Protein AF-A0A3R7PZE4-F1 (afdb_monomer_lite)

InterPro domains:
  IPR000730 Proliferating cell nuclear antigen, PCNA [TIGR00590] (442-562)
  IPR019266 Small ribosomal subunit protein mS27 [PTHR21393] (10-407)
  IPR022648 Proliferating cell nuclear antigen, PCNA, N-terminal [PF00705] (442-486)
  IPR022649 Proliferating cell nuclear antigen, PCNA, C-terminal [PF02747] (488-562)
  IPR034913 mS27/PTCD2 [PF10037] (14-387)
  IPR046938 DNA clamp superfamily [SSF55979] (442-487)
  IPR046938 DNA clamp superfamily [SSF55979] (488-562)

Foldseek 3Di:
DVVVVVVVVVVVVVVVPPPVVPDQLFDPCLVVVVLLCVVCVDPLLVVDDPLLVVQVVCCVVVVAGALLSLLSVLSSDDLVRCLVCVVSNQVSLLSNLVHPNVVVHFPSNLVSNLVSCVSNVVLVSNLLLLLCCNRRVRADDLSVLLVQLSVCVVVVALLSNQSSLLSCVLVVHQDDPLSLLSSLLSLVSCLPDPPHDDNDDSPDDDPDPPDPPDDPDDPPDPVDDPLRSNDDDSLLSSLSSQLSSLVVNDAQLSLLSNLSSCLSNVVLVVNLVSLQCLLVDQGAYEPVSLVVSLVSLVVDPDPVSSVSNVVSSVSQVPRPPRYDHDDSNVVSSVSSSVVSVVCSVVSSVVVSVVSVVSVVVSVVVVVVVVVVVVVVVVVVVVVVVVVVVVVVVCVVCVVVCVVVVVVPPPPPPDDDDDDDDDDDDDDDDDDDDDPDDDPPPPEDPQWDWDWDDDVVGQKIKIWTAHPVRPDIDIDIDGDDDDPDPPPDDPPDDDQKDKDAQPVVVVVLCVVQVVAAPDWDWDDDQQFIKIWHHDDVGIDIDTDGADDDPVCPNHGIDMDGDPPPDDPDDDDD

Radius of gyration: 37.19 Å; chains: 1; bounding box: 90×62×106 Å

pLDDT: mean 80.27, std 17.39, range [28.7, 95.94]

Sequence (572 aa):
MALRAQTHLFRYLKQNLSRQRCCTYLSAAYRCDETWNKRLENPLIKSINDYFYELDRKHKREGKVSAIDVDLFVNSLNHKNGEALVDELVDIIHRLRRSPETVRTLPSTNHAVLRLLSDIDSTHVLLKLISDPLNYGVFPDHYLANLLMDSYIKKKDFTAAARISSVKMLQEDFGPKLTQVLTLASCYFYATSDSNQPWEDYTPKVEEPKEEVKIRVKYLRNPYFDDHFDLKEPNHIVGKTLAWVSPLIGGTVGSSCELLGWALYNKWDELEAALSRLSAGKEPVAASVINTVKEIMESCEDQDSREKVMSAITRIEGAEGRVAEVDIKDLVDKMIQEEVAAAEASFIEEQEVAYESWEKLRENEVQFQIEEYKKKQLMAEIEQKKKDLEEREEVIYFFDNQEKLEMLLPDRKKRYYPKKKSLIFGKKQPRKVDEGYIPPECAANDDIITMKAQDNADTVTFMFESPNQEKVSDYEMKLMNLDQEHLGIPETDYACVIKLPSGEFARICRDLSQFGESIVIACTKEGVKFSAAGDIGTANIKLAQTSSVDKEEEAVVIEMQELSRSPLLADT

Organism: Penaeus vannamei (NCBI:txid6689)

Structure (mmCIF, N/CA/C/O backbone):
data_AF-A0A3R7PZE4-F1
#
_entry.id   AF-A0A3R7PZE4-F1
#
loop_
_atom_site.group_PDB
_atom_site.id
_atom_site.type_symbol
_atom_site.label_atom_id
_atom_site.label_alt_id
_atom_site.label_comp_id
_atom_site.label_asym_id
_atom_site.label_entity_id
_atom_site.label_seq_id
_atom_site.pdbx_PDB_ins_code
_atom_site.Cartn_x
_atom_site.Cartn_y
_atom_site.Cartn_z
_atom_site.occupancy
_atom_site.B_iso_or_equiv
_atom_site.auth_seq_id
_atom_site.auth_comp_id
_atom_site.auth_asym_id
_atom_site.auth_atom_id
_atom_site.pdbx_PDB_model_num
ATOM 1 N N . MET A 1 1 ? -28.596 -27.025 -24.402 1.00 44.41 1 MET A N 1
ATOM 2 C CA . MET A 1 1 ? -27.411 -26.164 -24.164 1.00 44.41 1 MET A CA 1
ATOM 3 C C . MET A 1 1 ? -27.741 -24.669 -24.155 1.00 44.41 1 MET A C 1
ATOM 5 O O . MET A 1 1 ? -27.236 -23.992 -23.273 1.00 44.41 1 MET A O 1
ATOM 9 N N . ALA A 1 2 ? -28.640 -24.157 -25.007 1.00 38.53 2 ALA A N 1
ATOM 10 C CA . ALA A 1 2 ? -29.027 -22.733 -25.014 1.00 38.53 2 ALA A CA 1
ATOM 11 C C . ALA A 1 2 ? -29.718 -22.223 -23.722 1.00 38.53 2 ALA A C 1
ATOM 13 O O . ALA A 1 2 ? -29.520 -21.075 -23.335 1.00 38.53 2 ALA A O 1
ATOM 14 N N . LEU A 1 3 ? -30.446 -23.081 -22.991 1.00 35.47 3 LEU A N 1
ATOM 15 C CA . LEU A 1 3 ? -31.116 -22.687 -21.738 1.00 35.47 3 LEU A CA 1
ATOM 16 C C . LEU A 1 3 ? -30.152 -22.459 -20.552 1.00 35.47 3 LEU A C 1
ATOM 18 O O . LEU A 1 3 ? -30.471 -21.691 -19.653 1.00 35.47 3 LEU A O 1
ATOM 22 N N . ARG A 1 4 ? -28.964 -23.092 -20.550 1.00 35.38 4 ARG A N 1
ATOM 23 C CA . ARG A 1 4 ? -27.938 -22.892 -19.502 1.00 35.38 4 ARG A CA 1
ATOM 24 C C . ARG A 1 4 ? -27.159 -21.586 -19.694 1.00 35.38 4 ARG A C 1
ATOM 26 O O . ARG A 1 4 ? -26.778 -20.960 -18.707 1.00 35.38 4 ARG A O 1
ATOM 33 N N . ALA A 1 5 ? -26.985 -21.143 -20.941 1.00 37.50 5 ALA A N 1
ATOM 34 C CA . ALA A 1 5 ? -26.337 -19.871 -21.262 1.00 37.50 5 ALA A CA 1
ATOM 35 C C . ALA A 1 5 ? -27.196 -18.662 -20.841 1.00 37.50 5 ALA A C 1
ATOM 37 O O . ALA A 1 5 ? -26.669 -17.695 -20.297 1.00 37.50 5 ALA A O 1
ATOM 38 N N . GLN A 1 6 ? -28.527 -18.748 -20.976 1.00 34.91 6 GLN A N 1
ATOM 39 C CA . GLN A 1 6 ? -29.439 -17.694 -20.512 1.00 34.91 6 GLN A CA 1
ATOM 40 C C . GLN A 1 6 ? -29.461 -17.544 -18.985 1.00 34.91 6 GLN A C 1
ATOM 42 O O . GLN A 1 6 ? -29.520 -16.420 -18.496 1.00 34.91 6 GLN A O 1
ATOM 47 N N . THR A 1 7 ? -29.339 -18.631 -18.215 1.00 36.81 7 THR A N 1
ATOM 48 C CA . THR A 1 7 ? -29.244 -18.559 -16.743 1.00 36.81 7 THR A CA 1
ATOM 49 C C . THR A 1 7 ? -27.923 -17.975 -16.237 1.00 36.81 7 THR A C 1
ATOM 51 O O . THR A 1 7 ? -27.917 -17.334 -15.186 1.00 36.81 7 THR A O 1
ATOM 54 N N . HIS A 1 8 ? -26.819 -18.141 -16.976 1.00 38.09 8 HIS A N 1
ATOM 55 C CA . HIS A 1 8 ? -25.545 -17.488 -16.650 1.00 38.09 8 HIS A CA 1
ATOM 56 C C . HIS A 1 8 ? -25.571 -15.994 -16.992 1.00 38.09 8 HIS A C 1
ATOM 58 O O . HIS A 1 8 ? -25.173 -15.187 -16.155 1.00 38.09 8 HIS A O 1
ATOM 64 N N . LEU A 1 9 ? -26.148 -15.609 -18.138 1.00 34.69 9 LEU A N 1
ATOM 65 C CA . LEU A 1 9 ? -26.341 -14.195 -18.477 1.00 34.69 9 LEU A CA 1
ATOM 66 C C . LEU A 1 9 ? -27.289 -13.489 -17.492 1.00 34.69 9 LEU A C 1
ATOM 68 O O . LEU A 1 9 ? -27.027 -12.359 -17.099 1.00 34.69 9 LEU A O 1
ATOM 72 N N . PHE A 1 10 ? -28.356 -14.156 -17.031 1.00 31.30 10 PHE A N 1
ATOM 73 C CA . PHE A 1 10 ? -29.281 -13.584 -16.042 1.00 31.30 10 PHE A CA 1
ATOM 74 C C . PHE A 1 10 ? -28.685 -13.470 -14.632 1.00 31.30 10 PHE A C 1
ATOM 76 O O . PHE A 1 10 ? -29.068 -12.560 -13.899 1.00 31.30 10 PHE A O 1
ATOM 83 N N . ARG A 1 11 ? -27.749 -14.348 -14.235 1.00 34.34 11 ARG A N 1
ATOM 84 C CA . ARG A 1 11 ? -26.981 -14.184 -12.984 1.00 34.34 11 ARG A CA 1
ATOM 85 C C . ARG A 1 11 ? -25.980 -13.034 -13.083 1.00 34.34 11 ARG A C 1
ATOM 87 O O . ARG A 1 11 ? -25.918 -12.231 -12.158 1.00 34.34 11 ARG A O 1
ATOM 94 N N . TYR A 1 12 ? -25.297 -12.905 -14.219 1.00 36.38 12 TYR A N 1
ATOM 95 C CA . TYR A 1 12 ? -24.335 -11.829 -14.478 1.00 36.38 12 TYR A CA 1
ATOM 96 C C . TYR A 1 12 ? -25.015 -10.449 -14.601 1.00 36.38 12 TYR A C 1
ATOM 98 O O . TYR A 1 12 ? -24.513 -9.438 -14.113 1.00 36.38 12 TYR A O 1
ATOM 106 N N . LEU A 1 13 ? -26.226 -10.400 -15.169 1.00 31.39 13 LEU A N 1
ATOM 107 C CA . LEU A 1 13 ? -27.053 -9.188 -15.215 1.00 31.39 13 LEU A CA 1
ATOM 108 C C . LEU A 1 13 ? -27.724 -8.867 -13.868 1.00 31.39 13 LEU A C 1
ATOM 110 O O . LEU A 1 13 ? -27.918 -7.694 -13.566 1.00 31.39 13 LEU A O 1
ATOM 114 N N . LYS A 1 14 ? -28.029 -9.863 -13.018 1.00 28.70 14 LYS A N 1
ATOM 115 C CA . LYS A 1 14 ? -28.520 -9.610 -11.648 1.00 28.70 14 LYS A CA 1
ATOM 116 C C . LYS A 1 14 ? -27.434 -9.107 -10.696 1.00 28.70 14 LYS A C 1
ATOM 118 O O . LYS A 1 14 ? -27.766 -8.297 -9.838 1.00 28.70 14 LYS A O 1
ATOM 123 N N . GLN A 1 15 ? -26.174 -9.515 -10.864 1.00 36.41 15 GLN A N 1
ATOM 124 C CA . GLN A 1 15 ? -25.049 -8.942 -10.107 1.00 36.41 15 GLN A CA 1
ATOM 125 C C . GLN A 1 15 ? -24.816 -7.458 -10.443 1.00 36.41 15 GLN A C 1
ATOM 127 O O . GLN A 1 15 ? -24.453 -6.684 -9.567 1.00 36.41 15 GLN A O 1
ATOM 132 N N . ASN A 1 16 ? -25.147 -7.023 -11.664 1.00 34.22 16 ASN A N 1
ATOM 133 C CA . ASN A 1 16 ? -25.030 -5.620 -12.082 1.00 34.22 16 ASN A CA 1
ATOM 134 C C . ASN A 1 16 ? -26.272 -4.749 -11.796 1.00 34.22 16 ASN A C 1
ATOM 136 O O . ASN A 1 16 ? -26.243 -3.538 -12.015 1.00 34.22 16 ASN A O 1
ATOM 140 N N . LEU A 1 17 ? -27.361 -5.333 -11.283 1.00 31.19 17 LEU A N 1
ATOM 141 C CA . LEU A 1 17 ? -28.613 -4.624 -10.971 1.00 31.19 17 LEU A CA 1
ATOM 142 C C . LEU A 1 17 ? -28.926 -4.540 -9.471 1.00 31.19 17 LEU A C 1
ATOM 144 O O . LEU A 1 17 ? -29.933 -3.946 -9.093 1.00 31.19 17 LEU A O 1
ATOM 148 N N . SER A 1 18 ? -28.031 -5.018 -8.604 1.00 34.09 18 SER A N 1
ATOM 149 C CA . SER A 1 18 ? -28.008 -4.646 -7.187 1.00 34.09 18 SER A CA 1
ATOM 150 C C . SER A 1 18 ? -26.998 -3.528 -6.920 1.00 34.09 18 SER A C 1
ATOM 152 O O . SER A 1 18 ? -26.267 -3.564 -5.934 1.00 34.09 18 SER A O 1
ATOM 154 N N . ARG A 1 19 ? -27.027 -2.451 -7.719 1.00 38.38 19 ARG A N 1
ATOM 155 C CA . ARG A 1 19 ? -26.769 -1.110 -7.163 1.00 38.38 19 ARG A CA 1
ATOM 156 C C . ARG A 1 19 ? -27.961 -0.746 -6.284 1.00 38.38 19 ARG A C 1
ATOM 158 O O . ARG A 1 19 ? -28.755 0.141 -6.589 1.00 38.38 19 ARG A O 1
ATOM 165 N N . GLN A 1 20 ? -28.125 -1.504 -5.206 1.00 35.44 20 GLN A N 1
ATOM 166 C CA . GLN A 1 20 ? -28.971 -1.121 -4.101 1.00 35.44 20 GLN A CA 1
ATOM 167 C C . GLN A 1 20 ? -28.392 0.220 -3.655 1.00 35.44 20 GLN A C 1
ATOM 169 O O . GLN A 1 20 ? -27.220 0.307 -3.277 1.00 35.44 20 GLN A O 1
ATOM 174 N N . ARG A 1 21 ? -29.172 1.289 -3.836 1.00 39.22 21 ARG A N 1
ATOM 175 C CA . ARG A 1 21 ? -28.879 2.624 -3.311 1.00 39.22 21 ARG A CA 1
ATOM 176 C C . ARG A 1 21 ? -28.947 2.544 -1.783 1.00 39.22 21 ARG A C 1
ATOM 178 O O . ARG A 1 21 ? -29.883 3.024 -1.165 1.00 39.22 21 ARG A O 1
ATOM 185 N N . CYS A 1 22 ? -27.995 1.835 -1.197 1.00 40.09 22 CYS A N 1
ATOM 186 C CA . CYS A 1 22 ? -27.675 1.870 0.211 1.00 40.09 22 CYS A CA 1
ATOM 187 C C . CYS A 1 22 ? -26.814 3.117 0.371 1.00 40.09 22 CYS A C 1
ATOM 189 O O . CYS A 1 22 ? -25.730 3.166 -0.226 1.00 40.09 22 CYS A O 1
ATOM 191 N N . CYS A 1 23 ? -27.329 4.130 1.064 1.00 50.62 23 CYS A N 1
ATOM 192 C CA . CYS A 1 23 ? -26.557 5.320 1.395 1.00 50.62 23 CYS A CA 1
ATOM 193 C C . CYS A 1 23 ? -25.258 4.877 2.075 1.00 50.62 23 CYS A C 1
ATOM 195 O O . CYS A 1 23 ? -25.294 4.202 3.100 1.00 50.62 23 CYS A O 1
ATOM 197 N N . THR A 1 24 ? -24.138 5.166 1.424 1.00 66.81 24 THR A N 1
ATOM 198 C CA . THR A 1 24 ? -22.807 5.220 2.034 1.00 66.81 24 THR A CA 1
ATOM 199 C C . THR A 1 24 ? -22.793 6.349 3.065 1.00 66.81 24 THR A C 1
ATOM 201 O O . THR A 1 24 ? -23.634 7.250 2.971 1.00 66.81 24 THR A O 1
ATOM 204 N N . TYR A 1 25 ? -21.891 6.306 4.050 1.00 83.31 25 TYR A N 1
ATOM 205 C CA . TYR A 1 25 ? -21.721 7.468 4.926 1.00 83.31 25 TYR A CA 1
ATOM 206 C C . TYR A 1 25 ? -21.173 8.632 4.104 1.00 83.31 25 TYR A C 1
ATOM 208 O O . TYR A 1 25 ? -21.689 9.738 4.198 1.00 83.31 25 TYR A O 1
ATOM 216 N N . LEU A 1 26 ? -20.202 8.347 3.233 1.00 89.19 26 LEU A N 1
ATOM 217 C CA . LEU A 1 26 ? -19.647 9.296 2.270 1.00 89.19 26 LEU A CA 1
ATOM 218 C C . LEU A 1 26 ? -20.593 9.495 1.081 1.00 89.19 26 LEU A C 1
ATOM 220 O O . LEU A 1 26 ? -21.248 8.553 0.626 1.00 89.19 26 LEU A O 1
ATOM 224 N N . SER A 1 27 ? -20.664 10.700 0.522 1.00 88.69 27 SER A N 1
ATOM 225 C CA . SER A 1 27 ? -21.452 10.937 -0.685 1.00 88.69 27 SER A CA 1
ATOM 226 C C . SER A 1 27 ? -20.797 10.303 -1.915 1.00 88.69 27 SER A C 1
ATOM 228 O O . SER A 1 27 ? -19.602 10.010 -1.961 1.00 88.69 27 SER A O 1
ATOM 230 N N . ALA A 1 28 ? -21.579 10.138 -2.984 1.00 86.25 28 ALA A N 1
ATOM 231 C CA . ALA A 1 28 ? -21.034 9.707 -4.270 1.00 86.25 28 ALA A CA 1
ATOM 232 C C . ALA A 1 28 ? -20.023 10.715 -4.854 1.00 86.25 28 ALA A C 1
ATOM 234 O O . ALA A 1 28 ? -19.163 10.317 -5.638 1.00 86.25 28 ALA A O 1
ATOM 235 N N . ALA A 1 29 ? -20.117 11.996 -4.470 1.00 88.44 29 ALA A N 1
ATOM 236 C CA . ALA A 1 29 ? -19.187 13.032 -4.906 1.00 88.44 29 ALA A CA 1
ATOM 237 C C . ALA A 1 29 ? -17.808 12.861 -4.260 1.00 88.44 29 ALA A C 1
ATOM 239 O O . ALA A 1 29 ? -16.814 13.171 -4.911 1.00 88.44 29 ALA A O 1
ATOM 240 N N . TYR A 1 30 ? -17.740 12.275 -3.052 1.00 91.06 30 TYR A N 1
ATOM 241 C CA . TYR A 1 30 ? -16.477 12.036 -2.354 1.00 91.06 30 TYR A CA 1
ATOM 242 C C . TYR A 1 30 ? -15.480 11.299 -3.222 1.00 91.06 30 TYR A C 1
ATOM 244 O O . TYR A 1 30 ? -14.313 11.625 -3.171 1.00 91.06 30 TYR A O 1
ATOM 252 N N . ARG A 1 31 ? -15.926 10.348 -4.052 1.00 88.81 31 ARG A N 1
ATOM 253 C CA . ARG A 1 31 ? -15.069 9.527 -4.915 1.00 88.81 31 ARG A CA 1
ATOM 254 C C . ARG A 1 31 ? -14.352 10.332 -6.015 1.00 88.81 31 ARG A C 1
ATOM 256 O O . ARG A 1 31 ? -13.404 9.809 -6.589 1.00 88.81 31 ARG A O 1
ATOM 263 N N . CYS A 1 32 ? -14.752 11.568 -6.325 1.00 90.44 32 CYS A N 1
ATOM 264 C CA . CYS A 1 32 ? -14.093 12.430 -7.320 1.00 90.44 32 CYS A CA 1
ATOM 265 C C . CYS A 1 32 ? -13.885 11.765 -8.701 1.00 90.44 32 CYS A C 1
ATOM 267 O O . CYS A 1 32 ? -12.862 11.979 -9.349 1.00 90.44 32 CYS A O 1
ATOM 269 N N . ASP A 1 33 ? -14.824 10.925 -9.164 1.00 88.06 33 ASP A N 1
ATOM 270 C CA . ASP A 1 33 ? -14.668 10.170 -10.422 1.00 88.06 33 ASP A CA 1
ATOM 271 C C . ASP A 1 33 ? -14.494 11.071 -11.648 1.00 88.06 33 ASP A C 1
ATOM 273 O O . ASP A 1 33 ? -13.726 10.737 -12.547 1.00 88.06 33 ASP A O 1
ATOM 277 N N . GLU A 1 34 ? -15.198 12.203 -11.705 1.00 88.62 34 GLU A N 1
ATOM 278 C CA . GLU A 1 34 ? -15.104 13.133 -12.833 1.00 88.62 34 GLU A CA 1
ATOM 279 C C . GLU A 1 34 ? -13.694 13.719 -12.940 1.00 88.62 34 GLU A C 1
ATOM 281 O O . GLU A 1 34 ? -13.063 13.611 -13.990 1.00 88.62 34 GLU A O 1
ATOM 286 N N . THR A 1 35 ? -13.171 14.267 -11.840 1.00 88.44 35 THR A N 1
ATOM 287 C CA . THR A 1 35 ? -11.825 14.850 -11.786 1.00 88.44 35 THR A CA 1
ATOM 288 C C . THR A 1 35 ? -10.744 13.783 -11.953 1.00 88.44 35 THR A C 1
ATOM 290 O O . THR A 1 35 ? -9.810 13.988 -12.723 1.00 88.44 35 THR A O 1
ATOM 293 N N . TRP A 1 36 ? -10.910 12.600 -11.352 1.00 90.44 36 TRP A N 1
ATOM 294 C CA . TRP A 1 36 ? -9.998 11.471 -11.548 1.00 90.44 36 TRP A CA 1
ATOM 295 C C . TRP A 1 36 ? -9.917 11.063 -13.021 1.00 90.44 36 TRP A C 1
ATOM 297 O O . TRP A 1 36 ? -8.823 10.879 -13.549 1.00 90.44 36 TRP A O 1
ATOM 307 N N . ASN A 1 37 ? -11.049 10.934 -13.717 1.00 88.94 37 ASN A N 1
ATOM 308 C CA . ASN A 1 37 ? -11.080 10.452 -15.100 1.00 88.94 37 ASN A CA 1
ATOM 309 C C . ASN A 1 37 ? -10.540 11.457 -16.128 1.00 88.94 37 ASN A C 1
ATOM 311 O O . ASN A 1 37 ? -10.128 11.015 -17.201 1.00 88.94 37 ASN A O 1
ATOM 315 N N . LYS A 1 38 ? -10.447 12.758 -15.807 1.00 87.31 38 LYS A N 1
ATOM 316 C CA . LYS A 1 38 ? -9.792 13.759 -16.676 1.00 87.31 38 LYS A CA 1
ATOM 317 C C . LYS A 1 38 ? -8.352 13.376 -17.021 1.00 87.31 38 LYS A C 1
ATOM 319 O O . LYS A 1 38 ? -7.925 13.593 -18.151 1.00 87.31 38 LYS A O 1
ATOM 324 N N . ARG A 1 39 ? -7.638 12.695 -16.115 1.00 85.06 39 ARG A N 1
ATOM 325 C CA . ARG A 1 39 ? -6.260 12.234 -16.363 1.00 85.06 39 ARG A CA 1
ATOM 326 C C . ARG A 1 39 ? -6.136 11.335 -17.599 1.00 85.06 39 ARG A C 1
ATOM 328 O O . ARG A 1 39 ? -5.107 11.341 -18.265 1.00 85.06 39 ARG A O 1
ATOM 335 N N . LEU A 1 40 ? -7.184 10.575 -17.937 1.00 83.56 40 LEU A N 1
ATOM 336 C CA . LEU A 1 40 ? -7.200 9.681 -19.103 1.00 83.56 40 LEU A CA 1
ATOM 337 C C . LEU A 1 40 ? -7.212 10.453 -20.431 1.00 83.56 40 LEU A C 1
ATOM 339 O O . LEU A 1 40 ? -6.894 9.890 -21.479 1.00 83.56 40 LEU A O 1
ATOM 343 N N . GLU A 1 41 ? -7.581 11.735 -20.404 1.00 84.62 41 GLU A N 1
ATOM 344 C CA . GLU A 1 41 ? -7.525 12.622 -21.566 1.00 84.62 41 GLU A CA 1
ATOM 345 C C . GLU A 1 41 ? -6.098 13.111 -21.849 1.00 84.62 41 GLU A C 1
ATOM 347 O O . GLU A 1 41 ? -5.821 13.557 -22.967 1.00 84.62 41 GLU A O 1
ATOM 352 N N . ASN A 1 42 ? -5.179 12.986 -20.881 1.00 85.44 42 ASN A N 1
ATOM 353 C CA . ASN A 1 42 ? -3.792 13.403 -21.040 1.00 85.44 42 ASN A CA 1
ATOM 354 C C . ASN A 1 42 ? -3.123 12.607 -22.186 1.00 85.44 42 ASN A C 1
ATOM 356 O O . ASN A 1 42 ? -3.145 11.369 -22.167 1.00 85.44 42 ASN A O 1
ATOM 360 N N . PRO A 1 43 ? -2.490 13.278 -23.173 1.00 83.12 43 PRO A N 1
ATOM 361 C CA . PRO A 1 43 ? -1.802 12.615 -24.282 1.00 83.12 43 PRO A CA 1
ATOM 362 C C . PRO A 1 43 ? -0.766 11.572 -23.841 1.00 83.12 43 PRO A C 1
ATOM 364 O O . PRO A 1 43 ? -0.620 10.541 -24.504 1.00 83.12 43 PRO A O 1
ATOM 367 N N . LEU A 1 44 ? -0.086 11.813 -22.713 1.00 83.12 44 LEU A N 1
ATOM 368 C CA . LEU A 1 44 ? 0.901 10.891 -22.149 1.00 83.12 44 LEU A CA 1
ATOM 369 C C . LEU A 1 44 ? 0.273 9.551 -21.772 1.00 83.12 44 LEU A C 1
ATOM 371 O O . LEU A 1 44 ? 0.873 8.521 -22.024 1.00 83.12 44 LEU A O 1
ATOM 375 N N . ILE A 1 45 ? -0.942 9.554 -21.223 1.00 83.38 45 ILE A N 1
ATOM 376 C CA . ILE A 1 45 ? -1.640 8.333 -20.797 1.00 83.38 45 ILE A CA 1
ATOM 377 C C . ILE A 1 45 ? -2.380 7.695 -21.978 1.00 83.38 45 ILE A C 1
ATOM 379 O O . ILE A 1 45 ? -2.370 6.481 -22.148 1.00 83.38 45 ILE A O 1
ATOM 383 N N . LYS A 1 46 ? -2.989 8.509 -22.846 1.00 81.06 46 LYS A N 1
ATOM 384 C CA . LYS A 1 46 ? -3.789 8.034 -23.983 1.00 81.06 46 LYS A CA 1
ATOM 385 C C . LYS A 1 46 ? -2.979 7.301 -25.058 1.00 81.06 46 LYS A C 1
ATOM 387 O O . LYS A 1 46 ? -3.533 6.491 -25.797 1.00 81.06 46 LYS A O 1
ATOM 392 N N . SER A 1 47 ? -1.695 7.622 -25.193 1.00 74.69 47 SER A N 1
ATOM 393 C CA . SER A 1 47 ? -0.805 7.015 -26.196 1.00 74.69 47 SER A CA 1
ATOM 394 C C . SER A 1 47 ? -0.292 5.622 -25.809 1.00 74.69 47 SER A C 1
ATOM 396 O O . SER A 1 47 ? 0.288 4.933 -26.646 1.00 74.69 47 SER A O 1
ATOM 398 N N . ILE A 1 48 ? -0.541 5.192 -24.573 1.00 74.94 48 ILE A N 1
ATOM 399 C CA . ILE A 1 48 ? -0.010 3.968 -23.979 1.00 74.94 48 ILE A CA 1
ATOM 400 C C . ILE A 1 48 ? -0.985 2.811 -24.243 1.00 74.94 48 ILE A C 1
ATOM 402 O O . ILE A 1 48 ? -1.998 2.670 -23.563 1.00 74.94 48 ILE A O 1
ATOM 406 N N . ASN A 1 49 ? -0.674 1.973 -25.236 1.00 66.19 49 ASN A N 1
ATOM 407 C CA . ASN A 1 49 ? -1.341 0.687 -25.480 1.00 66.19 49 ASN A CA 1
ATOM 408 C C . ASN A 1 49 ? -0.324 -0.448 -25.286 1.00 66.19 49 ASN A C 1
ATOM 410 O O . ASN A 1 49 ? 0.814 -0.319 -25.722 1.00 66.19 49 ASN A O 1
ATOM 414 N N . ASP A 1 50 ? -0.720 -1.552 -24.644 1.00 66.19 50 ASP A N 1
ATOM 415 C CA . ASP A 1 50 ? 0.107 -2.765 -24.456 1.00 66.19 50 ASP A CA 1
ATOM 416 C C . ASP A 1 50 ? 1.474 -2.550 -23.764 1.00 66.19 50 ASP A C 1
ATOM 418 O O . ASP A 1 50 ? 2.400 -3.357 -23.871 1.00 66.19 50 ASP A O 1
ATOM 422 N N . TYR A 1 51 ? 1.582 -1.480 -22.977 1.00 77.38 51 TYR A N 1
ATOM 423 C CA . TYR A 1 51 ? 2.829 -1.004 -22.369 1.00 77.38 51 TYR A CA 1
ATOM 424 C C . TYR A 1 51 ? 3.448 -1.952 -21.338 1.00 77.38 51 TYR A C 1
ATOM 426 O O . TYR A 1 51 ? 4.650 -1.902 -21.085 1.00 77.38 51 TYR A O 1
ATOM 434 N N . PHE A 1 52 ? 2.659 -2.885 -20.798 1.00 79.25 52 PHE A N 1
ATOM 435 C CA . PHE A 1 52 ? 3.173 -3.967 -19.959 1.00 79.25 52 PHE A CA 1
ATOM 436 C C . PHE A 1 52 ? 4.317 -4.735 -20.644 1.00 79.25 52 PHE A C 1
ATOM 438 O O . PHE A 1 52 ? 5.369 -4.962 -20.046 1.00 79.25 52 PHE A O 1
ATOM 445 N N . TYR A 1 53 ? 4.143 -5.105 -21.917 1.00 81.62 53 TYR A N 1
ATOM 446 C CA . TYR A 1 53 ? 5.148 -5.883 -22.643 1.00 81.62 53 TYR A CA 1
ATOM 447 C C . TYR A 1 53 ? 6.414 -5.072 -22.921 1.00 81.62 53 TYR A C 1
ATOM 449 O O . TYR A 1 53 ? 7.513 -5.630 -22.951 1.00 81.62 53 TYR A O 1
ATOM 457 N N . GLU A 1 54 ? 6.278 -3.762 -23.120 1.00 82.38 54 GLU A N 1
ATOM 458 C CA . GLU A 1 54 ? 7.417 -2.860 -23.281 1.00 82.38 54 GLU A CA 1
ATOM 459 C C . GLU A 1 54 ? 8.195 -2.718 -21.974 1.00 82.38 54 GLU A C 1
ATOM 461 O O . GLU A 1 54 ? 9.423 -2.833 -21.981 1.00 82.38 54 GLU A O 1
ATOM 466 N N . LEU A 1 55 ? 7.490 -2.574 -20.849 1.00 83.88 55 LEU A N 1
ATOM 467 C CA . LEU A 1 55 ? 8.092 -2.541 -19.520 1.00 83.88 55 LEU A CA 1
ATOM 468 C C . LEU A 1 55 ? 8.845 -3.826 -19.198 1.00 83.88 55 LEU A C 1
ATOM 470 O O . LEU A 1 55 ? 9.988 -3.773 -18.743 1.00 83.88 55 LEU A O 1
ATOM 474 N N . ASP A 1 56 ? 8.245 -4.983 -19.474 1.00 84.75 56 ASP A N 1
ATOM 475 C CA . ASP A 1 56 ? 8.890 -6.271 -19.233 1.00 84.75 56 ASP A CA 1
ATOM 476 C C . ASP A 1 56 ? 10.130 -6.460 -20.126 1.00 84.75 56 ASP A C 1
ATOM 478 O O . ASP A 1 56 ? 11.179 -6.916 -19.661 1.00 84.75 56 ASP A O 1
ATOM 482 N N . ARG A 1 57 ? 10.070 -6.029 -21.395 1.00 85.38 57 ARG A N 1
ATOM 483 C CA . ARG A 1 57 ? 11.235 -6.025 -22.298 1.00 85.38 57 ARG A CA 1
ATOM 484 C C . ARG A 1 57 ? 12.344 -5.100 -21.804 1.00 85.38 57 ARG A C 1
ATOM 486 O O . ARG A 1 57 ? 13.507 -5.502 -21.822 1.00 85.38 57 ARG A O 1
ATOM 493 N N . LYS A 1 58 ? 12.006 -3.884 -21.368 1.00 82.31 58 LYS A N 1
ATOM 494 C CA . LYS A 1 58 ? 12.969 -2.911 -20.834 1.00 82.31 58 LYS A CA 1
ATOM 495 C C . LYS A 1 58 ? 13.619 -3.438 -19.561 1.00 82.31 58 LYS A C 1
ATOM 497 O O . LYS A 1 58 ? 14.842 -3.428 -19.455 1.00 82.31 58 LYS A O 1
ATOM 502 N N . HIS A 1 59 ? 12.827 -4.016 -18.662 1.00 84.19 59 HIS A N 1
ATOM 503 C CA . HIS A 1 59 ? 13.330 -4.649 -17.451 1.00 84.19 59 HIS A CA 1
ATOM 504 C C . HIS A 1 59 ? 14.307 -5.790 -17.755 1.00 84.19 59 HIS A C 1
ATOM 506 O O . HIS A 1 59 ? 15.381 -5.846 -17.164 1.00 84.19 59 HIS A O 1
ATOM 512 N N . LYS A 1 60 ? 13.989 -6.665 -18.717 1.00 85.94 60 LYS A N 1
ATOM 513 C CA . LYS A 1 60 ? 14.885 -7.758 -19.133 1.00 85.94 60 LYS A CA 1
ATOM 514 C C . LYS A 1 60 ? 16.203 -7.269 -19.744 1.00 85.94 60 LYS A C 1
ATOM 516 O O . LYS A 1 60 ? 17.204 -7.968 -19.631 1.00 85.94 60 LYS A O 1
ATOM 521 N N . ARG A 1 61 ? 16.210 -6.100 -20.394 1.00 84.56 61 ARG A N 1
ATOM 522 C CA . ARG A 1 61 ? 17.410 -5.502 -21.009 1.00 84.56 61 ARG A CA 1
ATOM 523 C C . ARG A 1 61 ? 18.276 -4.744 -20.005 1.00 84.56 61 ARG A C 1
ATOM 525 O O . ARG A 1 61 ? 19.487 -4.915 -19.995 1.00 84.56 61 ARG A O 1
ATOM 532 N N . GLU A 1 62 ? 17.659 -3.894 -19.189 1.00 80.12 62 GLU A N 1
ATOM 533 C CA . GLU A 1 62 ? 18.359 -2.936 -18.320 1.00 80.12 62 GLU A CA 1
ATOM 534 C C . GLU A 1 62 ? 18.460 -3.404 -16.859 1.00 80.12 62 GLU A C 1
ATOM 536 O O . GLU A 1 62 ? 19.191 -2.814 -16.063 1.00 80.12 62 GLU A O 1
ATOM 541 N N . GLY A 1 63 ? 17.698 -4.432 -16.473 1.00 77.25 63 GLY A N 1
ATOM 542 C CA . GLY A 1 63 ? 17.589 -4.917 -15.094 1.00 77.25 63 GLY A CA 1
ATOM 543 C C . GLY A 1 63 ? 16.862 -3.958 -14.144 1.00 77.25 63 GLY A C 1
ATOM 544 O O . GLY A 1 63 ? 16.803 -4.211 -12.942 1.00 77.25 63 GLY A O 1
ATOM 545 N N . LYS A 1 64 ? 16.315 -2.845 -14.650 1.00 80.50 64 LYS A N 1
ATOM 546 C CA . LYS A 1 64 ? 15.675 -1.782 -13.860 1.00 80.50 64 LYS A CA 1
ATOM 547 C C . LYS A 1 64 ? 14.283 -1.474 -14.401 1.00 80.50 64 LYS A C 1
ATOM 549 O O . LYS A 1 64 ? 14.033 -1.617 -15.593 1.00 80.50 64 LYS A O 1
ATOM 554 N N . VAL A 1 65 ? 13.380 -1.081 -13.509 1.00 84.50 65 VAL A N 1
ATOM 555 C CA . VAL A 1 65 ? 12.035 -0.600 -13.852 1.00 84.50 65 VAL A CA 1
ATOM 556 C C . VAL A 1 65 ? 11.966 0.860 -13.427 1.00 84.50 65 VAL A C 1
ATOM 558 O O . VAL A 1 65 ? 12.271 1.158 -12.277 1.00 84.50 65 VAL A O 1
ATOM 561 N N . SER A 1 66 ? 11.616 1.771 -14.337 1.00 88.69 66 SER A N 1
ATOM 562 C CA . SER A 1 66 ? 11.499 3.188 -13.983 1.00 88.69 66 SER A CA 1
ATOM 563 C C . SER A 1 66 ? 10.198 3.458 -13.237 1.00 88.69 66 SER A C 1
ATOM 565 O O . SER A 1 66 ? 9.139 2.998 -13.658 1.00 88.69 66 SER A O 1
ATOM 567 N N . ALA A 1 67 ? 10.261 4.255 -12.171 1.00 92.12 67 ALA A N 1
ATOM 568 C CA . ALA A 1 67 ? 9.083 4.626 -11.394 1.00 92.12 67 ALA A CA 1
ATOM 569 C C . ALA A 1 67 ? 8.028 5.392 -12.214 1.00 92.12 67 ALA A C 1
ATOM 571 O O . ALA A 1 67 ? 6.836 5.158 -12.025 1.00 92.12 67 ALA A O 1
ATOM 572 N N . ILE A 1 68 ? 8.448 6.256 -13.153 1.00 91.44 68 ILE A N 1
ATOM 573 C CA . ILE A 1 68 ? 7.507 6.984 -14.024 1.00 91.44 68 ILE A CA 1
ATOM 574 C C . ILE A 1 68 ? 6.773 6.038 -14.967 1.00 91.44 68 ILE A C 1
ATOM 576 O O . ILE A 1 68 ? 5.579 6.201 -15.190 1.00 91.44 68 ILE A O 1
ATOM 580 N N . ASP A 1 69 ? 7.481 5.041 -15.501 1.00 89.75 69 ASP A N 1
ATOM 581 C CA . ASP A 1 69 ? 6.907 4.108 -16.457 1.00 89.75 69 ASP A CA 1
ATOM 582 C C . ASP A 1 69 ? 5.848 3.253 -15.739 1.00 89.75 69 ASP A C 1
ATOM 584 O O . ASP A 1 69 ? 4.768 3.004 -16.272 1.00 89.75 69 ASP A O 1
ATOM 588 N N . VAL A 1 70 ? 6.109 2.870 -14.482 1.00 92.00 70 VAL A N 1
ATOM 589 C CA . VAL A 1 70 ? 5.106 2.206 -13.638 1.00 92.00 70 VAL A CA 1
ATOM 590 C C . VAL A 1 70 ? 3.920 3.127 -13.363 1.00 92.00 70 VAL A C 1
ATOM 592 O O . VAL A 1 70 ? 2.789 2.697 -13.559 1.00 92.00 70 VAL A O 1
ATOM 595 N N . ASP A 1 71 ? 4.131 4.387 -12.967 1.00 93.06 71 ASP A N 1
ATOM 596 C CA . ASP A 1 71 ? 3.023 5.327 -12.734 1.00 93.06 71 ASP A CA 1
ATOM 597 C C . ASP A 1 71 ? 2.150 5.505 -13.986 1.00 93.06 71 ASP A C 1
ATOM 599 O O . ASP A 1 71 ? 0.923 5.424 -13.900 1.00 93.06 71 ASP A O 1
ATOM 603 N N . LEU A 1 72 ? 2.771 5.686 -15.153 1.00 91.00 72 LEU A N 1
ATOM 604 C CA . LEU A 1 72 ? 2.091 5.799 -16.441 1.00 91.00 72 LEU A CA 1
ATOM 605 C C . LEU A 1 72 ? 1.295 4.534 -16.773 1.00 91.00 72 LEU A C 1
ATOM 607 O O . LEU A 1 72 ? 0.128 4.628 -17.161 1.00 91.00 72 LEU A O 1
ATOM 611 N N . PHE A 1 73 ? 1.891 3.358 -16.562 1.00 90.44 73 PHE A N 1
ATOM 612 C CA . PHE A 1 73 ? 1.215 2.079 -16.737 1.00 90.44 73 PHE A CA 1
ATOM 613 C C . PHE A 1 73 ? -0.024 1.983 -15.849 1.00 90.44 73 PHE A C 1
ATOM 615 O O . PHE A 1 73 ? -1.125 1.823 -16.372 1.00 90.44 73 PHE A O 1
ATOM 622 N N . VAL A 1 74 ? 0.116 2.145 -14.530 1.00 90.94 74 VAL A N 1
ATOM 623 C CA . VAL A 1 74 ? -1.011 1.995 -13.597 1.00 90.94 74 VAL A CA 1
ATOM 624 C C . VAL A 1 74 ? -2.111 3.016 -13.889 1.00 90.94 74 VAL A C 1
ATOM 626 O O . VAL A 1 74 ? -3.289 2.664 -13.891 1.00 90.94 74 VAL A O 1
ATOM 629 N N . ASN A 1 75 ? -1.755 4.267 -14.190 1.00 90.06 75 ASN A N 1
ATOM 630 C CA . ASN A 1 75 ? -2.740 5.308 -14.489 1.00 90.06 75 ASN A CA 1
ATOM 631 C C . ASN A 1 75 ? -3.436 5.125 -15.846 1.00 90.06 75 ASN A C 1
ATOM 633 O O . ASN A 1 75 ? -4.540 5.646 -16.014 1.00 90.06 75 ASN A O 1
ATOM 637 N N . SER A 1 76 ? -2.838 4.380 -16.783 1.00 87.50 76 SER A N 1
ATOM 638 C CA . SER A 1 76 ? -3.477 3.995 -18.051 1.00 87.50 76 SER A CA 1
ATOM 639 C C . SER A 1 76 ? -4.538 2.901 -17.891 1.00 87.50 76 SER A C 1
ATOM 641 O O . SER A 1 76 ? -5.419 2.754 -18.744 1.00 87.50 76 SER A O 1
ATOM 643 N N . LEU A 1 77 ? -4.491 2.140 -16.792 1.00 85.56 77 LEU A N 1
ATOM 644 C CA . LEU A 1 77 ? -5.424 1.050 -16.548 1.00 85.56 77 LEU A CA 1
ATOM 645 C C . LEU A 1 77 ? -6.791 1.575 -16.095 1.00 85.56 77 LEU A C 1
ATOM 647 O O . LEU A 1 77 ? -6.923 2.420 -15.213 1.00 85.56 77 LEU A O 1
ATOM 651 N N . ASN A 1 78 ? -7.828 0.982 -16.681 1.00 80.69 78 ASN A N 1
ATOM 652 C CA . ASN A 1 78 ? -9.226 1.146 -16.295 1.00 80.69 78 ASN A CA 1
ATOM 653 C C . ASN A 1 78 ? -9.806 -0.220 -15.925 1.00 80.69 78 ASN A C 1
ATOM 655 O O . ASN A 1 78 ? -9.269 -1.238 -16.356 1.00 80.69 78 ASN A O 1
ATOM 659 N N . HIS A 1 79 ? -10.956 -0.255 -15.242 1.00 75.25 79 HIS A N 1
ATOM 660 C CA . HIS A 1 79 ? -11.623 -1.499 -14.816 1.00 75.25 79 HIS A CA 1
ATOM 661 C C . HIS A 1 79 ? -11.637 -2.606 -15.890 1.00 75.25 79 HIS A C 1
ATOM 663 O O . HIS A 1 79 ? -11.392 -3.765 -15.581 1.00 75.25 79 HIS A O 1
ATOM 669 N N . LYS A 1 80 ? -11.915 -2.277 -17.160 1.00 74.50 80 LYS A N 1
ATOM 670 C CA . LYS A 1 80 ? -12.026 -3.275 -18.244 1.00 74.50 80 LYS A CA 1
ATOM 671 C C . LYS A 1 80 ? -10.702 -3.941 -18.626 1.00 74.50 80 LYS A C 1
ATOM 673 O O . LYS A 1 80 ? -10.710 -5.103 -19.007 1.00 74.50 80 LYS A O 1
ATOM 678 N N . ASN A 1 81 ? -9.598 -3.200 -18.561 1.00 75.06 81 ASN A N 1
ATOM 679 C CA . ASN A 1 81 ? -8.280 -3.693 -18.967 1.00 75.06 81 ASN A CA 1
ATOM 680 C C . ASN A 1 81 ? -7.483 -4.186 -17.753 1.00 75.06 81 ASN A C 1
ATOM 682 O O . ASN A 1 81 ? -6.675 -5.097 -17.874 1.00 75.06 81 ASN A O 1
ATOM 686 N N . GLY A 1 82 ? -7.728 -3.591 -16.583 1.00 75.50 82 GLY A N 1
ATOM 687 C CA . GLY A 1 82 ? -7.026 -3.907 -15.348 1.00 75.50 82 GLY A CA 1
ATOM 688 C C . GLY A 1 82 ? -7.371 -5.281 -14.785 1.00 75.50 82 GLY A C 1
ATOM 689 O O . GLY A 1 82 ? -6.489 -5.899 -14.213 1.00 75.50 82 GLY A O 1
ATOM 690 N N . GLU A 1 83 ? -8.596 -5.790 -14.981 1.00 82.62 83 GLU A N 1
ATOM 691 C CA . GLU A 1 83 ? -9.007 -7.107 -14.454 1.00 82.62 83 GLU A CA 1
ATOM 692 C C . GLU A 1 83 ? -8.131 -8.251 -14.986 1.00 82.62 83 GLU A C 1
ATOM 694 O O . GLU A 1 83 ? -7.753 -9.141 -14.230 1.00 82.62 83 GLU A O 1
ATOM 699 N N . ALA A 1 84 ? -7.750 -8.199 -16.265 1.00 84.50 84 ALA A N 1
ATOM 700 C CA . ALA A 1 84 ? -6.875 -9.199 -16.874 1.00 84.50 84 ALA A CA 1
ATOM 701 C C . ALA A 1 84 ? -5.388 -9.009 -16.531 1.00 84.50 84 ALA A C 1
ATOM 703 O O . ALA A 1 84 ? -4.613 -9.919 -16.787 1.00 84.50 84 ALA A O 1
ATOM 704 N N . LEU A 1 85 ? -5.006 -7.842 -15.997 1.00 85.69 85 LEU A N 1
ATOM 705 C CA . LEU A 1 85 ? -3.617 -7.436 -15.755 1.00 85.69 85 LEU A CA 1
ATOM 706 C C . LEU A 1 85 ? -3.285 -7.296 -14.258 1.00 85.69 85 LEU A C 1
ATOM 708 O O . LEU A 1 85 ? -2.308 -6.639 -13.894 1.00 85.69 85 LEU A O 1
ATOM 712 N N . VAL A 1 86 ? -4.123 -7.837 -13.366 1.00 89.12 86 VAL A N 1
ATOM 713 C CA . VAL A 1 86 ? -3.931 -7.696 -11.912 1.00 89.12 86 VAL A CA 1
ATOM 714 C C . VAL A 1 86 ? -2.644 -8.384 -11.454 1.00 89.12 86 VAL A C 1
ATOM 716 O O . VAL A 1 86 ? -1.900 -7.808 -10.661 1.00 89.12 86 VAL A O 1
ATOM 719 N N . ASP A 1 87 ? -2.355 -9.584 -11.955 1.00 89.00 87 ASP A N 1
ATOM 720 C CA . ASP A 1 87 ? -1.160 -10.336 -11.557 1.00 89.00 87 ASP A CA 1
ATOM 721 C C . ASP A 1 87 ? 0.115 -9.657 -12.078 1.00 89.00 87 ASP A C 1
ATOM 723 O O . ASP A 1 87 ? 1.095 -9.499 -11.346 1.00 89.00 87 ASP A O 1
ATOM 727 N N . GLU A 1 88 ? 0.068 -9.162 -13.313 1.00 89.12 88 GLU A N 1
ATOM 728 C CA . GLU A 1 88 ? 1.104 -8.353 -13.948 1.00 89.12 88 GLU A CA 1
ATOM 729 C C . GLU A 1 88 ? 1.382 -7.060 -13.173 1.00 89.12 88 GLU A C 1
ATOM 731 O O . GLU A 1 88 ? 2.539 -6.688 -12.961 1.00 89.12 88 GLU A O 1
ATOM 736 N N . LEU A 1 89 ? 0.326 -6.380 -12.718 1.00 90.81 89 LEU A N 1
ATOM 737 C CA . LEU A 1 89 ? 0.428 -5.180 -11.895 1.00 90.81 89 LEU A CA 1
ATOM 738 C C . LEU A 1 89 ? 1.140 -5.473 -10.570 1.00 90.81 89 LEU A C 1
ATOM 740 O O . LEU A 1 89 ? 2.059 -4.748 -10.188 1.00 90.81 89 LEU A O 1
ATOM 744 N N . VAL A 1 90 ? 0.733 -6.539 -9.878 1.00 92.12 90 VAL A N 1
ATOM 745 C CA . VAL A 1 90 ? 1.331 -6.958 -8.601 1.00 92.12 90 VAL A CA 1
ATOM 746 C C . VAL A 1 90 ? 2.817 -7.278 -8.777 1.00 92.12 90 VAL A C 1
ATOM 748 O O . VAL A 1 90 ? 3.635 -6.876 -7.946 1.00 92.12 90 VAL A O 1
ATOM 751 N N . ASP A 1 91 ? 3.182 -7.959 -9.863 1.00 90.56 91 ASP A N 1
ATOM 752 C CA . ASP A 1 91 ? 4.571 -8.289 -10.175 1.00 90.56 91 ASP A CA 1
ATOM 753 C C . ASP A 1 91 ? 5.407 -7.038 -10.497 1.00 90.56 91 ASP A C 1
ATOM 755 O O . ASP A 1 91 ? 6.498 -6.872 -9.951 1.00 90.56 91 ASP A O 1
ATOM 759 N N . ILE A 1 92 ? 4.888 -6.093 -11.290 1.00 90.94 92 ILE A N 1
ATOM 760 C CA . ILE A 1 92 ? 5.586 -4.824 -11.558 1.00 90.94 92 ILE A CA 1
ATOM 761 C C . ILE A 1 92 ? 5.833 -4.038 -10.269 1.00 90.94 92 ILE A C 1
ATOM 763 O O . ILE A 1 92 ? 6.943 -3.544 -10.068 1.00 90.94 92 ILE A O 1
ATOM 767 N N . ILE A 1 93 ? 4.834 -3.924 -9.392 1.00 93.12 93 ILE A N 1
ATOM 768 C CA . ILE A 1 93 ? 4.970 -3.194 -8.124 1.00 93.12 93 ILE A CA 1
ATOM 769 C C . ILE A 1 93 ? 6.012 -3.864 -7.220 1.00 93.12 93 ILE A C 1
ATOM 771 O O . ILE A 1 93 ? 6.883 -3.190 -6.669 1.00 93.12 93 ILE A O 1
ATOM 775 N N . HIS A 1 94 ? 5.997 -5.195 -7.140 1.00 92.38 94 HIS A N 1
ATOM 776 C CA . HIS A 1 94 ? 7.008 -5.960 -6.412 1.00 92.38 94 HIS A CA 1
ATOM 777 C C . HIS A 1 94 ? 8.424 -5.761 -6.985 1.00 92.38 94 HIS A C 1
ATOM 779 O O . HIS A 1 94 ? 9.387 -5.556 -6.241 1.00 92.38 94 HIS A O 1
ATOM 785 N N . ARG A 1 95 ? 8.572 -5.759 -8.316 1.00 90.94 95 ARG A N 1
ATOM 786 C CA . ARG A 1 95 ? 9.852 -5.475 -8.989 1.00 90.94 95 ARG A CA 1
ATOM 787 C C . ARG A 1 95 ? 10.316 -4.039 -8.745 1.00 90.94 95 ARG A C 1
ATOM 789 O O . ARG A 1 95 ? 11.495 -3.833 -8.457 1.00 90.94 95 ARG A O 1
ATOM 796 N N . LEU A 1 96 ? 9.411 -3.058 -8.817 1.00 92.00 96 LEU A N 1
ATOM 797 C CA . LEU A 1 96 ? 9.709 -1.650 -8.550 1.00 92.00 96 LEU A CA 1
ATOM 798 C C . LEU A 1 96 ? 10.243 -1.477 -7.128 1.00 92.00 96 LEU A C 1
ATOM 800 O O . LEU A 1 96 ? 11.282 -0.842 -6.949 1.00 92.00 96 LEU A O 1
ATOM 804 N N . ARG A 1 97 ? 9.598 -2.103 -6.136 1.00 93.06 97 ARG A N 1
ATOM 805 C CA . ARG A 1 97 ? 10.010 -2.040 -4.728 1.00 93.06 97 ARG A CA 1
ATOM 806 C C . ARG A 1 97 ? 11.413 -2.597 -4.484 1.00 93.06 97 ARG A C 1
ATOM 808 O O . ARG A 1 97 ? 12.144 -2.080 -3.644 1.00 93.06 97 ARG A O 1
ATOM 815 N N . ARG A 1 98 ? 11.811 -3.620 -5.244 1.00 89.81 98 ARG A N 1
ATOM 816 C CA . ARG A 1 98 ? 13.151 -4.235 -5.191 1.00 89.81 98 ARG A CA 1
ATOM 817 C C . ARG A 1 98 ? 14.191 -3.513 -6.053 1.00 89.81 98 ARG A C 1
ATOM 819 O O . ARG A 1 98 ? 15.336 -3.957 -6.123 1.00 89.81 98 ARG A O 1
ATOM 826 N N . SER A 1 99 ? 13.810 -2.417 -6.705 1.00 88.94 99 SER A N 1
ATOM 827 C CA . SER A 1 99 ? 14.692 -1.608 -7.540 1.00 88.94 99 SER A CA 1
ATOM 828 C C . SER A 1 99 ? 15.101 -0.303 -6.836 1.00 88.94 99 SER A C 1
ATOM 830 O O . SER A 1 99 ? 14.339 0.218 -6.020 1.00 88.94 99 SER A O 1
ATOM 832 N N . PRO A 1 100 ? 16.259 0.293 -7.183 1.00 89.38 100 PRO A N 1
ATOM 833 C CA . PRO A 1 100 ? 16.655 1.610 -6.669 1.00 89.38 100 PRO A CA 1
ATOM 834 C C . PRO A 1 100 ? 15.664 2.735 -7.009 1.00 89.38 100 PRO A C 1
ATOM 836 O O . PRO A 1 100 ? 15.618 3.751 -6.319 1.00 89.38 100 PRO A O 1
ATOM 839 N N . GLU A 1 101 ? 14.851 2.551 -8.054 1.00 89.06 101 GLU A N 1
ATOM 840 C CA . GLU A 1 101 ? 13.855 3.526 -8.505 1.00 89.06 101 GLU A CA 1
ATOM 841 C C . GLU A 1 101 ? 12.643 3.621 -7.564 1.00 89.06 101 GLU A C 1
ATOM 843 O O . GLU A 1 101 ? 11.878 4.572 -7.677 1.00 89.06 101 GLU A O 1
ATOM 848 N N . THR A 1 102 ? 12.491 2.725 -6.575 1.00 90.50 102 THR A N 1
ATOM 849 C CA . THR A 1 102 ? 11.408 2.815 -5.571 1.00 90.50 102 THR A CA 1
ATOM 850 C C . THR A 1 102 ? 11.385 4.146 -4.815 1.00 90.50 102 THR A C 1
ATOM 852 O O . THR A 1 102 ? 10.345 4.521 -4.280 1.00 90.50 102 THR A O 1
ATOM 855 N N . VAL A 1 103 ? 12.519 4.850 -4.729 1.00 90.50 103 VAL A N 1
ATOM 856 C CA . VAL A 1 103 ? 12.613 6.168 -4.079 1.00 90.50 103 VAL A CA 1
ATOM 857 C C . VAL A 1 103 ? 11.897 7.244 -4.901 1.00 90.50 103 VAL A C 1
ATOM 859 O O . VAL A 1 103 ? 11.444 8.242 -4.351 1.00 90.50 103 VAL A O 1
ATOM 862 N N . ARG A 1 104 ? 11.770 7.036 -6.216 1.00 90.81 104 ARG A N 1
ATOM 863 C CA . ARG A 1 104 ? 11.144 7.967 -7.163 1.00 90.81 104 ARG A CA 1
ATOM 864 C C . ARG A 1 104 ? 9.680 7.617 -7.451 1.00 90.81 104 ARG A C 1
ATOM 866 O O . ARG A 1 104 ? 9.094 8.188 -8.366 1.00 90.81 104 ARG A O 1
ATOM 873 N N . THR A 1 105 ? 9.087 6.685 -6.699 1.00 92.69 105 THR A N 1
ATOM 874 C CA . THR A 1 105 ? 7.668 6.329 -6.833 1.00 92.69 105 THR A CA 1
ATOM 875 C C . THR A 1 105 ? 6.786 7.548 -6.584 1.00 92.69 105 THR A C 1
ATOM 877 O O . THR A 1 105 ? 6.879 8.205 -5.547 1.00 92.69 105 THR A O 1
ATOM 880 N N . LEU A 1 106 ? 5.909 7.839 -7.542 1.00 93.12 106 LEU A N 1
ATOM 881 C CA . LEU A 1 106 ? 4.992 8.971 -7.472 1.00 93.12 106 LEU A CA 1
ATOM 882 C C . LEU A 1 106 ? 3.811 8.659 -6.537 1.00 93.12 106 LEU A C 1
ATOM 884 O O . LEU A 1 106 ? 3.296 7.538 -6.587 1.00 93.12 106 LEU A O 1
ATOM 888 N N . PRO A 1 107 ? 3.300 9.636 -5.760 1.00 92.06 107 PRO A N 1
ATOM 889 C CA . PRO A 1 107 ? 2.117 9.446 -4.911 1.00 92.06 107 PRO A CA 1
ATOM 890 C C . PRO A 1 107 ? 0.881 8.949 -5.678 1.00 92.06 107 PRO A C 1
ATOM 892 O O . PRO A 1 107 ? 0.114 8.135 -5.163 1.00 92.06 107 PRO A O 1
ATOM 895 N N . SER A 1 108 ? 0.732 9.368 -6.940 1.00 92.94 108 SER A N 1
ATOM 896 C CA . SER A 1 108 ? -0.327 8.898 -7.839 1.00 92.94 108 SER A CA 1
ATOM 897 C C . SER A 1 108 ? -0.279 7.397 -8.106 1.00 92.94 108 SER A C 1
ATOM 899 O O . SER A 1 108 ? -1.328 6.814 -8.361 1.00 92.94 108 SER A O 1
ATOM 901 N N . THR A 1 109 ? 0.893 6.759 -8.009 1.00 94.00 109 THR A N 1
ATOM 902 C CA . THR A 1 109 ? 1.049 5.316 -8.248 1.00 94.00 109 THR A CA 1
ATOM 903 C C . THR A 1 109 ? 0.266 4.531 -7.202 1.00 94.00 109 THR A C 1
ATOM 905 O O . THR A 1 109 ? -0.596 3.727 -7.548 1.00 94.00 109 THR A O 1
ATOM 908 N N . ASN A 1 110 ? 0.504 4.813 -5.916 1.00 93.50 110 ASN A N 1
ATOM 909 C CA . ASN A 1 110 ? -0.149 4.116 -4.804 1.00 93.50 110 ASN A CA 1
ATOM 910 C C . ASN A 1 110 ? -1.669 4.296 -4.855 1.00 93.50 110 ASN A C 1
ATOM 912 O O . ASN A 1 110 ? -2.418 3.323 -4.747 1.00 93.50 110 ASN A O 1
ATOM 916 N N . HIS A 1 111 ? -2.110 5.536 -5.089 1.00 93.94 111 HIS A N 1
ATOM 917 C CA . HIS A 1 111 ? -3.525 5.862 -5.207 1.00 93.94 111 HIS A CA 1
ATOM 918 C C . HIS A 1 111 ? -4.174 5.136 -6.396 1.00 93.94 111 HIS A C 1
ATOM 920 O O . HIS A 1 111 ? -5.239 4.537 -6.249 1.00 93.94 111 HIS A O 1
ATOM 926 N N . ALA A 1 112 ? -3.524 5.130 -7.566 1.00 93.12 112 ALA A N 1
ATOM 927 C CA . ALA A 1 112 ? -4.042 4.480 -8.766 1.00 93.12 112 ALA A CA 1
ATOM 928 C C . ALA A 1 112 ? -4.147 2.955 -8.608 1.00 93.12 112 ALA A C 1
ATOM 930 O O . ALA A 1 112 ? -5.175 2.389 -8.979 1.00 93.12 112 ALA A O 1
ATOM 931 N N . VAL A 1 113 ? -3.136 2.298 -8.018 1.00 94.25 113 VAL A N 1
ATOM 932 C CA . VAL A 1 113 ? -3.142 0.842 -7.770 1.00 94.25 113 VAL A CA 1
ATOM 933 C C . VAL A 1 113 ? -4.338 0.457 -6.907 1.00 94.25 113 VAL A C 1
ATOM 935 O O . VAL A 1 113 ? -5.147 -0.391 -7.279 1.00 94.25 113 VAL A O 1
ATOM 938 N N . LEU A 1 114 ? -4.470 1.097 -5.748 1.00 94.06 114 LEU A N 1
ATOM 939 C CA . LEU A 1 114 ? -5.496 0.750 -4.772 1.00 94.06 114 LEU A CA 1
ATOM 940 C C . LEU A 1 114 ? -6.904 1.097 -5.268 1.00 94.06 114 LEU A C 1
ATOM 942 O O . LEU A 1 114 ? -7.847 0.335 -5.043 1.00 94.06 114 LEU A O 1
ATOM 946 N N . ARG A 1 115 ? -7.052 2.206 -5.998 1.00 92.69 115 ARG A N 1
ATOM 947 C CA . ARG A 1 115 ? -8.323 2.584 -6.616 1.00 92.69 115 ARG A CA 1
ATOM 948 C C . ARG A 1 115 ? -8.737 1.616 -7.723 1.00 92.69 115 ARG A C 1
ATOM 950 O O . ARG A 1 115 ? -9.897 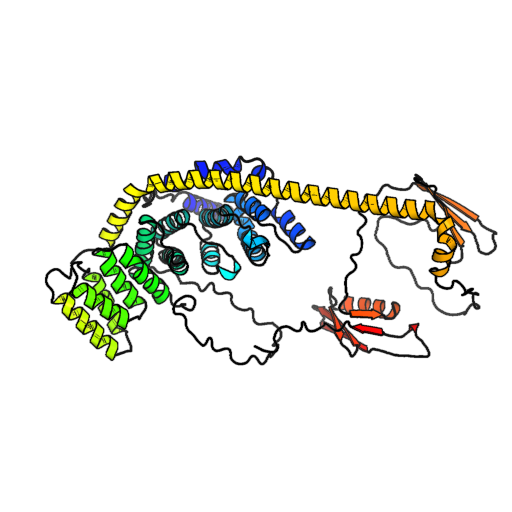1.219 -7.762 1.00 92.69 115 ARG A O 1
ATOM 957 N N . LEU A 1 116 ? -7.801 1.187 -8.570 1.00 92.00 116 LEU A N 1
ATOM 958 C CA . LEU A 1 116 ? -8.058 0.189 -9.609 1.00 92.00 116 LEU A CA 1
ATOM 959 C C . LEU A 1 116 ? -8.516 -1.145 -9.003 1.00 92.00 116 LEU A C 1
ATOM 961 O O . LEU A 1 116 ? -9.498 -1.722 -9.461 1.00 92.00 116 LEU A O 1
ATOM 965 N N . LEU A 1 117 ? -7.840 -1.616 -7.952 1.00 92.12 117 LEU A N 1
ATOM 966 C CA . LEU A 1 117 ? -8.201 -2.864 -7.274 1.00 92.12 117 LEU A CA 1
ATOM 967 C C . LEU A 1 117 ? -9.560 -2.781 -6.571 1.00 92.12 117 LEU A C 1
ATOM 969 O O . LEU A 1 117 ? -10.301 -3.762 -6.566 1.00 92.12 117 LEU A O 1
ATOM 973 N N . SER A 1 118 ? -9.898 -1.612 -6.019 1.00 91.12 118 SER A N 1
ATOM 974 C CA . SER A 1 118 ? -11.230 -1.330 -5.473 1.00 91.12 118 SER A CA 1
ATOM 975 C C . SER A 1 118 ? -12.308 -1.372 -6.558 1.00 91.12 118 SER A C 1
ATOM 977 O O . SER A 1 118 ? -13.369 -1.959 -6.358 1.00 91.12 118 SER A O 1
ATOM 979 N N . ASP A 1 119 ? -12.017 -0.808 -7.734 1.00 89.25 119 ASP A N 1
ATOM 980 C CA . ASP A 1 119 ? -12.943 -0.788 -8.865 1.00 89.25 119 ASP A CA 1
ATOM 981 C C . ASP A 1 119 ? -13.191 -2.178 -9.458 1.00 89.25 119 ASP A C 1
ATOM 983 O O . ASP A 1 119 ? -14.327 -2.468 -9.819 1.00 89.25 119 ASP A O 1
ATOM 987 N N . ILE A 1 120 ? -12.166 -3.033 -9.521 1.00 89.19 120 ILE A N 1
ATOM 988 C CA . ILE A 1 120 ? -12.264 -4.428 -9.997 1.00 89.19 120 ILE A CA 1
ATOM 989 C C . ILE A 1 120 ? -12.917 -5.350 -8.943 1.00 89.19 120 ILE A C 1
ATOM 991 O O . ILE A 1 120 ? -13.304 -6.471 -9.257 1.00 89.19 120 ILE A O 1
ATOM 995 N N . ASP A 1 121 ? -13.086 -4.880 -7.702 1.00 87.88 121 ASP A N 1
ATOM 996 C CA . ASP A 1 121 ? -13.571 -5.667 -6.555 1.00 87.88 121 ASP A CA 1
ATOM 997 C C . ASP A 1 121 ? -12.623 -6.818 -6.146 1.00 87.88 121 ASP A C 1
ATOM 999 O O . ASP A 1 121 ? -13.031 -7.838 -5.590 1.00 87.88 121 ASP A O 1
ATOM 1003 N N . SER A 1 122 ? -11.317 -6.645 -6.387 1.00 89.25 122 SER A N 1
ATOM 1004 C CA . SER A 1 122 ? -10.265 -7.617 -6.048 1.00 89.25 122 SER A CA 1
ATOM 1005 C C . SER A 1 122 ? -9.751 -7.433 -4.614 1.00 89.25 122 SER A C 1
ATOM 1007 O O . SER A 1 122 ? -8.572 -7.145 -4.387 1.00 89.25 122 SER A O 1
ATOM 1009 N N . THR A 1 123 ? -10.629 -7.614 -3.621 1.00 90.31 123 THR A N 1
ATOM 1010 C CA . THR A 1 123 ? -10.323 -7.396 -2.191 1.00 90.31 123 THR A CA 1
ATOM 1011 C C . THR A 1 123 ? -9.134 -8.214 -1.691 1.00 90.31 123 THR A C 1
ATOM 1013 O O . THR A 1 123 ? -8.273 -7.669 -1.007 1.00 90.31 123 THR A O 1
ATOM 1016 N N . HIS A 1 124 ? -9.031 -9.487 -2.078 1.00 90.56 124 HIS A N 1
ATOM 1017 C CA . HIS A 1 124 ? -7.915 -10.353 -1.679 1.00 90.56 124 HIS A CA 1
ATOM 1018 C C . HIS A 1 124 ? -6.552 -9.763 -2.084 1.00 90.56 124 HIS A C 1
ATOM 1020 O O . HIS A 1 124 ? -5.630 -9.679 -1.276 1.00 90.56 124 HIS A O 1
ATOM 1026 N N . VAL A 1 125 ? -6.419 -9.313 -3.337 1.00 91.75 125 VAL A N 1
ATOM 1027 C CA . VAL A 1 125 ? -5.164 -8.732 -3.843 1.00 91.75 125 VAL A CA 1
ATOM 1028 C C . VAL A 1 125 ? -4.884 -7.383 -3.186 1.00 91.75 125 VAL A C 1
ATOM 1030 O O . VAL A 1 125 ? -3.754 -7.126 -2.779 1.00 91.75 125 VAL A O 1
ATOM 1033 N N . LEU A 1 126 ? -5.913 -6.546 -3.023 1.00 93.75 126 LEU A N 1
ATOM 1034 C CA . LEU A 1 126 ? -5.800 -5.258 -2.341 1.00 93.75 126 LEU A CA 1
ATOM 1035 C C . LEU A 1 126 ? -5.270 -5.425 -0.914 1.00 93.75 126 LEU A C 1
ATOM 1037 O O . LEU A 1 126 ? -4.308 -4.759 -0.532 1.00 93.75 126 LEU A O 1
ATOM 1041 N N . LEU A 1 127 ? -5.862 -6.335 -0.137 1.00 92.00 127 LEU A N 1
ATOM 1042 C CA . LEU A 1 127 ? -5.432 -6.576 1.236 1.00 92.00 127 LEU A CA 1
ATOM 1043 C C . LEU A 1 127 ? -4.040 -7.211 1.285 1.00 92.00 127 LEU A C 1
ATOM 1045 O O . LEU A 1 127 ? -3.258 -6.832 2.151 1.00 92.00 127 LEU A O 1
ATOM 1049 N N . LYS A 1 128 ? -3.686 -8.094 0.343 1.00 91.31 128 LYS A N 1
ATOM 1050 C CA . LYS A 1 128 ? -2.327 -8.643 0.233 1.00 91.31 128 LYS A CA 1
ATOM 1051 C C . LYS A 1 128 ? -1.278 -7.542 0.047 1.00 91.31 128 LYS A C 1
ATOM 1053 O O . LYS A 1 128 ? -0.278 -7.540 0.757 1.00 91.31 128 LYS A O 1
ATOM 1058 N N . LEU A 1 129 ? -1.510 -6.598 -0.870 1.00 92.25 129 LEU A N 1
ATOM 1059 C CA . LEU A 1 129 ? -0.575 -5.495 -1.132 1.00 92.25 129 LEU A CA 1
ATOM 1060 C C . LEU A 1 129 ? -0.406 -4.574 0.080 1.00 92.25 129 LEU A C 1
ATOM 1062 O O . LEU A 1 129 ? 0.710 -4.176 0.398 1.00 92.25 129 LEU A O 1
ATOM 1066 N N . ILE A 1 130 ? -1.513 -4.246 0.751 1.00 91.31 130 ILE A N 1
ATOM 1067 C CA . ILE A 1 130 ? -1.523 -3.367 1.928 1.00 91.31 130 ILE A CA 1
ATOM 1068 C C . ILE A 1 130 ? -0.893 -4.055 3.152 1.00 91.31 130 ILE A C 1
ATOM 1070 O O . ILE A 1 130 ? -0.241 -3.393 3.957 1.00 91.31 130 ILE A O 1
ATOM 1074 N N . SER A 1 131 ? -1.073 -5.372 3.293 1.00 88.56 131 SER A N 1
ATOM 1075 C CA . SER A 1 131 ? -0.575 -6.140 4.446 1.00 88.56 131 SER A CA 1
ATOM 1076 C C . SER A 1 131 ? 0.914 -6.478 4.356 1.00 88.56 131 SER A C 1
ATOM 1078 O O . SER A 1 131 ? 1.505 -6.851 5.365 1.00 88.56 131 SER A O 1
ATOM 1080 N N . ASP A 1 132 ? 1.537 -6.330 3.182 1.00 88.25 132 ASP A N 1
ATOM 1081 C CA . ASP A 1 132 ? 2.971 -6.560 2.982 1.00 88.25 132 ASP A CA 1
ATOM 1082 C C . ASP A 1 132 ? 3.681 -5.333 2.367 1.00 88.25 132 ASP A C 1
ATOM 1084 O O . ASP A 1 132 ? 4.080 -5.323 1.193 1.00 88.25 132 ASP A O 1
ATOM 1088 N N . PRO A 1 133 ? 3.886 -4.268 3.166 1.00 87.94 133 PRO A N 1
ATOM 1089 C CA . PRO A 1 133 ? 4.554 -3.062 2.690 1.00 87.94 133 PRO A CA 1
ATOM 1090 C C . PRO A 1 133 ? 6.036 -3.267 2.356 1.00 87.94 133 PRO A C 1
ATOM 1092 O O . PRO A 1 133 ? 6.628 -2.452 1.644 1.00 87.94 133 PRO A O 1
ATOM 1095 N N . LEU A 1 134 ? 6.663 -4.331 2.867 1.00 88.06 134 LEU A N 1
ATOM 1096 C CA . LEU A 1 134 ? 8.076 -4.607 2.622 1.00 88.06 134 LEU A CA 1
ATOM 1097 C C . LEU A 1 134 ? 8.298 -5.013 1.166 1.00 88.06 134 LEU A C 1
ATOM 1099 O O . LEU A 1 134 ? 9.174 -4.446 0.508 1.00 88.06 134 LEU A O 1
ATOM 1103 N N . ASN A 1 135 ? 7.471 -5.928 0.657 1.00 90.38 135 ASN A N 1
ATOM 1104 C CA . ASN A 1 135 ? 7.598 -6.441 -0.703 1.00 90.38 135 ASN A CA 1
ATOM 1105 C C . ASN A 1 135 ? 6.928 -5.552 -1.756 1.00 90.38 135 ASN A C 1
ATOM 1107 O O . ASN A 1 135 ? 7.425 -5.488 -2.878 1.00 90.38 135 ASN A O 1
ATOM 1111 N N . TYR A 1 136 ? 5.847 -4.840 -1.417 1.00 92.31 136 TYR A N 1
ATOM 1112 C CA . TYR A 1 136 ? 5.091 -4.053 -2.401 1.00 92.31 136 TYR A CA 1
ATOM 1113 C C . TYR A 1 136 ? 5.236 -2.537 -2.248 1.00 92.31 136 TYR A C 1
ATOM 1115 O O . TYR A 1 136 ? 5.151 -1.816 -3.237 1.00 92.31 136 TYR A O 1
ATOM 1123 N N . GLY A 1 137 ? 5.475 -2.026 -1.037 1.00 91.50 137 GLY A N 1
ATOM 1124 C CA . GLY A 1 137 ? 5.619 -0.584 -0.798 1.00 91.50 137 GLY A CA 1
ATOM 1125 C C . GLY A 1 137 ? 4.370 0.248 -1.116 1.00 91.50 137 GLY A C 1
ATOM 1126 O O . GLY A 1 137 ? 4.500 1.437 -1.405 1.00 91.50 137 GLY A O 1
ATOM 1127 N N . VAL A 1 138 ? 3.179 -0.359 -1.087 1.00 92.69 138 VAL A N 1
ATOM 1128 C CA . VAL A 1 138 ? 1.904 0.321 -1.352 1.00 92.69 138 VAL A CA 1
ATOM 1129 C C . VAL A 1 138 ? 1.288 0.774 -0.036 1.00 92.69 138 VAL A C 1
ATOM 1131 O O . VAL A 1 138 ? 1.004 -0.038 0.841 1.00 92.69 138 VAL A O 1
ATOM 1134 N N . PHE A 1 139 ? 1.038 2.076 0.083 1.00 92.00 139 PHE A N 1
ATOM 1135 C CA . PHE A 1 139 ? 0.462 2.676 1.283 1.00 92.00 139 PHE A CA 1
ATOM 1136 C C . PHE A 1 139 ? -0.814 3.445 0.920 1.00 92.00 139 PHE A C 1
ATOM 1138 O O . PHE A 1 139 ? -0.751 4.302 0.035 1.00 92.00 139 PHE A O 1
ATOM 1145 N N . PRO A 1 140 ? -1.959 3.171 1.573 1.00 92.19 140 PRO A N 1
ATOM 1146 C CA . PRO A 1 140 ? -3.182 3.929 1.333 1.00 92.19 140 PRO A CA 1
ATOM 1147 C C . PRO A 1 140 ? -3.045 5.352 1.879 1.00 92.19 140 PRO A C 1
ATOM 1149 O O . PRO A 1 140 ? -2.654 5.539 3.030 1.00 92.19 140 PRO A O 1
ATOM 1152 N N . ASP A 1 141 ? -3.400 6.355 1.086 1.00 92.50 141 ASP A N 1
ATOM 1153 C CA . ASP A 1 141 ? -3.621 7.734 1.527 1.00 92.50 141 ASP A CA 1
ATOM 1154 C C . ASP A 1 141 ? -4.859 7.832 2.434 1.00 92.50 141 ASP A C 1
ATOM 1156 O O . ASP A 1 141 ? -5.707 6.941 2.440 1.00 92.50 141 ASP A O 1
ATOM 1160 N N . HIS A 1 142 ? -4.980 8.902 3.228 1.00 93.81 142 HIS A N 1
ATOM 1161 C CA . HIS A 1 142 ? -6.126 9.063 4.138 1.00 93.81 142 HIS A CA 1
ATOM 1162 C C . HIS A 1 142 ? -7.461 9.090 3.391 1.00 93.81 142 HIS A C 1
ATOM 1164 O O . HIS A 1 142 ? -8.416 8.447 3.817 1.00 93.81 142 HIS A O 1
ATOM 1170 N N . TYR A 1 143 ? -7.509 9.793 2.260 1.00 94.06 143 TYR A N 1
ATOM 1171 C CA . TYR A 1 143 ? -8.699 9.890 1.426 1.00 94.06 143 TYR A CA 1
ATOM 1172 C C . TYR A 1 143 ? -9.131 8.511 0.901 1.00 94.06 143 TYR A C 1
ATOM 1174 O O . TYR A 1 143 ? -10.283 8.103 1.075 1.00 94.06 143 TYR A O 1
ATOM 1182 N N . LEU A 1 144 ? -8.203 7.738 0.328 1.00 93.25 144 LEU A N 1
ATOM 1183 C CA . LEU A 1 144 ? -8.530 6.406 -0.175 1.00 93.25 144 LEU A CA 1
ATOM 1184 C C . LEU A 1 144 ? -8.821 5.410 0.948 1.00 93.25 144 LEU A C 1
ATOM 1186 O O . LEU A 1 144 ? -9.706 4.574 0.792 1.00 93.25 144 LEU A O 1
ATOM 1190 N N . ALA A 1 145 ? -8.133 5.509 2.088 1.00 94.94 145 ALA A N 1
ATOM 1191 C CA . ALA A 1 145 ? -8.450 4.712 3.267 1.00 94.94 145 ALA A CA 1
ATOM 1192 C C . ALA A 1 145 ? -9.903 4.944 3.709 1.00 94.94 145 ALA A C 1
ATOM 1194 O O . ALA A 1 145 ? -10.617 3.973 3.946 1.00 94.94 145 ALA A O 1
ATOM 1195 N N . ASN A 1 146 ? -10.367 6.199 3.737 1.00 95.00 146 ASN A N 1
ATOM 1196 C CA . ASN A 1 146 ? -11.754 6.542 4.067 1.00 95.00 146 ASN A CA 1
ATOM 1197 C C . ASN A 1 146 ? -12.744 5.931 3.073 1.00 95.00 146 ASN A C 1
ATOM 1199 O O . ASN A 1 146 ? -13.714 5.293 3.485 1.00 95.00 146 ASN A O 1
ATOM 1203 N N . LEU A 1 147 ? -12.462 6.060 1.773 1.00 93.56 147 LEU A N 1
ATOM 1204 C CA . LEU A 1 147 ? -13.290 5.477 0.716 1.00 93.56 147 LEU A CA 1
ATOM 1205 C C . LEU A 1 147 ? -13.367 3.945 0.827 1.00 93.56 147 LEU A C 1
ATOM 1207 O O . LEU A 1 147 ? -14.445 3.363 0.695 1.00 93.56 147 LEU A O 1
ATOM 1211 N N . LEU A 1 148 ? -12.233 3.284 1.072 1.00 94.06 148 LEU A N 1
ATOM 1212 C CA . LEU A 1 148 ? -12.174 1.832 1.211 1.00 94.06 148 LEU A CA 1
ATOM 1213 C C . LEU A 1 148 ? -12.910 1.369 2.475 1.00 94.06 148 LEU A C 1
ATOM 1215 O O . LEU A 1 148 ? -13.748 0.473 2.373 1.00 94.06 148 LEU A O 1
ATOM 1219 N N . MET A 1 149 ? -12.660 1.992 3.632 1.00 94.44 149 MET A N 1
ATOM 1220 C CA . MET A 1 149 ? -13.336 1.667 4.896 1.00 94.44 149 MET A CA 1
ATOM 1221 C C . MET A 1 149 ? -14.861 1.794 4.767 1.00 94.44 149 MET A C 1
ATOM 1223 O O . MET A 1 149 ? -15.568 0.833 5.066 1.00 94.44 149 MET A O 1
ATOM 1227 N N . ASP A 1 150 ? -15.374 2.908 4.232 1.00 94.00 150 ASP A N 1
ATOM 1228 C CA . ASP A 1 150 ? -16.815 3.100 3.991 1.00 94.00 150 ASP A CA 1
ATOM 1229 C C . ASP A 1 150 ? -17.393 2.015 3.062 1.00 94.00 150 ASP A C 1
ATOM 1231 O O . ASP A 1 150 ? -18.435 1.414 3.349 1.00 94.00 150 ASP A O 1
ATOM 1235 N N . SER A 1 151 ? -16.673 1.680 1.984 1.00 91.75 151 SER A N 1
ATOM 1236 C CA . SER A 1 151 ? -17.105 0.645 1.040 1.00 91.75 151 SER A CA 1
ATOM 1237 C C . SER A 1 151 ? -17.209 -0.747 1.682 1.00 91.75 151 SER A C 1
ATOM 1239 O O . SER A 1 151 ? -18.169 -1.477 1.413 1.00 91.75 151 SER A O 1
ATOM 1241 N N . TYR A 1 152 ? -16.264 -1.109 2.555 1.00 91.88 152 TYR A N 1
ATOM 1242 C CA . TYR A 1 152 ? -16.214 -2.415 3.211 1.00 91.88 152 TYR A CA 1
ATOM 1243 C C . TYR A 1 152 ? -17.195 -2.522 4.379 1.00 91.88 152 TYR A C 1
ATOM 1245 O O . TYR A 1 152 ? -17.894 -3.534 4.484 1.00 91.88 152 TYR A O 1
ATOM 1253 N N . ILE A 1 153 ? -17.359 -1.455 5.172 1.00 90.62 153 ILE A N 1
ATOM 1254 C CA . ILE A 1 153 ? -18.418 -1.361 6.191 1.00 90.62 153 ILE A CA 1
ATOM 1255 C C . ILE A 1 153 ? -19.785 -1.597 5.535 1.00 90.62 153 ILE A C 1
ATOM 1257 O O . ILE A 1 153 ? -20.586 -2.405 6.011 1.00 90.62 153 ILE A O 1
ATOM 1261 N N . LYS A 1 154 ? -20.034 -0.978 4.374 1.00 87.50 154 LYS A N 1
ATOM 1262 C CA . LYS A 1 154 ? -21.273 -1.164 3.609 1.00 87.50 154 LYS A CA 1
ATOM 1263 C C . LYS A 1 154 ? -21.455 -2.587 3.077 1.00 87.50 154 LYS A C 1
ATOM 1265 O O . LYS A 1 154 ? -22.576 -3.103 3.088 1.00 87.50 154 LYS A O 1
ATOM 1270 N N . LYS A 1 155 ? -20.381 -3.230 2.611 1.00 88.69 155 LYS A N 1
ATOM 1271 C CA . LYS A 1 155 ? -20.396 -4.644 2.191 1.00 88.69 155 LYS A CA 1
ATOM 1272 C C . LYS A 1 155 ? -20.562 -5.613 3.372 1.00 88.69 155 LYS A C 1
ATOM 1274 O O . LYS A 1 155 ? -20.743 -6.804 3.132 1.00 88.69 155 LYS A O 1
ATOM 1279 N N . LYS A 1 156 ? -20.563 -5.112 4.619 1.00 89.38 156 LYS A N 1
ATOM 1280 C CA . LYS A 1 156 ? -20.496 -5.894 5.866 1.00 89.38 156 LYS A CA 1
ATOM 1281 C C . LYS A 1 156 ? -19.250 -6.775 5.940 1.00 89.38 156 LYS A C 1
ATOM 1283 O O . LYS A 1 156 ? -19.252 -7.813 6.595 1.00 89.38 156 LYS A O 1
ATOM 1288 N N . ASP A 1 157 ? -18.192 -6.357 5.256 1.00 90.62 157 ASP A N 1
ATOM 1289 C CA . ASP A 1 157 ? -16.879 -6.966 5.367 1.00 90.62 157 ASP A CA 1
ATOM 1290 C C . ASP A 1 157 ? -16.046 -6.159 6.361 1.00 90.62 157 ASP A C 1
ATOM 1292 O O . ASP A 1 157 ? -15.196 -5.340 6.009 1.00 90.62 157 ASP A O 1
ATOM 1296 N N . PHE A 1 158 ? -16.338 -6.367 7.642 1.00 91.62 158 PHE A N 1
ATOM 1297 C CA . PHE A 1 158 ? -15.638 -5.671 8.718 1.00 91.62 158 PHE A CA 1
ATOM 1298 C C . PHE A 1 158 ? -14.171 -6.093 8.819 1.00 91.62 158 PHE A C 1
ATOM 1300 O O . PHE A 1 158 ? -13.353 -5.348 9.346 1.00 91.62 158 PHE A O 1
ATOM 1307 N N . THR A 1 159 ? -13.817 -7.258 8.273 1.00 91.75 159 THR A N 1
ATOM 1308 C CA . THR A 1 159 ? -12.450 -7.786 8.312 1.00 91.75 159 THR A CA 1
ATOM 1309 C C . THR A 1 159 ? -11.529 -7.009 7.382 1.00 91.75 159 THR A C 1
ATOM 1311 O O . THR A 1 159 ? -10.459 -6.566 7.800 1.00 91.75 159 THR A O 1
ATOM 1314 N N . ALA A 1 160 ? -11.981 -6.742 6.154 1.00 91.75 160 ALA A N 1
ATOM 1315 C CA . ALA A 1 160 ? -11.265 -5.899 5.210 1.00 91.75 160 ALA A CA 1
ATOM 1316 C C . ALA A 1 160 ? -11.154 -4.455 5.723 1.00 91.75 160 ALA A C 1
ATOM 1318 O O . ALA A 1 160 ? -10.074 -3.863 5.665 1.00 91.75 160 ALA A O 1
ATOM 1319 N N . ALA A 1 161 ? -12.239 -3.911 6.290 1.00 93.62 161 ALA A N 1
ATOM 1320 C CA . ALA A 1 161 ? -12.243 -2.571 6.877 1.00 93.62 161 ALA A CA 1
ATOM 1321 C C . ALA A 1 161 ? -11.229 -2.455 8.032 1.00 93.62 161 ALA A C 1
ATOM 1323 O O . ALA A 1 161 ? -10.361 -1.584 8.004 1.00 93.62 161 ALA A O 1
ATOM 1324 N N . ALA A 1 162 ? -11.270 -3.383 8.994 1.00 93.44 162 ALA A N 1
ATOM 1325 C CA . ALA A 1 162 ? -10.364 -3.400 10.140 1.00 93.44 162 ALA A CA 1
ATOM 1326 C C . ALA A 1 162 ? -8.892 -3.584 9.739 1.00 93.44 162 ALA A C 1
ATOM 1328 O O . ALA A 1 162 ? -8.005 -3.023 10.380 1.00 93.44 162 ALA A O 1
ATOM 1329 N N . ARG A 1 163 ? -8.607 -4.313 8.653 1.00 91.94 163 ARG A N 1
ATOM 1330 C CA . ARG A 1 163 ? -7.246 -4.433 8.107 1.00 91.94 163 ARG A CA 1
ATOM 1331 C C . ARG A 1 163 ? -6.711 -3.113 7.581 1.00 91.94 163 ARG A C 1
ATOM 1333 O O . ARG A 1 163 ? -5.591 -2.736 7.916 1.00 91.94 163 ARG A O 1
ATOM 1340 N N . ILE A 1 164 ? -7.509 -2.380 6.811 1.00 93.75 164 ILE A N 1
ATOM 1341 C CA . ILE A 1 164 ? -7.117 -1.052 6.317 1.00 93.75 164 ILE A CA 1
ATOM 1342 C C . ILE A 1 164 ? -6.862 -0.108 7.497 1.00 93.75 164 ILE A C 1
ATOM 1344 O O . ILE A 1 164 ? -5.852 0.595 7.516 1.00 93.75 164 ILE A O 1
ATOM 1348 N N . SER A 1 165 ? -7.724 -0.157 8.514 1.00 94.19 165 SER A N 1
ATOM 1349 C CA . SER A 1 165 ? -7.546 0.578 9.769 1.00 94.19 165 SER A CA 1
ATOM 1350 C C . SER A 1 165 ? -6.257 0.191 10.499 1.00 94.19 165 SER A C 1
ATOM 1352 O O . SER A 1 165 ? -5.523 1.067 10.952 1.00 94.19 165 SER A O 1
ATOM 1354 N N . SER A 1 166 ? -5.917 -1.100 10.561 1.00 92.69 166 SER A N 1
ATOM 1355 C CA . SER A 1 166 ? -4.678 -1.544 11.210 1.00 92.69 166 SER A CA 1
ATOM 1356 C C . SER A 1 166 ? -3.418 -1.048 10.509 1.00 92.69 166 SER A C 1
ATOM 1358 O O . SER A 1 166 ? -2.429 -0.763 11.173 1.00 92.69 166 SER A O 1
ATOM 1360 N N . VAL A 1 167 ? -3.453 -0.845 9.190 1.00 91.94 167 VAL A N 1
ATOM 1361 C CA . VAL A 1 167 ? -2.315 -0.259 8.471 1.00 91.94 167 VAL A CA 1
ATOM 1362 C C . VAL A 1 167 ? -2.115 1.209 8.829 1.00 91.94 167 VAL A C 1
ATOM 1364 O O . VAL A 1 167 ? -0.977 1.664 8.881 1.00 91.94 167 VAL A O 1
ATOM 1367 N N . LYS A 1 168 ? -3.186 1.945 9.152 1.00 92.56 168 LYS A N 1
ATOM 1368 C CA . LYS A 1 168 ? -3.063 3.307 9.694 1.00 92.56 168 LYS A CA 1
ATOM 1369 C C . LYS A 1 168 ? -2.418 3.311 11.078 1.00 92.56 168 LYS A C 1
ATOM 1371 O O . LYS A 1 168 ? -1.578 4.164 11.342 1.00 92.56 168 LYS A O 1
ATOM 1376 N N . MET A 1 169 ? -2.734 2.315 11.909 1.00 93.00 169 MET A N 1
ATOM 1377 C CA . MET A 1 169 ? -2.045 2.107 13.186 1.00 93.00 169 MET A CA 1
ATOM 1378 C C . MET A 1 169 ? -0.568 1.743 12.996 1.00 93.00 169 MET A C 1
ATOM 1380 O O . MET A 1 169 ? 0.269 2.343 13.658 1.00 93.00 169 MET A O 1
ATOM 1384 N N . LEU A 1 170 ? -0.231 0.842 12.066 1.00 90.88 170 LEU A N 1
ATOM 1385 C CA . LEU A 1 170 ? 1.164 0.466 11.779 1.00 90.88 170 LEU A CA 1
ATOM 1386 C C . LEU A 1 170 ? 1.998 1.627 11.213 1.00 90.88 170 LEU A C 1
ATOM 1388 O O . LEU A 1 170 ? 3.216 1.645 11.347 1.00 90.88 170 LEU A O 1
ATOM 1392 N N . GLN A 1 171 ? 1.351 2.589 10.553 1.00 90.62 171 GLN A N 1
ATOM 1393 C CA . GLN A 1 171 ? 1.985 3.832 10.100 1.00 90.62 171 GLN A CA 1
ATOM 1394 C C . GLN A 1 171 ? 2.068 4.895 11.207 1.00 90.62 171 GLN A C 1
ATOM 1396 O O . GLN A 1 171 ? 2.698 5.925 10.990 1.00 90.62 171 GLN A O 1
ATOM 1401 N N . GLU A 1 172 ? 1.411 4.670 12.350 1.00 91.06 172 GLU A N 1
ATOM 1402 C CA . GLU A 1 172 ? 1.211 5.640 13.437 1.00 91.06 172 GLU A CA 1
ATOM 1403 C C . GLU A 1 172 ? 0.624 6.982 12.958 1.00 91.06 172 GLU A C 1
ATOM 1405 O O . GLU A 1 172 ? 0.805 8.028 13.582 1.00 91.06 172 GLU A O 1
ATOM 1410 N N . ASP A 1 173 ? -0.125 6.945 11.852 1.00 92.50 173 ASP A N 1
ATOM 1411 C CA . ASP A 1 173 ? -0.695 8.117 11.199 1.00 92.50 173 ASP A CA 1
ATOM 1412 C C . ASP A 1 173 ? -2.192 7.921 10.939 1.00 92.50 173 ASP A C 1
ATOM 1414 O O . ASP A 1 173 ? -2.642 7.397 9.912 1.00 92.50 173 ASP A O 1
ATOM 1418 N N . PHE A 1 174 ? -2.984 8.368 11.913 1.00 89.56 174 PHE A N 1
ATOM 1419 C CA . PHE A 1 174 ? -4.441 8.329 11.845 1.00 89.56 174 PHE A CA 1
ATOM 1420 C C . PHE A 1 174 ? -5.044 9.500 11.055 1.00 89.56 174 PHE A C 1
ATOM 1422 O O . PHE A 1 174 ? -6.239 9.470 10.759 1.00 89.56 174 PHE A O 1
ATOM 1429 N N . GLY A 1 175 ? -4.248 10.507 10.679 1.00 90.06 175 GLY A N 1
ATOM 1430 C CA . GLY A 1 175 ? -4.702 11.647 9.886 1.00 90.06 175 GLY A CA 1
ATOM 1431 C C . GLY A 1 175 ? -5.808 12.497 10.542 1.00 90.06 175 GLY A C 1
ATOM 1432 O O . GLY A 1 175 ? -5.890 12.584 11.773 1.00 90.06 175 GLY A O 1
ATOM 1433 N N . PRO A 1 176 ? -6.664 13.154 9.731 1.00 92.62 176 PRO A N 1
ATOM 1434 C CA . PRO A 1 176 ? -7.745 14.018 10.213 1.00 92.62 176 PRO A CA 1
ATOM 1435 C C . PRO A 1 176 ? -8.847 13.269 10.976 1.00 92.62 176 PRO A C 1
ATOM 1437 O O . PRO A 1 176 ? -8.961 12.044 10.908 1.00 92.62 176 PRO A O 1
ATOM 1440 N N . LYS A 1 177 ? -9.723 14.020 11.659 1.00 92.88 177 LYS A N 1
ATOM 1441 C CA . LYS A 1 177 ? -10.765 13.465 12.541 1.00 92.88 177 LYS A CA 1
ATOM 1442 C C . LYS A 1 177 ? -11.679 12.445 11.852 1.00 92.88 177 LYS A C 1
ATOM 1444 O O . LYS A 1 177 ? -11.935 11.393 12.428 1.00 92.88 177 LYS A O 1
ATOM 1449 N N . LEU A 1 178 ? -12.098 12.702 10.611 1.00 93.75 178 LEU A N 1
ATOM 1450 C CA . LEU A 1 178 ? -12.918 11.767 9.829 1.00 93.75 178 LEU A CA 1
ATOM 1451 C C . LEU A 1 178 ? -12.247 10.391 9.677 1.00 93.75 178 LEU A C 1
ATOM 1453 O O . LEU A 1 178 ? -12.882 9.359 9.889 1.00 93.75 178 LEU A O 1
ATOM 1457 N N . THR A 1 179 ? -10.949 10.376 9.370 1.00 95.00 179 THR A N 1
ATOM 1458 C CA . THR A 1 179 ? -10.163 9.146 9.224 1.00 95.00 179 THR A CA 1
ATOM 1459 C C . THR A 1 179 ? -10.039 8.405 10.552 1.00 95.00 179 THR A C 1
ATOM 1461 O O . THR A 1 179 ? -10.207 7.186 10.591 1.00 95.00 179 THR A O 1
ATOM 1464 N N . GLN A 1 180 ? -9.825 9.129 11.655 1.00 95.06 180 GLN A N 1
ATOM 1465 C CA . GLN A 1 180 ? -9.801 8.555 13.006 1.00 95.06 180 GLN A CA 1
ATOM 1466 C C . GLN A 1 180 ? -11.140 7.886 13.345 1.00 95.06 180 GLN A C 1
ATOM 1468 O O . GLN A 1 180 ? -11.167 6.749 13.814 1.00 95.06 180 GLN A O 1
ATOM 1473 N N . VAL A 1 181 ? -12.255 8.568 13.065 1.00 94.94 181 VAL A N 1
ATOM 1474 C CA . VAL A 1 181 ? -13.614 8.082 13.338 1.00 94.94 181 VAL A CA 1
ATOM 1475 C C . VAL A 1 181 ? -13.950 6.841 12.509 1.00 94.94 181 VAL A C 1
ATOM 1477 O O . VAL A 1 181 ? -14.435 5.859 13.068 1.00 94.94 181 VAL A O 1
ATOM 1480 N N . LEU A 1 182 ? -13.634 6.832 11.211 1.00 94.94 182 LEU A N 1
ATOM 1481 C CA . LEU A 1 182 ? -13.836 5.659 10.350 1.00 94.94 182 LEU A CA 1
ATOM 1482 C C . LEU A 1 182 ? -12.939 4.478 10.747 1.00 94.94 182 LEU A C 1
ATOM 1484 O O . LEU A 1 182 ? -13.380 3.328 10.692 1.00 94.94 182 LEU A O 1
ATOM 1488 N N . THR A 1 183 ? -11.711 4.752 11.194 1.00 95.94 183 THR A N 1
ATOM 1489 C CA . THR A 1 183 ? -10.786 3.736 11.725 1.00 95.94 183 THR A CA 1
ATOM 1490 C C . THR A 1 183 ? -11.364 3.098 12.989 1.00 95.94 183 THR A C 1
ATOM 1492 O O . THR A 1 183 ? -11.459 1.874 13.075 1.00 95.94 183 THR A O 1
ATOM 1495 N N . LEU A 1 184 ? -11.822 3.917 13.944 1.00 95.50 184 LEU A N 1
ATOM 1496 C CA . LEU A 1 184 ? -12.468 3.436 15.167 1.00 95.50 184 LEU A CA 1
ATOM 1497 C C . LEU A 1 184 ? -13.718 2.611 14.845 1.00 95.50 184 LEU A C 1
ATOM 1499 O O . LEU A 1 184 ? -13.876 1.514 15.377 1.00 95.50 184 LEU A O 1
ATOM 1503 N N . ALA A 1 185 ? -14.580 3.105 13.954 1.00 94.06 185 ALA A N 1
ATOM 1504 C CA . ALA A 1 185 ? -15.815 2.428 13.573 1.00 94.06 185 ALA A CA 1
ATOM 1505 C C . ALA A 1 185 ? -15.553 1.059 12.930 1.00 94.06 185 ALA A C 1
ATOM 1507 O O . ALA A 1 185 ? -16.169 0.068 13.315 1.00 94.06 185 ALA A O 1
ATOM 1508 N N . SER A 1 186 ? -14.599 0.988 11.997 1.00 94.12 186 SER A N 1
ATOM 1509 C CA . SER A 1 186 ? -14.214 -0.255 11.317 1.00 94.12 186 SER A CA 1
ATOM 1510 C C . SER A 1 186 ? -13.773 -1.329 12.311 1.00 94.12 186 SER A C 1
ATOM 1512 O O . SER A 1 186 ? -14.236 -2.470 12.252 1.00 94.12 186 SER A O 1
ATOM 1514 N N . CYS A 1 187 ? -12.920 -0.957 13.268 1.00 94.44 187 CYS A N 1
ATOM 1515 C CA . CYS A 1 187 ? -12.440 -1.873 14.295 1.00 94.44 187 CYS A CA 1
ATOM 1516 C C . CYS A 1 187 ? -13.522 -2.235 15.326 1.00 94.44 187 CYS A C 1
ATOM 1518 O O . CYS A 1 187 ? -13.608 -3.393 15.733 1.00 94.44 187 CYS A O 1
ATOM 1520 N N . TYR A 1 188 ? -14.376 -1.285 15.720 1.00 93.38 188 TYR A N 1
ATOM 1521 C CA . TYR A 1 188 ? -15.491 -1.536 16.636 1.00 93.38 188 TYR A CA 1
ATOM 1522 C C . TYR A 1 188 ? -16.508 -2.511 16.029 1.00 93.38 188 TYR A C 1
ATOM 1524 O O . TYR A 1 188 ? -16.929 -3.464 16.689 1.00 93.38 188 TYR A O 1
ATOM 1532 N N . PHE A 1 189 ? -16.870 -2.327 14.755 1.00 91.50 189 PHE A N 1
ATOM 1533 C CA . PHE A 1 189 ? -17.783 -3.235 14.065 1.00 91.50 189 PHE A CA 1
ATOM 1534 C C . PHE A 1 189 ? -17.190 -4.630 13.884 1.00 91.50 189 PHE A C 1
ATOM 1536 O O . PHE A 1 189 ? -17.925 -5.600 14.031 1.00 91.50 189 PHE A O 1
ATOM 1543 N N . TYR A 1 190 ? -15.884 -4.755 13.640 1.00 92.12 190 TYR A N 1
ATOM 1544 C CA . TYR A 1 190 ? -15.213 -6.059 13.620 1.00 92.12 190 TYR A CA 1
ATOM 1545 C C . TYR A 1 190 ? -15.270 -6.763 14.984 1.00 92.12 190 TYR A C 1
ATOM 1547 O O . TYR A 1 190 ? -15.584 -7.948 15.059 1.00 92.12 190 TYR A O 1
ATOM 1555 N N . ALA A 1 191 ? -14.994 -6.029 16.066 1.00 89.31 191 ALA A N 1
ATOM 1556 C CA . ALA A 1 191 ? -14.958 -6.575 17.421 1.00 89.31 191 ALA A CA 1
ATOM 1557 C C . ALA A 1 191 ? -16.332 -7.030 17.940 1.00 89.31 191 ALA A C 1
ATOM 1559 O O . ALA A 1 191 ? -16.407 -7.937 18.762 1.00 89.31 191 ALA A O 1
ATOM 1560 N N . THR A 1 192 ? -17.409 -6.385 17.487 1.00 87.00 192 THR A N 1
ATOM 1561 C CA . THR A 1 192 ? -18.777 -6.625 17.979 1.00 87.00 192 THR A CA 1
ATOM 1562 C C . THR A 1 192 ? -19.643 -7.462 17.040 1.00 87.00 192 THR A C 1
ATOM 1564 O O . THR A 1 192 ? -20.737 -7.869 17.426 1.00 87.00 192 THR A O 1
ATOM 1567 N N . SER A 1 193 ? -19.193 -7.716 15.808 1.00 83.75 193 SER A N 1
ATOM 1568 C CA . SER A 1 193 ? -19.953 -8.498 14.831 1.00 83.75 193 SER A CA 1
ATOM 1569 C C . SER A 1 193 ? -19.516 -9.958 14.809 1.00 83.75 193 SER A C 1
ATOM 1571 O O . SER A 1 193 ? -18.341 -10.263 14.646 1.00 83.75 193 SER A O 1
ATOM 1573 N N . ASP A 1 194 ? -20.490 -10.868 14.822 1.00 72.00 194 ASP A N 1
ATOM 1574 C CA . ASP A 1 194 ? -20.247 -12.311 14.668 1.00 72.00 194 ASP A CA 1
ATOM 1575 C C . ASP A 1 194 ? -19.940 -12.722 13.211 1.00 72.00 194 ASP A C 1
ATOM 1577 O O . ASP A 1 194 ? -19.516 -13.847 12.945 1.00 72.00 194 ASP A O 1
ATOM 1581 N N . SER A 1 195 ? -20.174 -11.836 12.231 1.00 61.41 195 SER A N 1
ATOM 1582 C CA . SER A 1 195 ? -20.009 -12.123 10.796 1.00 61.41 195 SER A CA 1
ATOM 1583 C C . SER A 1 195 ? -18.598 -11.822 10.282 1.00 61.41 195 SER A C 1
ATOM 1585 O O . SER A 1 195 ? -18.427 -11.151 9.260 1.00 61.41 195 SER A O 1
ATOM 1587 N N . ASN A 1 196 ? -17.580 -12.296 10.990 1.00 66.38 196 ASN A N 1
ATOM 1588 C CA . ASN A 1 196 ? -16.200 -12.083 10.578 1.00 66.38 196 ASN A CA 1
ATOM 1589 C C . ASN A 1 196 ? -15.822 -13.090 9.485 1.00 66.38 196 ASN A C 1
ATOM 1591 O O . ASN A 1 196 ? -15.892 -14.305 9.671 1.00 66.38 196 ASN A O 1
ATOM 1595 N N . GLN A 1 197 ? -15.448 -12.572 8.313 1.00 76.00 197 GLN A N 1
ATOM 1596 C CA . GLN A 1 197 ? -14.784 -13.368 7.285 1.00 76.00 197 GLN A CA 1
ATOM 1597 C C . GLN A 1 197 ? -13.439 -13.909 7.816 1.00 76.00 197 GLN A C 1
ATOM 1599 O O . GLN A 1 197 ? -12.908 -13.405 8.809 1.00 76.00 197 GLN A O 1
ATOM 1604 N N . PRO A 1 198 ? -12.861 -14.948 7.192 1.00 82.12 198 PRO A N 1
ATOM 1605 C CA . PRO A 1 198 ? -11.571 -15.473 7.619 1.00 82.12 198 PRO A CA 1
ATOM 1606 C C . PRO A 1 198 ? -10.476 -14.401 7.554 1.00 82.12 198 PRO A C 1
ATOM 1608 O O . PRO A 1 198 ? -10.268 -13.770 6.519 1.00 82.12 198 PRO A O 1
ATOM 1611 N N . TRP A 1 199 ? -9.730 -14.230 8.647 1.00 84.19 199 TRP A N 1
ATOM 1612 C CA . TRP A 1 199 ? -8.540 -13.382 8.652 1.00 84.19 199 TRP A CA 1
ATOM 1613 C C . TRP A 1 199 ? -7.382 -14.116 7.960 1.00 84.19 199 TRP A C 1
ATOM 1615 O O . TRP A 1 199 ? -6.599 -14.819 8.592 1.00 84.19 199 TRP A O 1
ATOM 1625 N N . GLU A 1 200 ? -7.286 -13.978 6.638 1.00 81.75 200 GLU A N 1
ATOM 1626 C CA . GLU A 1 200 ? -6.235 -14.598 5.821 1.00 81.75 200 GLU A CA 1
ATOM 1627 C C . GLU A 1 200 ? -4.826 -14.084 6.143 1.00 81.75 200 GLU A C 1
ATOM 1629 O O . GLU A 1 200 ? -4.560 -12.886 6.080 1.00 81.75 200 GLU A O 1
ATOM 1634 N N . ASP A 1 201 ? -3.895 -14.981 6.435 1.00 78.19 201 ASP A N 1
ATOM 1635 C CA . ASP A 1 201 ? -2.491 -14.613 6.599 1.00 78.19 201 ASP A CA 1
ATOM 1636 C C . ASP A 1 201 ? -1.836 -14.374 5.226 1.00 78.19 201 ASP A C 1
ATOM 1638 O O . ASP A 1 201 ? -1.662 -15.309 4.439 1.00 78.19 201 ASP A O 1
ATOM 1642 N N . TYR A 1 202 ? -1.489 -13.115 4.942 1.00 74.69 202 TYR A N 1
ATOM 1643 C CA . TYR A 1 202 ? -0.780 -12.714 3.723 1.00 74.69 202 TYR A CA 1
ATOM 1644 C C . TYR A 1 202 ? 0.737 -12.693 3.879 1.00 74.69 202 TYR A C 1
ATOM 1646 O O . TYR A 1 202 ? 1.425 -12.308 2.931 1.00 74.69 202 TYR A O 1
ATOM 1654 N N . THR A 1 203 ? 1.275 -13.089 5.038 1.00 71.62 203 THR A N 1
ATOM 1655 C CA . THR A 1 203 ? 2.725 -13.163 5.190 1.00 71.62 203 THR A CA 1
ATOM 1656 C C . THR A 1 203 ? 3.306 -14.103 4.127 1.00 71.62 203 THR A C 1
ATOM 1658 O O . THR A 1 203 ? 2.760 -15.189 3.886 1.00 71.62 203 THR A O 1
ATOM 1661 N N . PRO A 1 204 ? 4.388 -13.695 3.434 1.00 65.69 204 PRO A N 1
ATOM 1662 C CA . PRO A 1 204 ? 4.981 -14.521 2.399 1.00 65.69 204 PRO A CA 1
ATOM 1663 C C . PRO A 1 204 ? 5.403 -15.855 3.006 1.00 65.69 204 PRO A C 1
ATOM 1665 O O . PRO A 1 204 ? 6.268 -15.916 3.883 1.00 65.69 204 PRO A O 1
ATOM 1668 N N . LYS A 1 205 ? 4.801 -16.943 2.529 1.00 66.81 205 LYS A N 1
ATOM 1669 C CA . LYS A 1 205 ? 5.268 -18.284 2.869 1.00 66.81 205 LYS A CA 1
ATOM 1670 C C . LYS A 1 205 ? 6.600 -18.474 2.161 1.00 66.81 205 LYS A C 1
ATOM 1672 O O . LYS A 1 205 ? 6.658 -18.417 0.936 1.00 66.81 205 LYS A O 1
ATOM 1677 N N . VAL A 1 206 ? 7.670 -18.658 2.928 1.00 68.06 206 VAL A N 1
ATOM 1678 C CA . VAL A 1 206 ? 8.981 -18.991 2.367 1.00 68.06 206 VAL A CA 1
ATOM 1679 C C . VAL A 1 206 ? 8.830 -20.332 1.653 1.00 68.06 206 VAL A C 1
ATOM 1681 O O . VAL A 1 206 ? 8.571 -21.343 2.302 1.00 68.06 206 VAL A O 1
ATOM 1684 N N . GLU A 1 207 ? 8.924 -20.332 0.322 1.00 60.91 207 GLU A N 1
ATOM 1685 C CA . GLU A 1 207 ? 8.899 -21.567 -0.459 1.00 60.91 207 GLU A CA 1
ATOM 1686 C C . GLU A 1 207 ? 10.091 -22.426 -0.038 1.00 60.91 207 GLU A C 1
ATOM 1688 O O . GLU A 1 207 ? 11.251 -22.035 -0.199 1.00 60.91 207 GLU A O 1
ATOM 1693 N N . GLU A 1 208 ? 9.805 -23.584 0.556 1.00 58.53 208 GLU A N 1
ATOM 1694 C CA . GLU A 1 208 ? 10.848 -24.520 0.949 1.00 58.53 208 GLU A CA 1
ATOM 1695 C C . GLU A 1 208 ? 11.614 -24.960 -0.311 1.00 58.53 208 GLU A C 1
ATOM 1697 O O . GLU A 1 208 ? 10.994 -25.375 -1.299 1.00 58.53 208 GLU A O 1
ATOM 1702 N N . PRO A 1 209 ? 12.957 -24.852 -0.334 1.00 64.25 209 PRO A N 1
ATOM 1703 C CA . PRO A 1 209 ? 13.725 -25.252 -1.501 1.00 64.25 209 PRO A CA 1
ATOM 1704 C C . PRO A 1 209 ? 13.491 -26.741 -1.785 1.00 64.25 209 PRO A C 1
ATOM 1706 O O . PRO A 1 209 ? 13.583 -27.577 -0.889 1.00 64.25 209 PRO A O 1
ATOM 1709 N N . LYS A 1 210 ? 13.223 -27.078 -3.057 1.00 69.31 210 LYS A N 1
ATOM 1710 C CA . LYS A 1 210 ? 12.982 -28.463 -3.518 1.00 69.31 210 LYS A CA 1
ATOM 1711 C C . LYS A 1 210 ? 14.134 -29.421 -3.185 1.00 69.31 210 LYS A C 1
ATOM 1713 O O . LYS A 1 210 ? 13.924 -30.628 -3.113 1.00 69.31 210 LYS A O 1
ATOM 1718 N N . GLU A 1 211 ? 15.337 -28.885 -2.989 1.00 68.12 211 GLU A N 1
ATOM 1719 C CA . GLU A 1 211 ? 16.490 -29.606 -2.461 1.00 68.12 211 GLU A CA 1
ATOM 1720 C C . GLU A 1 211 ? 16.807 -29.091 -1.049 1.00 68.12 211 GLU A C 1
ATOM 1722 O O . GLU A 1 211 ? 17.050 -27.898 -0.856 1.00 68.12 211 GLU A O 1
ATOM 1727 N N . GLU A 1 212 ? 16.819 -29.990 -0.057 1.00 58.91 212 GLU A N 1
ATOM 1728 C CA . GLU A 1 212 ? 17.174 -29.677 1.334 1.00 58.91 212 GLU A CA 1
ATOM 1729 C C . GLU A 1 212 ? 18.643 -29.217 1.441 1.00 58.91 212 GLU A C 1
ATOM 1731 O O . GLU A 1 212 ? 19.546 -29.998 1.761 1.00 58.91 212 GLU A O 1
ATOM 1736 N N . VAL A 1 213 ? 18.918 -27.931 1.225 1.00 64.19 213 VAL A N 1
ATOM 1737 C CA . VAL A 1 213 ? 20.222 -27.349 1.560 1.00 64.19 213 VAL A CA 1
ATOM 1738 C C . VAL A 1 213 ? 20.259 -27.114 3.070 1.00 64.19 213 VAL A C 1
ATOM 1740 O O . VAL A 1 213 ? 19.775 -26.107 3.584 1.00 64.19 213 VAL A O 1
ATOM 1743 N N . LYS A 1 214 ? 20.835 -28.064 3.816 1.00 70.12 214 LYS A N 1
ATOM 1744 C CA . LYS A 1 214 ? 21.010 -27.956 5.275 1.00 70.12 214 LYS A CA 1
ATOM 1745 C C . LYS A 1 214 ? 22.112 -26.955 5.611 1.00 70.12 214 LYS A C 1
ATOM 1747 O O . LYS A 1 214 ? 23.261 -27.324 5.849 1.00 70.12 214 LYS A O 1
ATOM 1752 N N . ILE A 1 215 ? 21.752 -25.679 5.661 1.00 66.38 215 ILE A N 1
ATOM 1753 C CA . ILE A 1 215 ? 22.605 -24.622 6.204 1.00 66.38 215 ILE A CA 1
ATOM 1754 C C . ILE A 1 215 ? 22.458 -24.648 7.728 1.00 66.38 215 ILE A C 1
ATOM 1756 O O . ILE A 1 215 ? 21.361 -24.483 8.260 1.00 66.38 215 ILE A O 1
ATOM 1760 N N . ARG A 1 216 ? 23.558 -24.858 8.464 1.00 57.62 216 ARG A N 1
ATOM 1761 C CA . ARG A 1 216 ? 23.564 -24.673 9.925 1.00 57.62 216 ARG A CA 1
ATOM 1762 C C . ARG A 1 216 ? 23.513 -23.183 10.235 1.00 57.62 216 ARG A C 1
ATOM 1764 O O . ARG A 1 216 ? 24.547 -22.544 10.408 1.00 57.62 216 ARG A O 1
ATOM 1771 N N . VAL A 1 217 ? 22.309 -22.640 10.313 1.00 58.25 217 VAL A N 1
ATOM 1772 C CA . VAL A 1 217 ? 22.083 -21.303 10.855 1.00 58.25 217 VAL A CA 1
ATOM 1773 C C . VAL A 1 217 ? 22.018 -21.441 12.375 1.00 58.25 217 VAL A C 1
ATOM 1775 O O . VAL A 1 217 ? 21.320 -22.314 12.896 1.00 58.25 217 VAL A O 1
ATOM 1778 N N . LYS A 1 218 ? 22.778 -20.624 13.115 1.00 59.62 218 LYS A N 1
ATOM 1779 C CA . LYS A 1 218 ? 22.545 -20.490 14.561 1.00 59.62 218 LYS A CA 1
ATOM 1780 C C . LYS A 1 218 ? 21.090 -20.061 14.734 1.00 59.62 218 LYS A C 1
ATOM 1782 O O . LYS A 1 218 ? 20.657 -19.171 14.014 1.00 59.62 218 LYS A O 1
ATOM 1787 N N . TYR A 1 219 ? 20.354 -20.696 15.644 1.00 54.50 219 TYR A N 1
ATOM 1788 C CA . TYR A 1 219 ? 18.954 -20.360 15.904 1.00 54.50 219 TYR A CA 1
ATOM 1789 C C . TYR A 1 219 ? 18.845 -18.856 16.196 1.00 54.50 219 TYR A C 1
ATOM 1791 O O . TYR A 1 219 ? 19.244 -18.402 17.271 1.00 54.50 219 TYR A O 1
ATOM 1799 N N . LEU A 1 220 ? 18.382 -18.085 15.209 1.00 57.12 220 LEU A N 1
ATOM 1800 C CA . LEU A 1 220 ? 18.145 -16.659 15.351 1.00 57.12 220 LEU A CA 1
ATOM 1801 C C . LEU A 1 220 ? 16.842 -16.552 16.142 1.00 57.12 220 LEU A C 1
ATOM 1803 O O . LEU A 1 220 ? 15.755 -16.553 15.573 1.00 57.12 220 LEU A O 1
ATOM 1807 N N . ARG A 1 221 ? 16.933 -16.550 17.477 1.00 55.19 221 ARG A N 1
ATOM 1808 C CA . ARG A 1 221 ? 15.827 -16.007 18.270 1.00 55.19 221 ARG A CA 1
ATOM 1809 C C . ARG A 1 221 ? 15.688 -14.575 17.803 1.00 55.19 221 ARG A C 1
ATOM 1811 O O . ARG A 1 221 ? 16.681 -13.858 17.900 1.00 55.19 221 ARG A O 1
ATOM 1818 N N . ASN A 1 222 ? 14.512 -14.176 17.321 1.00 58.88 222 ASN A N 1
ATOM 1819 C CA . ASN A 1 222 ? 14.169 -12.769 17.424 1.00 58.88 222 ASN A CA 1
ATOM 1820 C C . ASN A 1 222 ? 14.214 -12.474 18.934 1.00 58.88 222 ASN A C 1
ATOM 1822 O O . ASN A 1 222 ? 13.401 -13.040 19.669 1.00 58.88 222 ASN A O 1
ATOM 1826 N N . PRO A 1 223 ? 15.240 -11.772 19.450 1.00 61.62 223 PRO A N 1
ATOM 1827 C CA . PRO A 1 223 ? 15.434 -11.656 20.891 1.00 61.62 223 PRO A CA 1
ATOM 1828 C C . PRO A 1 223 ? 14.358 -10.771 21.521 1.00 61.62 223 PRO A C 1
ATOM 1830 O O . PRO A 1 223 ? 14.233 -10.749 22.743 1.00 61.62 223 PRO A O 1
ATOM 1833 N N . TYR A 1 224 ? 13.629 -10.029 20.687 1.00 68.75 224 TYR A N 1
ATOM 1834 C CA . TYR A 1 224 ? 12.742 -8.961 21.080 1.00 68.75 224 TYR A CA 1
ATOM 1835 C C . TYR A 1 224 ? 11.452 -9.055 20.265 1.00 68.75 224 TYR A C 1
ATOM 1837 O O . TYR A 1 224 ? 11.481 -8.904 19.049 1.00 68.75 224 TYR A O 1
ATOM 1845 N N . PHE A 1 225 ? 10.345 -9.354 20.940 1.00 79.81 225 PHE A N 1
ATOM 1846 C CA . PHE A 1 225 ? 9.004 -9.202 20.386 1.00 79.81 225 PHE A CA 1
ATOM 1847 C C . PHE A 1 225 ? 8.623 -7.735 20.555 1.00 79.81 225 PHE A C 1
ATOM 1849 O O . PHE A 1 225 ? 8.580 -7.251 21.686 1.00 79.81 225 PHE A O 1
ATOM 1856 N N . ASP A 1 226 ? 8.435 -7.018 19.452 1.00 81.00 226 ASP A N 1
ATOM 1857 C CA . ASP A 1 226 ? 8.282 -5.560 19.490 1.00 81.00 226 ASP A CA 1
ATOM 1858 C C . ASP A 1 226 ? 6.847 -5.075 19.745 1.00 81.00 226 ASP A C 1
ATOM 1860 O O . ASP A 1 226 ? 6.615 -3.866 19.788 1.00 81.00 226 ASP A O 1
ATOM 1864 N N . ASP A 1 227 ? 5.885 -5.994 19.918 1.00 84.12 227 ASP A N 1
ATOM 1865 C CA . ASP A 1 227 ? 4.463 -5.679 20.127 1.00 84.12 227 ASP A CA 1
ATOM 1866 C C . ASP A 1 227 ? 3.891 -4.743 19.028 1.00 84.12 227 ASP A C 1
ATOM 1868 O O . ASP A 1 227 ? 2.885 -4.047 19.227 1.00 84.12 227 ASP A O 1
ATOM 1872 N N . HIS A 1 228 ? 4.531 -4.680 17.852 1.00 84.00 228 HIS A N 1
ATOM 1873 C CA . HIS A 1 228 ? 4.158 -3.779 16.766 1.00 84.00 228 HIS A CA 1
ATOM 1874 C C . HIS A 1 228 ? 4.081 -4.471 15.410 1.00 84.00 228 HIS A C 1
ATOM 1876 O O . HIS A 1 228 ? 2.975 -4.591 14.883 1.00 84.00 228 HIS A O 1
ATOM 1882 N N . PHE A 1 229 ? 5.197 -4.946 14.863 1.00 82.75 229 PHE A N 1
ATOM 1883 C CA . PHE A 1 229 ? 5.213 -5.649 13.576 1.00 82.75 229 PHE A CA 1
ATOM 1884 C C . PHE A 1 229 ? 5.076 -7.165 13.742 1.00 82.75 229 PHE A C 1
ATOM 1886 O O . PHE A 1 229 ? 4.658 -7.853 12.811 1.00 82.75 229 PHE A O 1
ATOM 1893 N N . ASP A 1 230 ? 5.375 -7.685 14.936 1.00 81.81 230 ASP A N 1
ATOM 1894 C CA . ASP A 1 230 ? 5.299 -9.116 15.238 1.00 81.81 230 ASP A CA 1
ATOM 1895 C C . ASP A 1 230 ? 3.873 -9.612 15.577 1.00 81.81 230 ASP A C 1
ATOM 1897 O O . ASP A 1 230 ? 3.654 -10.819 15.733 1.00 81.81 230 ASP A O 1
ATOM 1901 N N . LEU A 1 231 ? 2.888 -8.710 15.684 1.00 85.25 231 LEU A N 1
ATOM 1902 C CA . LEU A 1 231 ? 1.499 -9.062 15.995 1.00 85.25 231 LEU A CA 1
ATOM 1903 C C . LEU A 1 231 ? 0.832 -9.785 14.822 1.00 85.25 231 LEU A C 1
ATOM 1905 O O . LEU A 1 231 ? 0.661 -9.226 13.741 1.00 85.25 231 LEU A O 1
ATOM 1909 N N . LYS A 1 232 ? 0.398 -11.027 15.060 1.00 83.31 232 LYS A N 1
ATOM 1910 C CA . LYS A 1 232 ? -0.293 -11.859 14.056 1.00 83.31 232 LYS A CA 1
ATOM 1911 C C . LYS A 1 232 ? -1.752 -12.130 14.385 1.00 83.31 232 LYS A C 1
ATOM 1913 O O . LYS A 1 232 ? -2.546 -12.389 13.483 1.00 83.31 232 LYS A O 1
ATOM 1918 N N . GLU A 1 233 ? -2.107 -12.103 15.667 1.00 88.06 233 GLU A N 1
ATOM 1919 C CA . GLU A 1 233 ? -3.467 -12.404 16.097 1.00 88.06 233 GLU A CA 1
ATOM 1920 C C . GLU A 1 233 ? -4.417 -11.259 15.712 1.00 88.06 233 GLU A C 1
ATOM 1922 O O . GLU A 1 233 ? -4.158 -10.104 16.064 1.00 88.06 233 GLU A O 1
ATOM 1927 N N . PRO A 1 234 ? -5.544 -11.548 15.034 1.00 89.88 234 PRO A N 1
ATOM 1928 C CA . PRO A 1 234 ? -6.473 -10.516 14.571 1.00 89.88 234 PRO A CA 1
ATOM 1929 C C . PRO A 1 234 ? -6.980 -9.621 15.701 1.00 89.88 234 PRO A C 1
ATOM 1931 O O . PRO A 1 234 ? -7.021 -8.400 15.568 1.00 89.88 234 PRO A O 1
ATOM 1934 N N . ASN A 1 235 ? -7.320 -10.228 16.840 1.00 90.69 235 ASN A N 1
ATOM 1935 C CA . ASN A 1 235 ? -7.841 -9.509 17.999 1.00 90.69 235 ASN A CA 1
ATOM 1936 C C . ASN A 1 235 ? -6.786 -8.592 18.620 1.00 90.69 235 ASN A C 1
ATOM 1938 O O . ASN A 1 235 ? -7.129 -7.498 19.054 1.00 90.69 235 ASN A O 1
ATOM 1942 N N . HIS A 1 236 ? -5.505 -8.974 18.590 1.00 92.25 236 HIS A N 1
ATOM 1943 C CA . HIS A 1 236 ? -4.420 -8.116 19.073 1.00 92.25 236 HIS A CA 1
ATOM 1944 C C . HIS A 1 236 ? -4.197 -6.927 18.147 1.00 92.25 236 HIS A C 1
ATOM 1946 O O . HIS A 1 236 ? -4.087 -5.799 18.617 1.00 92.25 236 HIS A O 1
ATOM 1952 N N . ILE A 1 237 ? -4.197 -7.157 16.832 1.00 92.19 237 ILE A N 1
ATOM 1953 C CA . ILE A 1 237 ? -4.033 -6.099 15.827 1.00 92.19 237 ILE A CA 1
ATOM 1954 C C . ILE A 1 237 ? -5.180 -5.082 15.929 1.00 92.19 237 ILE A C 1
ATOM 1956 O O . ILE A 1 237 ? -4.951 -3.869 16.003 1.00 92.19 237 ILE A O 1
ATOM 1960 N N . VAL A 1 238 ? -6.424 -5.567 15.958 1.00 93.81 238 VAL A N 1
ATOM 1961 C CA . VAL A 1 238 ? -7.617 -4.719 16.066 1.00 93.81 238 VAL A CA 1
ATOM 1962 C C . VAL A 1 238 ? -7.696 -4.054 17.438 1.00 93.81 238 VAL A C 1
ATOM 1964 O O . VAL A 1 238 ? -7.968 -2.857 17.515 1.00 93.81 238 VAL A O 1
ATOM 1967 N N . GLY A 1 239 ? -7.400 -4.792 18.509 1.00 93.94 239 GLY A N 1
ATOM 1968 C CA . GLY A 1 239 ? -7.383 -4.285 19.877 1.00 93.94 239 GLY A CA 1
ATOM 1969 C C . GLY A 1 239 ? -6.381 -3.149 20.059 1.00 93.94 239 GLY A C 1
ATOM 1970 O O . GLY A 1 239 ? -6.745 -2.071 20.528 1.00 93.94 239 GLY A O 1
ATOM 1971 N N . LYS A 1 240 ? -5.147 -3.329 19.573 1.00 94.38 240 LYS A N 1
ATOM 1972 C CA . LYS A 1 240 ? -4.123 -2.280 19.555 1.00 94.38 240 LYS A CA 1
ATOM 1973 C C . LYS A 1 240 ? -4.574 -1.056 18.758 1.00 94.38 240 LYS A C 1
ATOM 1975 O O . LYS A 1 240 ? -4.422 0.070 19.227 1.00 94.38 240 LYS A O 1
ATOM 1980 N N . THR A 1 241 ? -5.163 -1.270 17.580 1.00 95.06 241 THR A N 1
ATOM 1981 C CA . THR A 1 241 ? -5.685 -0.183 16.732 1.00 95.06 241 THR A CA 1
ATOM 1982 C C . THR A 1 241 ? -6.765 0.622 17.458 1.00 95.06 241 THR A C 1
ATOM 1984 O O . THR A 1 241 ? -6.696 1.851 17.480 1.00 95.06 241 THR A O 1
ATOM 1987 N N . LEU A 1 242 ? -7.717 -0.050 18.116 1.00 94.69 242 LEU A N 1
ATOM 1988 C CA . LEU A 1 242 ? -8.753 0.592 18.932 1.00 94.69 242 LEU A CA 1
ATOM 1989 C C . LEU A 1 242 ? -8.159 1.372 20.101 1.00 94.69 242 LEU A C 1
ATOM 1991 O O . LEU A 1 242 ? -8.519 2.531 20.302 1.00 94.69 242 LEU A O 1
ATOM 1995 N N . ALA A 1 243 ? -7.242 0.766 20.849 1.00 94.06 243 ALA A N 1
ATOM 1996 C CA . ALA A 1 243 ? -6.614 1.383 22.009 1.00 94.06 243 ALA A CA 1
ATOM 1997 C C . ALA A 1 243 ? -5.863 2.677 21.654 1.00 94.06 243 ALA A C 1
ATOM 1999 O O . ALA A 1 243 ? -5.908 3.643 22.411 1.00 94.06 243 ALA A O 1
ATOM 2000 N N . TRP A 1 244 ? -5.217 2.723 20.486 1.00 93.50 244 TRP A N 1
ATOM 2001 C CA . TRP A 1 244 ? -4.438 3.881 20.039 1.00 93.50 244 TRP A CA 1
ATOM 2002 C C . TRP A 1 244 ? -5.284 4.998 19.421 1.00 93.50 244 TRP A C 1
ATOM 2004 O O . TRP A 1 244 ? -4.996 6.173 19.643 1.00 93.50 244 TRP A O 1
ATOM 2014 N N . VAL A 1 245 ? -6.338 4.665 18.667 1.00 95.06 245 VAL A N 1
ATOM 2015 C CA . VAL A 1 245 ? -7.193 5.684 18.028 1.00 95.06 245 VAL A CA 1
ATOM 2016 C C . VAL A 1 245 ? -8.188 6.311 19.012 1.00 95.06 245 VAL A C 1
ATOM 2018 O O . VAL A 1 245 ? -8.551 7.481 18.886 1.00 95.06 245 VAL A O 1
ATOM 2021 N N . SER A 1 246 ? -8.625 5.555 20.020 1.00 93.12 246 SER A N 1
ATOM 2022 C CA . SER A 1 246 ? -9.697 5.964 20.936 1.00 93.12 246 SER A CA 1
ATOM 2023 C C . SER A 1 246 ? -9.407 7.240 21.748 1.00 93.12 246 SER A C 1
ATOM 2025 O O . SER A 1 246 ? -10.298 8.097 21.821 1.00 93.12 246 SER A O 1
ATOM 2027 N N . PRO A 1 247 ? -8.187 7.455 22.287 1.00 91.00 247 PRO A N 1
ATOM 2028 C CA . PRO A 1 247 ? -7.830 8.696 22.977 1.00 91.00 247 PRO A CA 1
ATOM 2029 C C . PRO A 1 247 ? -7.901 9.953 22.096 1.00 91.00 247 PRO A C 1
ATOM 2031 O O . PRO A 1 247 ? -8.118 11.044 22.618 1.00 91.00 247 PRO A O 1
ATOM 2034 N N . LEU A 1 248 ? -7.748 9.822 20.771 1.00 92.19 248 LEU A N 1
ATOM 2035 C CA . LEU A 1 248 ? -7.850 10.943 19.821 1.00 92.19 248 LEU A CA 1
ATOM 2036 C C . LEU A 1 248 ? -9.305 11.377 19.590 1.00 92.19 248 LEU A C 1
ATOM 2038 O O . LEU A 1 248 ? -9.586 12.513 19.190 1.00 92.19 248 LEU A O 1
ATOM 2042 N N . ILE A 1 249 ? -10.253 10.469 19.828 1.00 89.00 249 ILE A N 1
ATOM 2043 C CA . ILE A 1 249 ? -11.679 10.732 19.654 1.00 89.00 249 ILE A CA 1
ATOM 2044 C C . ILE A 1 249 ? -12.271 11.366 20.908 1.00 89.00 249 ILE A C 1
ATOM 2046 O O . ILE A 1 249 ? -12.890 12.428 20.797 1.00 89.00 249 ILE A O 1
ATOM 2050 N N . GLY A 1 250 ? -11.997 10.765 22.069 1.00 85.31 250 GLY A N 1
ATOM 2051 C CA . GLY A 1 250 ? -12.511 11.194 23.370 1.00 85.31 250 GLY A CA 1
ATOM 2052 C C . GLY A 1 250 ? -13.998 10.882 23.577 1.00 85.31 250 GLY A C 1
ATOM 2053 O O . GLY A 1 250 ? -14.650 10.235 22.750 1.00 85.31 250 GLY A O 1
ATOM 2054 N N . GLY A 1 251 ? -14.545 11.328 24.708 1.00 87.94 251 GLY A N 1
ATOM 2055 C CA . GLY A 1 251 ? -15.950 11.127 25.056 1.00 87.94 251 GLY A CA 1
ATOM 2056 C C . GLY A 1 251 ? -16.315 9.665 25.331 1.00 87.94 251 GLY A C 1
ATOM 2057 O O . GLY A 1 251 ? -15.463 8.796 25.506 1.00 87.94 251 GLY A O 1
ATOM 2058 N N . THR A 1 252 ? -17.617 9.375 25.363 1.00 89.94 252 THR A N 1
ATOM 2059 C CA . THR A 1 252 ? -18.135 8.038 25.708 1.00 89.94 252 THR A CA 1
ATOM 2060 C C . THR A 1 252 ? -17.715 6.963 24.713 1.00 89.94 252 THR A C 1
ATOM 2062 O O . THR A 1 252 ? -17.391 5.847 25.118 1.00 89.94 252 THR A O 1
ATOM 2065 N N . VAL A 1 253 ? -17.690 7.293 23.417 1.00 91.19 253 VAL A N 1
ATOM 2066 C CA . VAL A 1 253 ? -17.283 6.359 22.359 1.00 91.19 253 VAL A CA 1
ATOM 2067 C C . VAL A 1 253 ? -15.796 6.042 22.474 1.00 91.19 253 VAL A C 1
ATOM 2069 O O . VAL A 1 253 ? -15.446 4.865 22.527 1.00 91.19 253 VAL A O 1
ATOM 2072 N N . GLY A 1 254 ? -14.939 7.065 22.589 1.00 91.31 254 GLY A N 1
ATOM 2073 C CA . GLY A 1 254 ? -13.499 6.882 22.770 1.00 91.31 254 GLY A CA 1
ATOM 2074 C C . GLY A 1 254 ? -13.184 6.098 24.042 1.00 91.31 254 GLY A C 1
ATOM 2075 O O . GLY A 1 254 ? -12.570 5.041 23.972 1.00 91.31 254 GLY A O 1
ATOM 2076 N N . SER A 1 255 ? -13.696 6.534 25.195 1.00 91.62 255 SER A N 1
ATOM 2077 C CA . SER A 1 255 ? -13.472 5.847 26.476 1.00 91.62 255 SER A CA 1
ATOM 2078 C C . SER A 1 255 ? -13.908 4.376 26.454 1.00 91.62 255 SER A C 1
ATOM 2080 O O . SER A 1 255 ? -13.213 3.514 26.987 1.00 91.62 255 SER A O 1
ATOM 2082 N N . SER A 1 256 ? -15.037 4.057 25.813 1.00 92.88 256 SER A N 1
ATOM 2083 C CA . SER A 1 256 ? -15.503 2.668 25.713 1.00 92.88 256 SER A CA 1
ATOM 2084 C C . SER A 1 256 ? -14.647 1.842 24.749 1.00 92.88 256 SER A C 1
ATOM 2086 O O . SER A 1 256 ? -14.253 0.726 25.075 1.00 92.88 256 SER A O 1
ATOM 2088 N N . CYS A 1 257 ? -14.313 2.383 23.577 1.00 93.81 257 CYS A N 1
ATOM 2089 C CA . CYS A 1 257 ? -13.498 1.674 22.589 1.00 93.81 257 CYS A CA 1
ATOM 2090 C C . CYS A 1 257 ? -12.050 1.472 23.053 1.00 93.81 257 CYS A C 1
ATOM 2092 O O . CYS A 1 257 ? -11.442 0.465 22.699 1.00 93.81 257 CYS A O 1
ATOM 2094 N N . GLU A 1 258 ? -11.520 2.369 23.888 1.00 94.94 258 GLU A N 1
ATOM 2095 C CA . GLU A 1 258 ? -10.203 2.216 24.505 1.00 94.94 258 GLU A CA 1
ATOM 2096 C C . GLU A 1 258 ? -10.157 0.977 25.408 1.00 94.94 258 GLU A C 1
ATOM 2098 O O . GLU A 1 258 ? -9.257 0.149 25.280 1.00 94.94 258 GLU A O 1
ATOM 2103 N N . LEU A 1 259 ? -11.160 0.810 26.276 1.00 93.38 259 LEU A N 1
ATOM 2104 C CA . LEU A 1 259 ? -11.260 -0.351 27.163 1.00 93.38 259 LEU A CA 1
ATOM 2105 C C . LEU A 1 259 ? -11.431 -1.655 26.382 1.00 93.38 259 LEU A C 1
ATOM 2107 O O . LEU A 1 259 ? -10.767 -2.646 26.682 1.00 93.38 259 LEU A O 1
ATOM 2111 N N . LEU A 1 260 ? -12.286 -1.647 25.355 1.00 93.44 260 LEU A N 1
ATOM 2112 C CA . LEU A 1 260 ? -12.447 -2.795 24.466 1.00 93.44 260 LEU A CA 1
ATOM 2113 C C . LEU A 1 260 ? -11.131 -3.133 23.748 1.00 93.44 260 LEU A C 1
ATOM 2115 O O . LEU A 1 260 ? -10.776 -4.303 23.634 1.00 93.44 260 LEU A O 1
ATOM 2119 N N . GLY A 1 261 ? -10.393 -2.115 23.300 1.00 93.81 261 GLY A N 1
ATOM 2120 C CA . GLY A 1 261 ? -9.113 -2.269 22.619 1.00 93.81 261 GLY A CA 1
ATOM 2121 C C . GLY A 1 261 ? -8.058 -2.951 23.487 1.00 93.81 261 GLY A C 1
ATOM 2122 O O . GLY A 1 261 ? -7.482 -3.956 23.071 1.00 93.81 261 GLY A O 1
ATOM 2123 N N . TRP A 1 262 ? -7.851 -2.463 24.714 1.00 95.12 262 TRP A N 1
ATOM 2124 C CA . TRP A 1 262 ? -6.895 -3.068 25.649 1.00 95.12 262 TRP A CA 1
ATOM 2125 C C . TRP A 1 262 ? -7.285 -4.493 26.058 1.00 95.12 262 TRP A C 1
ATOM 2127 O O . TRP A 1 262 ? -6.412 -5.356 26.158 1.00 95.12 262 TRP A O 1
ATOM 2137 N N . ALA A 1 263 ? -8.586 -4.759 26.225 1.00 93.00 263 ALA A N 1
ATOM 2138 C CA . ALA A 1 263 ? -9.086 -6.096 26.534 1.00 93.00 263 ALA A CA 1
ATOM 2139 C C . ALA A 1 263 ? -8.858 -7.088 25.381 1.00 93.00 263 ALA A C 1
ATOM 2141 O O . ALA A 1 263 ? -8.376 -8.190 25.616 1.00 93.00 263 ALA A O 1
ATOM 2142 N N . LEU A 1 264 ? -9.141 -6.697 24.132 1.00 91.88 264 LEU A N 1
ATOM 2143 C CA . LEU A 1 264 ? -8.876 -7.533 22.951 1.00 91.88 264 LEU A CA 1
ATOM 2144 C C . LEU A 1 264 ? -7.382 -7.750 22.701 1.00 91.88 264 LEU A C 1
ATOM 2146 O O . LEU A 1 264 ? -6.993 -8.771 22.137 1.00 91.88 264 LEU A O 1
ATOM 2150 N N . TYR A 1 265 ? -6.554 -6.790 23.111 1.00 92.38 265 TYR A N 1
ATOM 2151 C CA . TYR A 1 265 ? -5.104 -6.859 22.986 1.00 92.38 265 TYR A CA 1
ATOM 2152 C C . TYR A 1 265 ? -4.428 -7.651 24.122 1.00 92.38 265 TYR A C 1
ATOM 2154 O O . TYR A 1 265 ? -3.210 -7.805 24.121 1.00 92.38 265 TYR A O 1
ATOM 2162 N N . ASN A 1 266 ? -5.188 -8.176 25.091 1.00 91.50 266 ASN A N 1
ATOM 2163 C CA . ASN A 1 266 ? -4.668 -8.896 26.260 1.00 91.50 266 ASN A CA 1
ATOM 2164 C C . ASN A 1 266 ? -3.612 -8.102 27.063 1.00 91.50 266 ASN A C 1
ATOM 2166 O O . ASN A 1 266 ? -2.730 -8.678 27.703 1.00 91.50 266 ASN A O 1
ATOM 2170 N N . LYS A 1 267 ? -3.693 -6.769 27.031 1.00 91.69 267 LYS A N 1
ATOM 2171 C CA . LYS A 1 267 ? -2.807 -5.850 27.758 1.00 91.69 267 LYS A CA 1
ATOM 2172 C C . LYS A 1 267 ? -3.506 -5.398 29.038 1.00 91.69 267 LYS A C 1
ATOM 2174 O O . LYS A 1 267 ? -4.163 -4.358 29.095 1.00 91.69 267 LYS A O 1
ATOM 2179 N N . TRP A 1 268 ? -3.457 -6.276 30.041 1.00 92.19 268 TRP A N 1
ATOM 2180 C CA . TRP A 1 268 ? -4.271 -6.165 31.255 1.00 92.19 268 TRP A CA 1
ATOM 2181 C C . TRP A 1 268 ? -3.824 -5.041 32.193 1.00 92.19 268 TRP A C 1
ATOM 2183 O O . TRP A 1 268 ? -4.677 -4.398 32.802 1.00 92.19 268 TRP A O 1
ATOM 2193 N N . ASP A 1 269 ? -2.519 -4.774 32.284 1.00 91.94 269 ASP A N 1
ATOM 2194 C CA . ASP A 1 269 ? -1.983 -3.684 33.108 1.00 91.94 269 ASP A CA 1
ATOM 2195 C C . ASP A 1 269 ? -2.423 -2.316 32.552 1.00 91.94 269 ASP A C 1
ATOM 2197 O O . ASP A 1 269 ? -2.867 -1.433 33.292 1.00 91.94 269 ASP A O 1
ATOM 2201 N N . GLU A 1 270 ? -2.378 -2.148 31.228 1.00 92.81 270 GLU A N 1
ATOM 2202 C CA . GLU A 1 270 ? -2.857 -0.955 30.531 1.00 92.81 270 GLU A CA 1
ATOM 2203 C C . GLU A 1 270 ? -4.378 -0.802 30.647 1.00 92.81 270 GLU A C 1
ATOM 2205 O O . GLU A 1 270 ? -4.872 0.308 30.865 1.00 92.81 270 GLU A O 1
ATOM 2210 N N . LEU A 1 271 ? -5.125 -1.910 30.578 1.00 93.25 271 LEU A N 1
ATOM 2211 C CA . LEU A 1 271 ? -6.567 -1.921 30.819 1.00 93.25 271 LEU A CA 1
ATOM 2212 C C . LEU A 1 271 ? -6.903 -1.468 32.248 1.00 93.25 271 LEU A C 1
ATOM 2214 O O . LEU A 1 271 ? -7.782 -0.625 32.433 1.00 93.25 271 LEU A O 1
ATOM 2218 N N . GLU A 1 272 ? -6.205 -1.982 33.264 1.00 92.31 272 GLU A N 1
ATOM 2219 C CA . GLU A 1 272 ? -6.387 -1.567 34.661 1.00 92.31 272 GLU A CA 1
ATOM 2220 C C . GLU A 1 272 ? -6.080 -0.073 34.841 1.00 92.31 272 GLU A C 1
ATOM 2222 O O . GLU A 1 272 ? -6.831 0.651 35.510 1.00 92.31 272 GLU A O 1
ATOM 2227 N N . ALA A 1 273 ? -5.003 0.410 34.217 1.00 92.50 273 ALA A N 1
ATOM 2228 C CA . ALA A 1 273 ? -4.627 1.817 34.241 1.00 92.50 273 ALA A CA 1
ATOM 2229 C C . ALA A 1 273 ? -5.694 2.702 33.574 1.00 92.50 273 ALA A C 1
ATOM 2231 O O . ALA A 1 273 ? -6.070 3.740 34.131 1.00 92.50 273 ALA A O 1
ATOM 2232 N N . ALA A 1 274 ? -6.234 2.280 32.426 1.00 91.62 274 ALA A N 1
ATOM 2233 C CA . ALA A 1 274 ? -7.315 2.973 31.732 1.00 91.62 274 ALA A CA 1
ATOM 2234 C C . ALA A 1 274 ? -8.599 3.004 32.577 1.00 91.62 274 ALA A C 1
ATOM 2236 O O . ALA A 1 274 ? -9.177 4.074 32.770 1.00 91.62 274 ALA A O 1
ATOM 2237 N N . LEU A 1 275 ? -9.004 1.876 33.172 1.00 90.38 275 LEU A N 1
ATOM 2238 C CA . LEU A 1 275 ? -10.159 1.806 34.076 1.00 90.38 275 LEU A CA 1
ATOM 2239 C C . LEU A 1 275 ? -9.977 2.726 35.293 1.00 90.38 275 LEU A C 1
ATOM 2241 O O . LEU A 1 275 ? -10.865 3.505 35.647 1.00 90.38 275 LEU A O 1
ATOM 2245 N N . SER A 1 276 ? -8.796 2.701 35.907 1.00 89.88 276 SER A N 1
ATOM 2246 C CA . SER A 1 276 ? -8.470 3.563 37.044 1.00 89.88 276 SER A CA 1
ATOM 2247 C C . SER A 1 276 ? -8.539 5.044 36.661 1.00 89.88 276 SER A C 1
ATOM 2249 O O . SER A 1 276 ? -9.151 5.841 37.378 1.00 89.88 276 SER A O 1
ATOM 2251 N N . ARG A 1 277 ? -8.002 5.420 35.495 1.00 90.38 277 ARG A N 1
ATOM 2252 C CA . ARG A 1 277 ? -8.083 6.787 34.960 1.00 90.38 277 ARG A CA 1
ATOM 2253 C C . ARG A 1 277 ? -9.528 7.219 34.703 1.00 90.38 277 ARG A C 1
ATOM 2255 O O . ARG A 1 277 ? -9.909 8.325 35.088 1.00 90.38 277 ARG A O 1
ATOM 2262 N N . LEU A 1 278 ? -10.342 6.360 34.095 1.00 87.62 278 LEU A N 1
ATOM 2263 C CA . LEU A 1 278 ? -11.745 6.654 33.786 1.00 87.62 278 LEU A CA 1
ATOM 2264 C C . LEU A 1 278 ? -12.609 6.755 35.049 1.00 87.62 278 LEU A C 1
ATOM 2266 O O . LEU A 1 278 ? -13.467 7.637 35.126 1.00 87.62 278 LEU A O 1
ATOM 2270 N N . SER A 1 279 ? -12.313 5.959 36.084 1.00 85.44 279 SER A N 1
ATOM 2271 C CA . SER A 1 279 ? -12.967 6.070 37.396 1.00 85.44 279 SER A CA 1
ATOM 2272 C C . SER A 1 279 ? -12.766 7.454 38.033 1.00 85.44 279 SER A C 1
ATOM 2274 O O . SER A 1 279 ? -13.694 8.018 38.613 1.00 85.44 279 SER A O 1
ATOM 2276 N N . ALA A 1 280 ? -11.584 8.053 37.841 1.00 85.12 280 ALA A N 1
ATOM 2277 C CA . ALA A 1 280 ? -11.235 9.381 38.342 1.00 85.12 280 ALA A CA 1
ATOM 2278 C C . ALA A 1 280 ? -11.653 10.536 37.409 1.00 85.12 280 ALA A C 1
ATOM 2280 O O . ALA A 1 280 ? -11.716 11.680 37.855 1.00 85.12 280 ALA A O 1
ATOM 2281 N N . GLY A 1 281 ? -11.924 10.255 36.126 1.00 81.50 281 GLY A N 1
ATOM 2282 C CA . GLY A 1 281 ? -12.154 11.245 35.060 1.00 81.50 281 GLY A CA 1
ATOM 2283 C C . GLY A 1 281 ? -13.501 11.972 35.138 1.00 81.50 281 GLY A C 1
ATOM 2284 O O . GLY A 1 281 ? -14.001 12.229 36.224 1.00 81.50 281 GLY A O 1
ATOM 2285 N N . LYS A 1 282 ? -14.140 12.273 34.004 1.00 79.44 282 LYS A N 1
ATOM 2286 C CA . LYS A 1 282 ? -15.572 12.659 33.941 1.00 79.44 282 LYS A CA 1
ATOM 2287 C C . LYS A 1 282 ? -16.347 11.949 32.830 1.00 79.44 282 LYS A C 1
ATOM 2289 O O . LYS A 1 282 ? -17.566 12.071 32.773 1.00 79.44 282 LYS A O 1
ATOM 2294 N N . GLU A 1 283 ? -15.649 11.256 31.939 1.00 81.88 283 GLU A N 1
ATOM 2295 C CA . GLU A 1 283 ? -16.257 10.625 30.775 1.00 81.88 283 GLU A CA 1
ATOM 2296 C C . GLU A 1 283 ? -16.916 9.301 31.182 1.00 81.88 283 GLU A C 1
ATOM 2298 O O . GLU A 1 283 ? -16.283 8.509 31.887 1.00 81.88 283 GLU A O 1
ATOM 2303 N N . PRO A 1 284 ? -18.181 9.063 30.791 1.00 87.00 284 PRO A N 1
ATOM 2304 C CA . PRO A 1 284 ? -18.835 7.795 31.059 1.00 87.00 284 PRO A CA 1
ATOM 2305 C C . PRO A 1 284 ? -18.428 6.734 30.031 1.00 87.00 284 PRO A C 1
ATOM 2307 O O . PRO A 1 284 ? -18.086 7.053 28.894 1.00 87.00 284 PRO A O 1
ATOM 2310 N N . VAL A 1 285 ? -18.528 5.471 30.430 1.00 88.31 285 VAL A N 1
ATOM 2311 C CA . VAL A 1 285 ? -18.265 4.267 29.633 1.00 88.31 285 VAL A CA 1
ATOM 2312 C C . VAL A 1 285 ? -19.583 3.535 29.389 1.00 88.31 285 VAL A C 1
ATOM 2314 O O . VAL A 1 285 ? -20.451 3.510 30.261 1.00 88.31 285 VAL A O 1
ATOM 2317 N N . ALA A 1 286 ? -19.758 2.926 28.219 1.00 89.62 286 ALA A N 1
ATOM 2318 C CA . ALA A 1 286 ? -20.966 2.168 27.920 1.00 89.62 286 ALA A CA 1
ATOM 2319 C C . ALA A 1 286 ? -21.029 0.839 28.691 1.00 89.62 286 ALA A C 1
ATOM 2321 O O . ALA A 1 286 ? -20.065 0.070 28.717 1.00 89.62 286 ALA A O 1
ATOM 2322 N N . ALA A 1 287 ? -22.202 0.526 29.244 1.00 88.00 287 ALA A N 1
ATOM 2323 C CA . ALA A 1 287 ? -22.441 -0.724 29.969 1.00 88.00 287 ALA A CA 1
ATOM 2324 C C . ALA A 1 287 ? -22.213 -1.981 29.107 1.00 88.00 287 ALA A C 1
ATOM 2326 O O . ALA A 1 287 ? -21.705 -2.985 29.602 1.00 88.00 287 ALA A O 1
ATOM 2327 N N . SER A 1 288 ? -22.550 -1.922 27.813 1.00 88.06 288 SER A N 1
ATOM 2328 C CA . SER A 1 288 ? -22.379 -3.044 26.880 1.00 88.06 288 SER A CA 1
ATOM 2329 C C . SER A 1 288 ? -20.920 -3.482 26.768 1.00 88.06 288 SER A C 1
ATOM 2331 O O . SER A 1 288 ? -20.634 -4.669 26.876 1.00 88.06 288 SER A O 1
ATOM 2333 N N . VAL A 1 289 ? -19.993 -2.529 26.649 1.00 88.25 289 VAL A N 1
ATOM 2334 C CA . VAL A 1 289 ? -18.557 -2.825 26.574 1.00 88.25 289 VAL A CA 1
ATOM 2335 C C . VAL A 1 289 ? -18.024 -3.364 27.892 1.00 88.25 289 VAL A C 1
ATOM 2337 O O . VAL A 1 289 ? -17.214 -4.281 27.870 1.00 88.25 289 VAL A O 1
ATOM 2340 N N . ILE A 1 290 ? -18.492 -2.861 29.038 1.00 88.62 290 ILE A N 1
ATOM 2341 C CA . ILE A 1 290 ? -18.087 -3.412 30.341 1.00 88.62 290 ILE A CA 1
ATOM 2342 C C . ILE A 1 290 ? -18.467 -4.895 30.436 1.00 88.62 290 ILE A C 1
ATOM 2344 O O . ILE A 1 290 ? -17.662 -5.698 30.905 1.00 88.62 290 ILE A O 1
ATOM 2348 N N . ASN A 1 291 ? -19.651 -5.274 29.949 1.00 88.69 291 ASN A N 1
ATOM 2349 C CA . ASN A 1 291 ? -20.067 -6.676 29.905 1.00 88.69 291 ASN A CA 1
ATOM 2350 C C . ASN A 1 291 ? -19.190 -7.501 28.954 1.00 88.69 291 ASN A C 1
ATOM 2352 O O . ASN A 1 291 ? -18.706 -8.551 29.358 1.00 88.69 291 ASN A O 1
ATOM 2356 N N . THR A 1 292 ? -18.892 -6.998 27.752 1.00 88.62 292 THR A N 1
ATOM 2357 C CA . THR A 1 292 ? -17.976 -7.679 26.819 1.00 88.62 292 THR A CA 1
ATOM 2358 C C . THR A 1 292 ? -16.574 -7.848 27.413 1.00 88.62 292 THR A C 1
ATOM 2360 O O . THR A 1 292 ? -15.963 -8.902 27.276 1.00 88.62 292 THR A O 1
ATOM 2363 N N . VAL A 1 293 ? -16.057 -6.846 28.132 1.00 88.88 293 VAL A N 1
ATOM 2364 C CA . VAL A 1 293 ? -14.767 -6.951 28.831 1.00 88.88 293 VAL A CA 1
ATOM 2365 C C . VAL A 1 293 ? -14.837 -8.008 29.935 1.00 88.88 293 VAL A C 1
ATOM 2367 O O . VAL A 1 293 ? -13.911 -8.804 30.056 1.00 88.88 293 VAL A O 1
ATOM 2370 N N . LYS A 1 294 ? -15.930 -8.080 30.710 1.00 89.69 294 LYS A N 1
ATOM 2371 C CA . LYS A 1 294 ? -16.135 -9.145 31.710 1.00 89.69 294 LYS A CA 1
ATOM 2372 C C . LYS A 1 294 ? -16.125 -10.535 31.065 1.00 89.69 294 LYS A C 1
ATOM 2374 O O . LYS A 1 294 ? -15.431 -11.411 31.567 1.00 89.69 294 LYS A O 1
ATOM 2379 N N . GLU A 1 295 ? -16.817 -10.712 29.941 1.00 89.38 295 GLU A N 1
ATOM 2380 C CA . GLU A 1 295 ? -16.834 -11.970 29.178 1.00 89.38 295 GLU A CA 1
ATOM 2381 C C . GLU A 1 295 ? -15.430 -12.360 28.688 1.00 89.38 295 GLU A C 1
ATOM 2383 O O . GLU A 1 295 ? -15.000 -13.500 28.866 1.00 89.38 295 GLU A O 1
ATOM 2388 N N . ILE A 1 296 ? -14.659 -11.408 28.147 1.00 87.06 296 ILE A N 1
ATOM 2389 C CA . ILE A 1 296 ? -13.260 -11.648 27.754 1.00 87.06 296 ILE A CA 1
ATOM 2390 C C . ILE A 1 296 ? -12.425 -12.059 28.981 1.00 87.06 296 ILE A C 1
ATOM 2392 O O . ILE A 1 296 ? -11.647 -13.014 28.915 1.00 87.06 296 ILE A O 1
ATOM 2396 N N . MET A 1 297 ? -12.627 -11.411 30.130 1.00 86.62 297 MET A N 1
ATOM 2397 C CA . MET A 1 297 ? -11.911 -11.724 31.371 1.00 86.62 297 MET A CA 1
ATOM 2398 C C . MET A 1 297 ? -12.236 -13.110 31.947 1.00 86.62 297 MET A C 1
ATOM 2400 O O . MET A 1 297 ? -11.381 -13.713 32.609 1.00 86.62 297 MET A O 1
ATOM 2404 N N . GLU A 1 298 ? -13.424 -13.662 31.688 1.00 86.19 298 GLU A N 1
ATOM 2405 C CA . GLU A 1 298 ? -13.756 -15.047 32.052 1.00 86.19 298 GLU A CA 1
ATOM 2406 C C . GLU A 1 298 ? -12.867 -16.055 31.317 1.00 86.19 298 GLU A C 1
ATOM 2408 O O . GLU A 1 298 ? -12.508 -17.083 31.887 1.00 86.19 298 GLU A O 1
ATOM 2413 N N . SER A 1 299 ? -12.417 -15.726 30.105 1.00 82.88 299 SER A N 1
ATOM 2414 C CA . SER A 1 299 ? -11.511 -16.572 29.318 1.00 82.88 299 SER A CA 1
ATOM 2415 C C . SER A 1 299 ? -10.018 -16.393 29.641 1.00 82.88 299 SER A C 1
ATOM 2417 O O . SER A 1 299 ? -9.198 -17.182 29.178 1.00 82.88 299 SER A O 1
ATOM 2419 N N . CYS A 1 300 ? -9.646 -15.398 30.456 1.00 85.25 300 CYS A N 1
ATOM 2420 C CA . CYS A 1 300 ? -8.245 -15.091 30.771 1.00 85.25 300 CYS A CA 1
ATOM 2421 C C . CYS A 1 300 ? -7.577 -16.163 31.662 1.00 85.25 300 CYS A C 1
ATOM 2423 O O . CYS A 1 300 ? -8.123 -16.571 32.684 1.00 85.25 300 CYS A O 1
ATOM 2425 N N . GLU A 1 301 ? -6.373 -16.620 31.320 1.00 83.56 301 GLU A N 1
ATOM 2426 C CA . GLU A 1 301 ? -5.658 -17.625 32.127 1.00 83.56 301 GLU A CA 1
ATOM 2427 C C . GLU A 1 301 ? -4.991 -17.030 33.379 1.00 83.56 301 GLU A C 1
ATOM 2429 O O . GLU A 1 301 ? -4.820 -17.733 34.376 1.00 83.56 301 GLU A O 1
ATOM 2434 N N . ASP A 1 302 ? -4.644 -15.738 33.358 1.00 87.00 302 ASP A N 1
ATOM 2435 C CA . ASP A 1 302 ? -3.941 -15.076 34.458 1.00 87.00 302 ASP A CA 1
ATOM 2436 C C . ASP A 1 302 ? -4.901 -14.608 35.563 1.00 87.00 302 ASP A C 1
ATOM 2438 O O . ASP A 1 302 ? -5.680 -13.661 35.406 1.00 87.00 302 ASP A O 1
ATOM 2442 N N . GLN A 1 303 ? -4.823 -15.279 36.712 1.00 84.81 303 GLN A N 1
ATOM 2443 C CA . GLN A 1 303 ? -5.682 -15.014 37.858 1.00 84.81 303 GLN A CA 1
ATOM 2444 C C . GLN A 1 303 ? -5.374 -13.674 38.545 1.00 84.81 303 GLN A C 1
ATOM 2446 O O . GLN A 1 303 ? -6.314 -12.995 38.962 1.00 84.81 303 GLN A O 1
ATOM 2451 N N . ASP A 1 304 ? -4.107 -13.256 38.609 1.00 87.88 304 ASP A N 1
ATOM 2452 C CA . ASP A 1 304 ? -3.721 -12.013 39.289 1.00 87.88 304 ASP A CA 1
ATOM 2453 C C . ASP A 1 304 ? -4.247 -10.799 38.513 1.00 87.88 304 ASP A C 1
ATOM 2455 O O . ASP A 1 304 ? -4.882 -9.901 39.078 1.00 87.88 304 ASP A O 1
ATOM 2459 N N . SER A 1 305 ? -4.043 -10.796 37.193 1.00 87.06 305 SER A N 1
ATOM 2460 C CA . SER A 1 305 ? -4.574 -9.760 36.300 1.00 87.06 305 SER A CA 1
ATOM 2461 C C . SER A 1 305 ? -6.102 -9.735 36.310 1.00 87.06 305 SER A C 1
ATOM 2463 O O . SER A 1 305 ? -6.709 -8.661 36.328 1.00 87.06 305 SER A O 1
ATOM 2465 N N . ARG A 1 306 ? -6.748 -10.907 36.378 1.00 87.75 306 ARG A N 1
ATOM 2466 C CA . ARG A 1 306 ? -8.206 -10.998 36.478 1.00 87.75 306 ARG A CA 1
ATOM 2467 C C . ARG A 1 306 ? -8.745 -10.332 37.737 1.00 87.75 306 ARG A C 1
ATOM 2469 O O . ARG A 1 306 ? -9.700 -9.562 37.648 1.00 87.75 306 ARG A O 1
ATOM 2476 N N . GLU A 1 307 ? -8.151 -10.595 38.896 1.00 88.38 307 GLU A N 1
ATOM 2477 C CA . GLU A 1 307 ? -8.591 -9.982 40.152 1.00 88.38 307 GLU A CA 1
ATOM 2478 C C . GLU A 1 307 ? -8.426 -8.456 40.126 1.00 88.38 307 GLU A C 1
ATOM 2480 O O . GLU A 1 307 ? -9.355 -7.728 40.496 1.00 88.38 307 GLU A O 1
ATOM 2485 N N . LYS A 1 308 ? -7.292 -7.957 39.614 1.00 89.31 308 LYS A N 1
ATOM 2486 C CA . LYS A 1 308 ? -7.031 -6.515 39.478 1.00 89.31 308 LYS A CA 1
ATOM 2487 C C . LYS A 1 308 ? -8.050 -5.826 38.573 1.00 89.31 308 LYS A C 1
ATOM 2489 O O . LYS A 1 308 ? -8.720 -4.891 39.020 1.00 89.31 308 LYS A O 1
ATOM 2494 N N . VAL A 1 309 ? -8.235 -6.320 37.347 1.00 89.44 309 VAL A N 1
ATOM 2495 C CA . VAL A 1 309 ? -9.166 -5.738 36.366 1.00 89.44 309 VAL A CA 1
ATOM 2496 C C . VAL A 1 309 ? -10.607 -5.794 36.878 1.00 89.44 309 VAL A C 1
ATOM 2498 O O . VAL A 1 309 ? -11.309 -4.785 36.837 1.00 89.44 309 VAL A O 1
ATOM 2501 N N . MET A 1 310 ? -11.049 -6.916 37.456 1.00 88.69 310 MET A N 1
ATOM 2502 C CA . MET A 1 310 ? -12.399 -7.026 38.028 1.00 88.69 310 MET A CA 1
ATOM 2503 C C . MET A 1 310 ? -12.611 -6.070 39.210 1.00 88.69 310 MET A C 1
ATOM 2505 O O . MET A 1 310 ? -13.685 -5.478 39.356 1.00 88.69 310 MET A O 1
ATOM 2509 N N . SER A 1 311 ? -11.583 -5.844 40.033 1.00 89.50 311 SER A N 1
ATOM 2510 C CA . SER A 1 311 ? -11.643 -4.836 41.096 1.00 89.50 311 SER A CA 1
ATOM 2511 C C . SER A 1 311 ? -11.737 -3.407 40.540 1.00 89.50 311 SER A C 1
ATOM 2513 O O . SER A 1 311 ? -12.449 -2.572 41.095 1.00 89.50 311 SER A O 1
ATOM 2515 N N . ALA A 1 312 ? -11.078 -3.118 39.415 1.00 88.31 312 ALA A N 1
ATOM 2516 C CA . ALA A 1 312 ? -11.164 -1.823 38.751 1.00 88.31 312 ALA A CA 1
ATOM 2517 C C . ALA A 1 312 ? -12.541 -1.608 38.098 1.00 88.31 312 ALA A C 1
ATOM 2519 O O . ALA A 1 312 ? -13.109 -0.519 38.204 1.00 88.31 312 ALA A O 1
ATOM 2520 N N . ILE A 1 313 ? -13.129 -2.656 37.512 1.00 89.69 313 ILE A N 1
ATOM 2521 C CA . ILE A 1 313 ? -14.487 -2.619 36.955 1.00 89.69 313 ILE A CA 1
ATOM 2522 C C . ILE A 1 313 ? -15.520 -2.327 38.051 1.00 89.69 313 ILE A C 1
ATOM 2524 O O . ILE A 1 313 ? -16.337 -1.422 37.888 1.00 89.69 313 ILE A O 1
ATOM 2528 N N . THR A 1 314 ? -15.450 -3.008 39.202 1.00 89.06 314 THR A N 1
ATOM 2529 C CA . THR A 1 314 ? -16.399 -2.761 40.308 1.00 89.06 314 THR A CA 1
ATOM 2530 C C . THR A 1 314 ? -16.308 -1.333 40.857 1.00 89.06 314 THR A C 1
ATOM 2532 O O . THR A 1 314 ? -17.323 -0.762 41.255 1.00 89.06 314 THR A O 1
ATOM 2535 N N . ARG A 1 315 ? -15.121 -0.707 40.825 1.00 88.00 315 ARG A N 1
ATOM 2536 C CA . ARG A 1 315 ? -14.949 0.714 41.181 1.00 88.00 315 ARG A CA 1
ATOM 2537 C C . ARG A 1 315 ? -15.653 1.656 40.204 1.00 88.00 315 ARG A C 1
ATOM 2539 O O . ARG A 1 315 ? -16.245 2.632 40.655 1.00 88.00 315 ARG A O 1
ATOM 2546 N N . ILE A 1 316 ? -15.598 1.384 38.898 1.00 86.94 316 ILE A N 1
ATOM 2547 C CA . ILE A 1 316 ? -16.309 2.188 37.890 1.00 86.94 316 ILE A CA 1
ATOM 2548 C C . ILE A 1 316 ? -17.821 2.012 38.023 1.00 86.94 316 ILE A C 1
ATOM 2550 O O . ILE A 1 316 ? -18.542 3.004 37.997 1.00 86.94 316 ILE A O 1
ATOM 2554 N N . GLU A 1 317 ? -18.302 0.780 38.206 1.00 86.44 317 GLU A N 1
ATOM 2555 C CA . GLU A 1 317 ? -19.736 0.502 38.376 1.00 86.44 317 GLU A CA 1
ATOM 2556 C C . GLU A 1 317 ? -20.307 1.144 39.650 1.00 86.44 317 GLU A C 1
ATOM 2558 O O . GLU A 1 317 ? -21.454 1.584 39.660 1.00 86.44 317 GLU A O 1
ATOM 2563 N N . GLY A 1 318 ? -19.503 1.240 40.714 1.00 80.50 318 GLY A N 1
ATOM 2564 C CA . GLY A 1 318 ? -19.879 1.912 41.959 1.00 80.50 318 GLY A CA 1
ATOM 2565 C C . GLY A 1 318 ? -19.817 3.444 41.913 1.00 80.50 318 GLY A C 1
ATOM 2566 O O . GLY A 1 318 ? -20.299 4.094 42.840 1.00 80.50 318 GLY A O 1
ATOM 2567 N N . ALA A 1 319 ? -19.225 4.038 40.874 1.00 82.50 319 ALA A N 1
ATOM 2568 C CA . ALA A 1 319 ? -19.102 5.484 40.739 1.00 82.50 319 ALA A CA 1
ATOM 2569 C C . ALA A 1 319 ? -20.307 6.076 39.983 1.00 82.50 319 ALA A C 1
ATOM 2571 O O . ALA A 1 319 ? -20.586 5.722 38.836 1.00 82.50 319 ALA A O 1
ATOM 2572 N N . GLU A 1 320 ? -21.014 7.021 40.610 1.00 75.38 320 GLU A N 1
ATOM 2573 C CA . GLU A 1 320 ? -22.207 7.638 40.017 1.00 75.38 320 GLU A CA 1
ATOM 2574 C C . GLU A 1 320 ? -21.899 8.336 38.681 1.00 75.38 320 GLU A C 1
ATOM 2576 O O . GLU A 1 320 ? -20.943 9.105 38.552 1.00 75.38 320 GLU A O 1
ATOM 2581 N N . GLY A 1 321 ? -22.738 8.066 37.676 1.00 76.75 321 GLY A N 1
ATOM 2582 C CA . GLY A 1 321 ? -22.663 8.693 36.355 1.00 76.75 321 GLY A CA 1
ATOM 2583 C C . GLY A 1 321 ? -21.505 8.222 35.471 1.00 76.75 321 GLY A C 1
ATOM 2584 O O . GLY A 1 321 ? -21.235 8.870 34.463 1.00 76.75 321 GLY A O 1
ATOM 2585 N N . ARG A 1 322 ? -20.803 7.134 35.830 1.00 83.56 322 ARG A N 1
ATOM 2586 C CA . ARG A 1 322 ? -19.657 6.608 35.057 1.00 83.56 322 ARG A CA 1
ATOM 2587 C C . ARG A 1 322 ? -19.995 5.505 34.086 1.00 83.56 322 ARG A C 1
ATOM 2589 O O . ARG A 1 322 ? -19.262 5.318 33.123 1.00 83.56 322 ARG A O 1
ATOM 2596 N N . VAL A 1 323 ? -21.098 4.813 34.315 1.00 84.19 323 VAL A N 1
ATOM 2597 C CA . VAL A 1 323 ? -21.620 3.820 33.387 1.00 84.19 323 VAL A CA 1
ATOM 2598 C C . VAL A 1 323 ? -22.866 4.399 32.740 1.00 84.19 323 VAL A C 1
ATOM 2600 O O . VAL A 1 323 ? -23.801 4.801 33.433 1.00 84.19 323 VAL A O 1
ATOM 2603 N N . ALA A 1 324 ? -22.858 4.479 31.415 1.00 85.81 324 ALA A N 1
ATOM 2604 C CA . ALA A 1 324 ? -23.981 4.951 30.625 1.00 85.81 324 ALA A CA 1
ATOM 2605 C C . ALA A 1 324 ? -24.629 3.775 29.886 1.00 85.81 324 ALA A C 1
ATOM 2607 O O . ALA A 1 324 ? -23.958 2.963 29.247 1.00 85.81 324 ALA A O 1
ATOM 2608 N N . GLU A 1 325 ? -25.953 3.693 29.958 1.00 84.75 325 GLU A N 1
ATOM 2609 C CA . GLU A 1 325 ? -26.743 2.715 29.215 1.00 84.75 325 GLU A CA 1
ATOM 2610 C C . GLU A 1 325 ? -27.066 3.295 27.833 1.00 84.75 325 GLU A C 1
ATOM 2612 O O . GLU A 1 325 ? -28.126 3.874 27.601 1.00 84.75 325 GLU A O 1
ATOM 2617 N N . VAL A 1 326 ? -26.078 3.241 26.938 1.00 85.12 326 VAL A N 1
ATOM 2618 C CA . VAL A 1 326 ? -26.172 3.802 25.587 1.00 85.12 326 VAL A CA 1
ATOM 2619 C C . VAL A 1 326 ? -25.687 2.779 24.573 1.00 85.12 326 VAL A C 1
ATOM 2621 O O . VAL A 1 326 ? -24.702 2.078 24.811 1.00 85.12 326 VAL A O 1
ATOM 2624 N N . ASP A 1 327 ? -26.367 2.716 23.430 1.00 86.19 327 ASP A N 1
ATOM 2625 C CA . ASP A 1 327 ? -25.898 1.942 22.290 1.00 86.19 327 ASP A CA 1
ATOM 2626 C C . ASP A 1 327 ? -24.738 2.681 21.603 1.00 86.19 327 ASP A C 1
ATOM 2628 O O . ASP A 1 327 ? -24.911 3.750 21.011 1.00 86.19 327 ASP A O 1
ATOM 2632 N N . ILE A 1 328 ? -23.531 2.120 21.711 1.00 88.38 328 ILE A N 1
ATOM 2633 C CA . ILE A 1 328 ? -22.332 2.684 21.080 1.00 88.38 328 ILE A CA 1
ATOM 2634 C C . ILE A 1 328 ? -22.475 2.688 19.565 1.00 88.38 328 ILE A C 1
ATOM 2636 O O . ILE A 1 328 ? -21.975 3.611 18.929 1.00 88.38 328 ILE A O 1
ATOM 2640 N N . LYS A 1 329 ? -23.169 1.706 18.981 1.00 88.00 329 LYS A N 1
ATOM 2641 C CA . LYS A 1 329 ? -23.348 1.628 17.534 1.00 88.00 329 LYS A CA 1
ATOM 2642 C C . LYS A 1 329 ? -24.030 2.884 16.997 1.00 88.00 329 LYS A C 1
ATOM 2644 O O . LYS A 1 329 ? -23.504 3.525 16.093 1.00 88.00 329 LYS A O 1
ATOM 2649 N N . ASP A 1 330 ? -25.129 3.286 17.631 1.00 88.62 330 ASP A N 1
ATOM 2650 C CA . ASP A 1 330 ? -25.873 4.493 17.270 1.00 88.62 330 ASP A CA 1
ATOM 2651 C C . ASP A 1 330 ? -25.052 5.774 17.484 1.00 88.62 330 ASP A C 1
ATOM 2653 O O . ASP A 1 330 ? -25.190 6.740 16.731 1.00 88.62 330 ASP A O 1
ATOM 2657 N N . LEU A 1 331 ? -24.206 5.816 18.520 1.00 89.56 331 LEU A N 1
ATOM 2658 C CA . LEU A 1 331 ? -23.315 6.954 18.761 1.00 89.56 331 LEU A CA 1
ATOM 2659 C C . LEU A 1 331 ? -22.207 7.051 17.710 1.00 89.56 331 LEU A C 1
ATOM 2661 O O . LEU A 1 331 ? -21.922 8.148 17.236 1.00 89.56 331 LEU A O 1
ATOM 2665 N N . VAL A 1 332 ? -21.600 5.921 17.341 1.00 90.81 332 VAL A N 1
ATOM 2666 C CA . VAL A 1 332 ? -20.591 5.844 16.278 1.00 90.81 332 VAL A CA 1
ATOM 2667 C C . VAL A 1 332 ? -21.211 6.267 14.949 1.00 90.81 332 VAL A C 1
ATOM 2669 O O . VAL A 1 332 ? -20.637 7.106 14.260 1.00 90.81 332 VAL A O 1
ATOM 2672 N N . ASP A 1 333 ? -22.412 5.781 14.629 1.00 90.38 333 ASP A N 1
ATOM 2673 C CA . ASP A 1 333 ? -23.130 6.153 13.406 1.00 90.38 333 ASP A CA 1
ATOM 2674 C C . ASP A 1 333 ? -23.424 7.658 13.335 1.00 90.38 333 ASP A C 1
ATOM 2676 O O . ASP A 1 333 ? -23.204 8.281 12.294 1.00 90.38 333 ASP A O 1
ATOM 2680 N N . LYS A 1 334 ? -23.869 8.268 14.442 1.00 90.56 334 LYS A N 1
ATOM 2681 C CA . LYS A 1 334 ? -24.075 9.726 14.525 1.00 90.56 334 LYS A CA 1
ATOM 2682 C C . LYS A 1 334 ? -22.771 10.498 14.367 1.00 90.56 334 LYS A C 1
ATOM 2684 O O . LYS A 1 334 ? -22.730 11.456 13.605 1.00 90.56 334 LYS A O 1
ATOM 2689 N N . MET A 1 335 ? -21.709 10.056 15.037 1.00 91.88 335 MET A N 1
ATOM 2690 C CA . MET A 1 335 ? -20.396 10.695 14.966 1.00 91.88 335 MET A CA 1
ATOM 2691 C C . MET A 1 335 ? -19.830 10.662 13.542 1.00 91.88 335 MET A C 1
ATOM 2693 O O . MET A 1 335 ? -19.312 11.670 13.072 1.00 91.88 335 MET A O 1
ATOM 2697 N N . ILE A 1 336 ? -19.979 9.542 12.822 1.00 92.38 336 ILE A N 1
ATOM 2698 C CA . ILE A 1 336 ? -19.594 9.468 11.407 1.00 92.38 336 ILE A CA 1
ATOM 2699 C C . ILE A 1 336 ? -20.409 10.478 10.590 1.00 92.38 336 ILE A C 1
ATOM 2701 O O . ILE A 1 336 ? -19.833 11.224 9.808 1.00 92.38 336 ILE A O 1
ATOM 2705 N N . GLN A 1 337 ? -21.732 10.535 10.764 1.00 91.44 337 GLN A N 1
ATOM 2706 C CA . GLN A 1 337 ? -22.587 11.451 9.997 1.00 91.44 337 GLN A CA 1
ATOM 2707 C C . GLN A 1 337 ? -22.253 12.931 10.242 1.00 91.44 337 GLN A C 1
ATOM 2709 O O . GLN A 1 337 ? -22.222 13.711 9.290 1.00 91.44 337 GLN A O 1
ATOM 2714 N N . GLU A 1 338 ? -21.993 13.315 11.492 1.00 92.56 338 GLU A N 1
ATOM 2715 C CA . GLU A 1 338 ? -21.609 14.680 11.868 1.00 92.56 338 GLU A CA 1
ATOM 2716 C C . GLU A 1 338 ? -20.253 15.073 11.262 1.00 92.56 338 GLU A C 1
ATOM 2718 O O . GLU A 1 338 ? -20.134 16.133 10.645 1.00 92.56 338 GLU A O 1
ATOM 2723 N N . GLU A 1 339 ? -19.251 14.199 11.370 1.00 92.81 339 GLU A N 1
ATOM 2724 C CA . GLU A 1 339 ? -17.907 14.461 10.845 1.00 92.81 339 GLU A CA 1
ATOM 2725 C C . GLU A 1 339 ? -17.856 14.423 9.316 1.00 92.81 339 GLU A C 1
ATOM 2727 O O . GLU A 1 339 ? -17.161 15.236 8.707 1.00 92.81 339 GLU A O 1
ATOM 2732 N N . VAL A 1 340 ? -18.619 13.536 8.667 1.00 92.44 340 VAL A N 1
ATOM 2733 C CA . VAL A 1 340 ? -18.758 13.550 7.205 1.00 92.44 340 VAL A CA 1
ATOM 2734 C C . VAL A 1 340 ? -19.372 14.877 6.764 1.00 92.44 340 VAL A C 1
ATOM 2736 O O . VAL A 1 340 ? -18.799 15.553 5.915 1.00 92.44 340 VAL A O 1
ATOM 2739 N N . ALA A 1 341 ? -20.471 15.317 7.384 1.00 91.19 341 ALA A N 1
ATOM 2740 C CA . ALA A 1 341 ? -21.106 16.585 7.027 1.00 91.19 341 ALA A CA 1
ATOM 2741 C C . ALA A 1 341 ? -20.168 17.800 7.182 1.00 91.19 341 ALA A C 1
ATOM 2743 O O . ALA A 1 341 ? -20.303 18.772 6.437 1.00 91.19 341 ALA A O 1
ATOM 2744 N N . ALA A 1 342 ? -19.226 17.753 8.129 1.00 92.81 342 ALA A N 1
ATOM 2745 C CA . ALA A 1 342 ? -18.267 18.826 8.372 1.00 92.81 342 ALA A CA 1
ATOM 2746 C C . ALA A 1 342 ? -17.038 18.777 7.445 1.00 92.81 342 ALA A C 1
ATOM 2748 O O . ALA A 1 342 ? -16.612 19.815 6.939 1.00 92.81 342 ALA A O 1
ATOM 2749 N N . ALA A 1 343 ? -16.449 17.596 7.241 1.00 93.12 343 ALA A N 1
ATOM 2750 C CA . ALA A 1 343 ? -15.131 17.456 6.621 1.00 93.12 343 ALA A CA 1
ATOM 2751 C C . ALA A 1 343 ? -15.175 17.084 5.131 1.00 93.12 343 ALA A C 1
ATOM 2753 O O . ALA A 1 343 ? -14.203 17.328 4.418 1.00 93.12 343 ALA A O 1
ATOM 2754 N N . GLU A 1 344 ? -16.277 16.506 4.641 1.00 92.38 344 GLU A N 1
ATOM 2755 C CA . GLU A 1 344 ? -16.350 15.918 3.297 1.00 92.38 344 GLU A CA 1
ATOM 2756 C C . GLU A 1 344 ? -15.965 16.902 2.183 1.00 92.38 344 GLU A C 1
ATOM 2758 O O . GLU A 1 344 ? -15.179 16.555 1.303 1.00 92.38 344 GLU A O 1
ATOM 2763 N N . ALA A 1 345 ? -16.460 18.141 2.249 1.00 93.12 345 ALA A N 1
ATOM 2764 C CA . ALA A 1 345 ? -16.161 19.166 1.251 1.00 93.12 345 ALA A CA 1
ATOM 2765 C C . ALA A 1 345 ? -14.666 19.537 1.208 1.00 93.12 345 ALA A C 1
ATOM 2767 O O . ALA A 1 345 ? -14.114 19.673 0.120 1.00 93.12 345 ALA A O 1
ATOM 2768 N N . SER A 1 346 ? -14.010 19.635 2.373 1.00 93.81 346 SER A N 1
ATOM 2769 C CA . SER A 1 346 ? -12.569 19.932 2.469 1.00 93.81 346 SER A CA 1
ATOM 2770 C C . SER A 1 346 ? -11.739 18.822 1.833 1.00 93.81 346 SER A C 1
ATOM 2772 O O . SER A 1 346 ? -10.845 19.089 1.041 1.00 93.81 346 SER A O 1
ATOM 2774 N N . PHE A 1 347 ? -12.078 17.560 2.121 1.00 93.06 347 PHE A N 1
ATOM 2775 C CA . PHE A 1 347 ? -11.387 16.409 1.539 1.00 93.06 347 PHE A CA 1
ATOM 2776 C C . PHE A 1 347 ? -11.529 16.340 0.017 1.00 93.06 347 PHE A C 1
ATOM 2778 O O . PHE A 1 347 ? -10.574 15.969 -0.659 1.00 93.06 347 PHE A O 1
ATOM 2785 N N . ILE A 1 348 ? -12.705 16.675 -0.524 1.00 93.94 348 ILE A N 1
ATOM 2786 C CA . ILE A 1 348 ? -12.920 16.720 -1.976 1.00 93.94 348 ILE A CA 1
ATOM 2787 C C . ILE A 1 348 ? -12.014 17.787 -2.597 1.00 93.94 348 ILE A C 1
ATOM 2789 O O . ILE A 1 348 ? -11.275 17.473 -3.525 1.00 93.94 348 ILE A O 1
ATOM 2793 N N . GLU A 1 349 ? -12.015 19.009 -2.057 1.00 94.06 349 GLU A N 1
ATOM 2794 C CA . GLU A 1 349 ? -11.186 20.110 -2.563 1.00 94.06 349 GLU A CA 1
ATOM 2795 C C . GLU A 1 349 ? -9.685 19.778 -2.494 1.00 94.06 349 GLU A C 1
ATOM 2797 O O . GLU A 1 349 ? -8.972 19.901 -3.491 1.00 94.06 349 GLU A O 1
ATOM 2802 N N . GLU A 1 350 ? -9.208 19.279 -1.350 1.00 93.75 350 GLU A N 1
ATOM 2803 C CA . GLU A 1 350 ? -7.816 18.850 -1.172 1.00 93.75 350 GLU A CA 1
ATOM 2804 C C . GLU A 1 350 ? -7.424 17.751 -2.168 1.00 93.75 350 GLU A C 1
ATOM 2806 O O . GLU A 1 350 ? -6.328 17.787 -2.734 1.00 93.75 350 GLU A O 1
ATOM 2811 N N . GLN A 1 351 ? -8.322 16.796 -2.425 1.00 94.19 351 GLN A N 1
ATOM 2812 C CA . GLN A 1 351 ? -8.061 15.702 -3.354 1.00 94.19 351 GLN A CA 1
ATOM 2813 C C . GLN A 1 351 ? -8.042 16.164 -4.816 1.00 94.19 351 GLN A C 1
ATOM 2815 O O . GLN A 1 351 ? -7.220 15.681 -5.599 1.00 94.19 351 GLN A O 1
ATOM 2820 N N . GLU A 1 352 ? -8.908 17.102 -5.205 1.00 93.31 352 GLU A N 1
ATOM 2821 C CA . GLU A 1 352 ? -8.887 17.687 -6.549 1.00 93.31 352 GLU A CA 1
ATOM 2822 C C . GLU A 1 352 ? -7.585 18.456 -6.800 1.00 93.31 352 GLU A C 1
ATOM 2824 O O . GLU A 1 352 ? -6.935 18.252 -7.830 1.00 93.31 352 GLU A O 1
ATOM 2829 N N . VAL A 1 353 ? -7.137 19.248 -5.821 1.00 94.88 353 VAL A N 1
ATOM 2830 C CA . VAL A 1 353 ? -5.833 19.927 -5.867 1.00 94.88 353 VAL A CA 1
ATOM 2831 C C . VAL A 1 353 ? -4.686 18.913 -5.929 1.00 94.88 353 VAL A C 1
ATOM 2833 O O . VAL A 1 353 ? -3.731 19.100 -6.691 1.00 94.88 353 VAL A O 1
ATOM 2836 N N . ALA A 1 354 ? -4.773 17.815 -5.170 1.00 94.50 354 ALA A N 1
ATOM 2837 C CA . ALA A 1 354 ? -3.777 16.751 -5.203 1.00 94.50 354 ALA A CA 1
ATOM 2838 C C . ALA A 1 354 ? -3.675 16.119 -6.600 1.00 94.50 354 ALA A C 1
ATOM 2840 O O . ALA A 1 354 ? -2.562 15.976 -7.109 1.00 94.50 354 ALA A O 1
ATOM 2841 N N . TYR A 1 355 ? -4.799 15.825 -7.261 1.00 94.06 355 TYR A N 1
ATOM 2842 C CA . TYR A 1 355 ? -4.802 15.282 -8.622 1.00 94.06 355 TYR A CA 1
ATOM 2843 C C . TYR A 1 355 ? -4.117 16.211 -9.629 1.00 94.06 355 TYR A C 1
ATOM 2845 O O . TYR A 1 355 ? -3.242 15.755 -10.368 1.00 94.06 355 TYR A O 1
ATOM 2853 N N . GLU A 1 356 ? -4.419 17.512 -9.606 1.00 92.00 356 GLU A N 1
ATOM 2854 C CA . GLU A 1 356 ? -3.731 18.482 -10.468 1.00 92.00 356 GLU A CA 1
ATOM 2855 C C . GLU A 1 356 ? -2.224 18.554 -10.177 1.00 92.00 356 GLU A C 1
ATOM 2857 O O . GLU A 1 356 ? -1.400 18.688 -11.087 1.00 92.00 356 GLU A O 1
ATOM 2862 N N . SER A 1 357 ? -1.840 18.472 -8.900 1.00 94.88 357 SER A N 1
ATOM 2863 C CA . SER A 1 357 ? -0.431 18.492 -8.498 1.00 94.88 357 SER A CA 1
ATOM 2864 C C . SER A 1 357 ? 0.327 17.258 -8.996 1.00 94.88 357 SER A C 1
ATOM 2866 O O . SER A 1 357 ? 1.471 17.374 -9.440 1.00 94.88 357 SER A O 1
ATOM 2868 N N . TRP A 1 358 ? -0.313 16.085 -8.977 1.00 94.19 358 TRP A N 1
ATOM 2869 C CA . TRP A 1 358 ? 0.283 14.832 -9.429 1.00 94.19 358 TRP A CA 1
ATOM 2870 C C . TRP A 1 358 ? 0.461 14.804 -10.943 1.00 94.19 358 TRP A C 1
ATOM 2872 O O . TRP A 1 358 ? 1.473 14.300 -11.422 1.00 94.19 358 TRP A O 1
ATOM 2882 N N . GLU A 1 359 ? -0.470 15.386 -11.702 1.00 91.31 359 GLU A N 1
ATOM 2883 C CA . GLU A 1 359 ? -0.311 15.544 -13.151 1.00 91.31 359 GLU A CA 1
ATOM 2884 C C . GLU A 1 359 ? 0.901 16.414 -13.494 1.00 91.31 359 GLU A C 1
ATOM 2886 O O . GLU A 1 359 ? 1.750 15.992 -14.279 1.00 91.31 359 GLU A O 1
ATOM 2891 N N . LYS A 1 360 ? 1.054 17.568 -12.833 1.00 92.38 360 LYS A N 1
ATOM 2892 C CA . LYS A 1 360 ? 2.227 18.441 -13.016 1.00 92.38 360 LYS A CA 1
ATOM 2893 C C . LYS A 1 360 ? 3.528 17.739 -12.631 1.00 92.38 360 LYS A C 1
ATOM 2895 O O . LYS A 1 360 ? 4.534 17.866 -13.326 1.00 92.38 360 LYS A O 1
ATOM 2900 N N . LEU A 1 361 ? 3.524 16.995 -11.524 1.00 93.75 361 LEU A N 1
ATOM 2901 C CA . LEU A 1 361 ? 4.693 16.239 -11.073 1.00 93.75 361 LEU A CA 1
ATOM 2902 C C . LEU A 1 361 ? 5.092 15.166 -12.095 1.00 93.75 361 LEU A C 1
ATOM 2904 O O . LEU A 1 361 ? 6.272 15.042 -12.421 1.00 93.75 361 LEU A O 1
ATOM 2908 N N . ARG A 1 362 ? 4.109 14.442 -12.639 1.00 93.06 362 ARG A N 1
ATOM 2909 C CA . ARG A 1 362 ? 4.316 13.449 -13.696 1.00 93.06 362 ARG A CA 1
ATOM 2910 C C . ARG A 1 362 ? 4.913 14.084 -14.947 1.00 93.06 362 ARG A C 1
ATOM 2912 O O . ARG A 1 362 ? 5.893 13.569 -15.472 1.00 93.06 362 ARG A O 1
ATOM 2919 N N . GLU A 1 363 ? 4.358 15.202 -15.411 1.00 91.69 363 GLU A N 1
ATOM 2920 C CA . GLU A 1 363 ? 4.872 15.920 -16.584 1.00 91.69 363 GLU A CA 1
ATOM 2921 C C . GLU A 1 363 ? 6.328 16.354 -16.392 1.00 91.69 363 GLU A C 1
ATOM 2923 O O . GLU A 1 363 ? 7.154 16.135 -17.278 1.00 91.69 363 GLU A O 1
ATOM 2928 N N . ASN A 1 364 ? 6.666 16.891 -15.218 1.00 93.19 364 ASN A N 1
ATOM 2929 C CA . ASN A 1 364 ? 8.032 17.293 -14.891 1.00 93.19 364 ASN A CA 1
ATOM 2930 C C . ASN A 1 364 ? 9.006 16.106 -14.891 1.00 93.19 364 ASN A C 1
ATOM 2932 O O . ASN A 1 364 ? 10.093 16.212 -15.459 1.00 93.19 364 ASN A O 1
ATOM 2936 N N . GLU A 1 365 ? 8.626 14.972 -14.296 1.00 91.94 365 GLU A N 1
ATOM 2937 C CA . GLU A 1 365 ? 9.486 13.783 -14.261 1.00 91.94 365 GLU A CA 1
ATOM 2938 C C . GLU A 1 365 ? 9.656 13.169 -15.659 1.00 91.94 365 GLU A C 1
ATOM 2940 O O . GLU A 1 365 ? 10.763 12.784 -16.034 1.00 91.94 365 GLU A O 1
ATOM 2945 N N . VAL A 1 366 ? 8.602 13.151 -16.484 1.00 91.19 366 VAL A N 1
ATOM 2946 C CA . VAL A 1 366 ? 8.704 12.729 -17.891 1.00 91.19 366 VAL A CA 1
ATOM 2947 C C . VAL A 1 366 ? 9.671 13.631 -18.660 1.00 91.19 366 VAL A C 1
ATOM 2949 O O . VAL A 1 366 ? 10.541 13.124 -19.371 1.00 91.19 366 VAL A O 1
ATOM 2952 N N . GLN A 1 367 ? 9.571 14.956 -18.510 1.00 91.69 367 GLN A N 1
ATOM 2953 C CA . GLN A 1 367 ? 10.506 15.882 -19.161 1.00 91.69 367 GLN A CA 1
ATOM 2954 C C . GLN A 1 367 ? 11.945 15.651 -18.698 1.00 91.69 367 GLN A C 1
ATOM 2956 O O . GLN A 1 367 ? 12.848 15.567 -19.531 1.00 91.69 367 GLN A O 1
ATOM 2961 N N . PHE A 1 368 ? 12.151 15.457 -17.395 1.00 91.44 368 PHE A N 1
ATOM 2962 C CA . PHE A 1 368 ? 13.462 15.133 -16.843 1.00 91.44 368 PHE A CA 1
ATOM 2963 C C . PHE A 1 368 ? 14.050 13.864 -17.481 1.00 91.44 368 PHE A C 1
ATOM 2965 O O . PHE A 1 368 ? 15.213 13.851 -17.889 1.00 91.44 368 PHE A O 1
ATOM 2972 N N . GLN A 1 369 ? 13.250 12.808 -17.652 1.00 89.00 369 GLN A N 1
ATOM 2973 C CA . GLN A 1 369 ? 13.714 11.583 -18.306 1.00 89.00 369 GLN A CA 1
ATOM 2974 C C . GLN A 1 369 ? 14.018 11.761 -19.794 1.00 89.00 369 GLN A C 1
ATOM 2976 O O . GLN A 1 369 ? 15.004 11.206 -20.285 1.00 89.00 369 GLN A O 1
ATOM 2981 N N . ILE A 1 370 ? 13.221 12.557 -20.511 1.00 89.94 370 ILE A N 1
ATOM 2982 C CA . ILE A 1 370 ? 13.487 12.899 -21.914 1.00 89.94 370 ILE A CA 1
ATOM 2983 C C . ILE A 1 370 ? 14.819 13.647 -22.038 1.00 89.94 370 ILE A C 1
ATOM 2985 O O . ILE A 1 370 ? 15.603 13.368 -22.947 1.00 89.94 370 ILE A O 1
ATOM 2989 N N . GLU A 1 371 ? 15.097 14.592 -21.142 1.00 93.38 371 GLU A N 1
ATOM 2990 C CA . GLU A 1 371 ? 16.360 15.330 -21.126 1.00 93.38 371 GLU A CA 1
ATOM 2991 C C . GLU A 1 371 ? 17.554 14.423 -20.829 1.00 93.38 371 GLU A C 1
ATOM 2993 O O . GLU A 1 371 ? 18.557 14.481 -21.540 1.00 93.38 371 GLU A O 1
ATOM 2998 N N . GLU A 1 372 ? 17.446 13.548 -19.830 1.00 89.31 372 GLU A N 1
ATOM 2999 C CA . GLU A 1 372 ? 18.488 12.568 -19.512 1.00 89.31 372 GLU A CA 1
ATOM 3000 C C . GLU A 1 372 ? 18.748 11.611 -20.681 1.00 89.31 372 GLU A C 1
ATOM 3002 O O . GLU A 1 372 ? 19.901 11.312 -21.002 1.00 89.31 372 GLU A O 1
ATOM 3007 N N . TYR A 1 373 ? 17.695 11.176 -21.373 1.00 88.19 373 TYR A N 1
ATOM 3008 C CA . TYR A 1 373 ? 17.827 10.355 -22.571 1.00 88.19 373 TYR A CA 1
ATOM 3009 C C . TYR A 1 373 ? 18.555 11.098 -23.701 1.00 88.19 373 TYR A C 1
ATOM 3011 O O . TYR A 1 373 ? 19.519 10.574 -24.260 1.00 88.19 373 TYR A O 1
ATOM 3019 N N . LYS A 1 374 ? 18.174 12.351 -23.985 1.00 93.88 374 LYS A N 1
ATOM 3020 C CA . LYS A 1 374 ? 18.848 13.194 -24.989 1.00 93.88 374 LYS A CA 1
ATOM 3021 C C . LYS A 1 374 ? 20.319 13.433 -24.650 1.00 93.88 374 LYS A C 1
ATOM 3023 O O . LYS A 1 374 ? 21.165 13.373 -25.539 1.00 93.88 374 LYS A O 1
ATOM 3028 N N . LYS A 1 375 ? 20.648 13.667 -23.374 1.00 94.00 375 LYS A N 1
ATOM 3029 C CA . LYS A 1 375 ? 22.043 13.799 -22.923 1.00 94.00 375 LYS A CA 1
ATOM 3030 C C . LYS A 1 375 ? 22.829 12.518 -23.180 1.00 94.00 375 LYS A C 1
ATOM 3032 O O . LYS A 1 375 ? 23.941 12.599 -23.687 1.00 94.00 375 LYS A O 1
ATOM 3037 N N . LYS A 1 376 ? 22.262 11.345 -22.878 1.00 92.12 376 LYS A N 1
ATOM 3038 C CA . LYS A 1 376 ? 22.912 10.053 -23.155 1.00 92.12 376 LYS A CA 1
ATOM 3039 C C . LYS A 1 376 ? 23.170 9.847 -24.646 1.00 92.12 376 LYS A C 1
ATOM 3041 O O . LYS A 1 376 ? 24.272 9.443 -25.002 1.00 92.12 376 LYS A O 1
ATOM 3046 N N . GLN A 1 377 ? 22.199 10.166 -25.504 1.00 92.12 377 GLN A N 1
ATOM 3047 C CA . GLN A 1 377 ? 22.376 10.101 -26.959 1.00 92.12 377 GLN A CA 1
ATOM 3048 C C . GLN A 1 377 ? 23.499 11.030 -27.429 1.00 92.12 377 GLN A C 1
ATOM 3050 O O . GLN A 1 377 ? 24.413 10.591 -28.118 1.00 92.12 377 GLN A O 1
ATOM 3055 N N . LEU A 1 378 ? 23.486 12.286 -26.979 1.00 94.88 378 LEU A N 1
ATOM 3056 C CA . LEU A 1 378 ? 24.523 13.254 -27.327 1.00 94.88 378 LEU A CA 1
ATOM 3057 C C . LEU A 1 378 ? 25.913 12.811 -26.847 1.00 94.88 378 LEU A C 1
ATOM 3059 O O . LEU A 1 378 ? 26.891 12.957 -27.574 1.00 94.88 378 LEU A O 1
ATOM 3063 N N . MET A 1 379 ? 26.014 12.256 -25.638 1.00 93.88 379 MET A N 1
ATOM 3064 C CA . MET A 1 379 ? 27.273 11.724 -25.113 1.00 93.88 379 MET A CA 1
ATOM 3065 C C . MET A 1 379 ? 27.786 10.550 -25.951 1.00 93.88 379 MET A C 1
ATOM 3067 O O . MET A 1 379 ? 28.979 10.502 -26.237 1.00 93.88 379 MET A O 1
ATOM 3071 N N . ALA A 1 380 ? 26.902 9.652 -26.393 1.00 93.44 380 ALA A N 1
ATOM 3072 C CA . ALA A 1 380 ? 27.268 8.556 -27.287 1.00 93.44 380 ALA A CA 1
ATOM 3073 C C . ALA A 1 380 ? 27.755 9.069 -28.655 1.00 93.44 380 ALA A C 1
ATOM 3075 O O . ALA A 1 380 ? 28.778 8.604 -29.152 1.00 93.44 380 ALA A O 1
ATOM 3076 N N . GLU A 1 381 ? 27.091 10.079 -29.229 1.00 95.69 381 GLU A N 1
ATOM 3077 C CA . GLU A 1 381 ? 27.535 10.719 -30.476 1.00 95.69 381 GLU A CA 1
ATOM 3078 C C . GLU A 1 381 ? 28.903 11.401 -30.334 1.00 95.69 381 GLU A C 1
ATOM 3080 O O . GLU A 1 381 ? 29.728 11.345 -31.247 1.00 95.69 381 GLU A O 1
ATOM 3085 N N . ILE A 1 382 ? 29.150 12.079 -29.208 1.00 95.38 382 ILE A N 1
ATOM 3086 C CA . ILE A 1 382 ? 30.443 12.715 -28.923 1.00 95.38 382 ILE A CA 1
ATOM 3087 C C . ILE A 1 382 ? 31.534 11.654 -28.793 1.00 95.38 382 ILE A C 1
ATOM 3089 O O . ILE A 1 382 ? 32.619 11.846 -29.335 1.00 95.38 382 ILE A O 1
ATOM 3093 N N . GLU A 1 383 ? 31.259 10.550 -28.102 1.00 94.88 383 GLU A N 1
ATOM 3094 C CA . GLU A 1 383 ? 32.223 9.467 -27.913 1.00 94.88 383 GLU A CA 1
ATOM 3095 C C . GLU A 1 383 ? 32.573 8.782 -29.237 1.00 94.88 383 GLU A C 1
ATOM 3097 O O . GLU A 1 383 ? 33.747 8.576 -29.537 1.00 94.88 383 GLU A O 1
ATOM 3102 N N . GLN A 1 384 ? 31.573 8.535 -30.087 1.00 95.00 384 GLN A N 1
ATOM 3103 C CA . GLN A 1 384 ? 31.803 8.021 -31.434 1.00 95.00 384 GLN A CA 1
ATOM 3104 C C . GLN A 1 384 ? 32.676 8.981 -32.255 1.00 95.00 384 GLN A C 1
ATOM 3106 O O . GLN A 1 384 ? 33.667 8.565 -32.844 1.00 95.00 384 GLN A O 1
ATOM 3111 N N . LYS A 1 385 ? 32.377 10.286 -32.226 1.00 94.62 385 LYS A N 1
ATOM 3112 C CA . LYS A 1 385 ? 33.191 11.295 -32.922 1.00 94.62 385 LYS A CA 1
ATOM 3113 C C . LYS A 1 385 ? 34.614 11.394 -32.379 1.00 94.62 385 LYS A C 1
ATOM 3115 O O . LYS A 1 385 ? 35.522 11.663 -33.157 1.00 94.62 385 LYS A O 1
ATOM 3120 N N . LYS A 1 386 ? 34.821 11.227 -31.068 1.00 94.94 386 LYS A N 1
ATOM 3121 C CA . LYS A 1 386 ? 36.168 11.189 -30.481 1.00 94.94 386 LYS A CA 1
ATOM 3122 C C . LYS A 1 386 ? 36.953 10.007 -31.020 1.00 94.94 386 LYS A C 1
ATOM 3124 O O . LYS A 1 386 ? 38.062 10.216 -31.490 1.00 94.94 386 LYS A O 1
ATOM 3129 N N . LYS 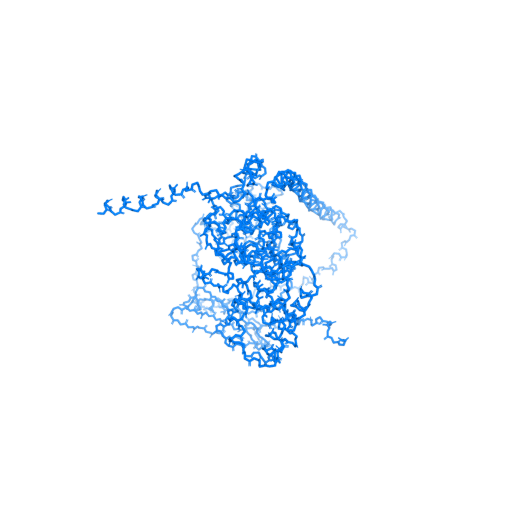A 1 387 ? 36.349 8.818 -31.031 1.00 94.06 387 LYS A N 1
ATOM 3130 C CA . LYS A 1 387 ? 36.975 7.617 -31.582 1.00 94.06 387 LYS A CA 1
ATOM 3131 C C . LYS A 1 387 ? 37.333 7.792 -33.062 1.00 94.06 387 LYS A C 1
ATOM 3133 O O . LYS A 1 387 ? 38.464 7.534 -33.450 1.00 94.06 387 LYS A O 1
ATOM 3138 N N . ASP A 1 388 ? 36.417 8.337 -33.863 1.00 93.56 388 ASP A N 1
ATOM 3139 C CA . ASP A 1 388 ? 36.676 8.628 -35.280 1.00 93.56 388 ASP A CA 1
ATOM 3140 C C . ASP A 1 388 ? 37.824 9.639 -35.472 1.00 93.56 388 ASP A C 1
ATOM 3142 O O . ASP A 1 388 ? 38.566 9.580 -36.455 1.00 93.56 388 ASP A O 1
ATOM 3146 N N . LEU A 1 389 ? 37.955 10.618 -34.569 1.00 93.81 389 LEU A N 1
ATOM 3147 C CA . LEU A 1 389 ? 39.044 11.595 -34.598 1.00 93.81 389 LEU A CA 1
ATOM 3148 C C . LEU A 1 389 ? 40.377 10.980 -34.166 1.00 93.81 389 LEU A C 1
ATOM 3150 O O . LEU A 1 389 ? 41.378 11.281 -34.807 1.00 93.81 389 LEU A O 1
ATOM 3154 N N . GLU A 1 390 ? 40.385 10.117 -33.150 1.00 90.06 390 GLU A N 1
ATOM 3155 C CA . GLU A 1 390 ? 41.566 9.360 -32.718 1.00 90.06 390 GLU A CA 1
ATOM 3156 C C . GLU A 1 390 ? 42.072 8.451 -33.843 1.00 90.06 390 GLU A C 1
ATOM 3158 O O . GLU A 1 390 ? 43.246 8.511 -34.192 1.00 90.06 390 GLU A O 1
ATOM 3163 N N . GLU A 1 391 ? 41.187 7.702 -34.507 1.00 88.06 391 GLU A N 1
ATOM 3164 C CA . GLU A 1 391 ? 41.553 6.864 -35.659 1.00 88.06 391 GLU A CA 1
ATOM 3165 C C . GLU A 1 391 ? 42.145 7.704 -36.807 1.00 88.06 391 GLU A C 1
ATOM 3167 O O . GLU A 1 391 ? 43.137 7.327 -37.434 1.00 88.06 391 GLU A O 1
ATOM 3172 N N . ARG A 1 392 ? 41.583 8.890 -37.079 1.00 88.12 392 ARG A N 1
ATOM 3173 C CA . ARG A 1 392 ? 42.142 9.818 -38.079 1.00 88.12 392 ARG A CA 1
ATOM 3174 C C . ARG A 1 392 ? 43.485 10.396 -37.650 1.00 88.12 392 ARG A C 1
ATOM 3176 O O . ARG A 1 392 ? 44.355 10.577 -38.500 1.00 88.12 392 ARG A O 1
ATOM 3183 N N . GLU A 1 393 ? 43.650 10.710 -36.370 1.00 86.56 393 GLU A N 1
ATOM 3184 C CA . GLU A 1 393 ? 44.909 11.186 -35.806 1.00 86.56 393 GLU A CA 1
ATOM 3185 C C . GLU A 1 393 ? 45.992 10.109 -35.943 1.00 86.56 393 GLU A C 1
ATOM 3187 O O . GLU A 1 393 ? 47.067 10.395 -36.468 1.00 86.56 393 GLU A O 1
ATOM 3192 N N . GLU A 1 394 ? 45.689 8.857 -35.597 1.00 80.88 394 GLU A N 1
ATOM 3193 C CA . GLU A 1 394 ? 46.591 7.718 -35.784 1.00 80.88 394 GLU A CA 1
ATOM 3194 C C . GLU A 1 394 ? 47.026 7.556 -37.244 1.00 80.88 394 GLU A C 1
ATOM 3196 O O . GLU A 1 394 ? 48.206 7.323 -37.506 1.00 80.88 394 GLU A O 1
ATOM 3201 N N . VAL A 1 395 ? 46.112 7.736 -38.205 1.00 83.81 395 VAL A N 1
ATOM 3202 C CA . VAL A 1 395 ? 46.435 7.692 -39.641 1.00 83.81 395 VAL A CA 1
ATOM 3203 C C . VAL A 1 395 ? 47.339 8.855 -40.060 1.00 83.81 395 VAL A C 1
ATOM 3205 O O . VAL A 1 395 ? 48.275 8.655 -40.834 1.00 83.81 395 VAL A O 1
ATOM 3208 N N . ILE A 1 396 ? 47.086 10.071 -39.567 1.00 85.75 396 ILE A N 1
ATOM 3209 C CA . ILE A 1 396 ? 47.879 11.260 -39.917 1.00 85.75 396 ILE A CA 1
ATOM 3210 C C . ILE A 1 396 ? 49.293 11.165 -39.333 1.00 85.75 396 ILE A C 1
ATOM 3212 O O . ILE A 1 396 ? 50.270 11.384 -40.048 1.00 85.75 396 ILE A O 1
ATOM 3216 N N . TYR A 1 397 ? 49.408 10.807 -38.055 1.00 78.50 397 TYR A N 1
ATOM 3217 C CA . TYR A 1 397 ? 50.682 10.694 -37.339 1.00 78.50 397 TYR A CA 1
ATOM 3218 C C . TYR A 1 397 ? 51.325 9.308 -37.468 1.00 78.50 397 TYR A C 1
ATOM 3220 O O . TYR A 1 397 ? 52.312 9.011 -36.791 1.00 78.50 397 TYR A O 1
ATOM 3228 N N . PHE A 1 398 ? 50.805 8.459 -38.357 1.00 78.50 398 PHE A N 1
ATOM 3229 C CA . PHE A 1 398 ? 51.293 7.104 -38.592 1.00 78.50 398 PHE A CA 1
ATOM 3230 C C . PHE A 1 398 ? 52.802 7.066 -38.869 1.00 78.50 398 PHE A C 1
ATOM 3232 O O . PHE A 1 398 ? 53.520 6.274 -38.265 1.00 78.50 398 PHE A O 1
ATOM 3239 N N . PHE A 1 399 ? 53.297 7.944 -39.748 1.00 74.69 399 PHE A N 1
ATOM 3240 C CA . PHE A 1 399 ? 54.713 7.974 -40.134 1.00 74.69 399 PHE A CA 1
ATOM 3241 C C . PHE A 1 399 ? 55.629 8.491 -39.019 1.00 74.69 399 PHE A C 1
ATOM 3243 O O . PHE A 1 399 ? 56.763 8.031 -38.905 1.00 74.69 399 PHE A O 1
ATOM 3250 N N . ASP A 1 400 ? 55.132 9.387 -38.164 1.00 79.25 400 ASP A N 1
ATOM 3251 C CA . ASP A 1 400 ? 55.886 9.905 -37.017 1.00 79.25 400 ASP A CA 1
ATOM 3252 C C . ASP A 1 400 ? 55.951 8.878 -35.871 1.00 79.25 400 ASP A C 1
ATOM 3254 O O . ASP A 1 400 ? 56.929 8.824 -35.125 1.00 79.25 400 ASP A O 1
ATOM 3258 N N . ASN A 1 401 ? 54.926 8.027 -35.750 1.00 70.56 401 ASN A N 1
ATOM 3259 C CA . ASN A 1 401 ? 54.805 6.999 -34.712 1.00 70.56 401 ASN A CA 1
ATOM 3260 C C . ASN A 1 401 ? 55.143 5.575 -35.195 1.00 70.56 401 ASN A C 1
ATOM 3262 O O . ASN A 1 401 ? 54.981 4.615 -34.434 1.00 70.56 401 ASN A O 1
ATOM 3266 N N . GLN A 1 402 ? 55.645 5.425 -36.424 1.00 69.25 402 GLN A N 1
ATOM 3267 C CA . GLN A 1 402 ? 55.853 4.134 -37.082 1.00 69.25 402 GLN A CA 1
ATOM 3268 C C . GLN A 1 402 ? 56.736 3.178 -36.261 1.00 69.25 402 GLN A C 1
ATOM 3270 O O . GLN A 1 402 ? 56.371 2.020 -36.073 1.00 69.25 402 GLN A O 1
ATOM 3275 N N . GLU A 1 403 ? 57.855 3.656 -35.705 1.00 65.56 403 GLU A N 1
ATOM 3276 C CA . GLU A 1 403 ? 58.772 2.820 -34.908 1.00 65.56 403 GLU A CA 1
ATOM 3277 C C . GLU A 1 403 ? 58.123 2.282 -33.620 1.00 65.56 403 GLU A C 1
ATOM 3279 O O . GLU A 1 403 ? 58.400 1.157 -33.200 1.00 65.56 403 GLU A O 1
ATOM 3284 N N . LYS A 1 404 ? 57.229 3.057 -32.988 1.00 73.00 404 LYS A N 1
ATOM 3285 C CA . LYS A 1 404 ? 56.484 2.613 -31.797 1.00 73.00 404 LYS A CA 1
ATOM 3286 C C . LYS A 1 404 ? 55.414 1.588 -32.153 1.00 73.00 404 LYS A C 1
ATOM 3288 O O . LYS A 1 404 ? 55.257 0.606 -31.430 1.00 73.00 404 LYS A O 1
ATOM 3293 N N . LEU A 1 405 ? 54.697 1.807 -33.255 1.00 64.06 405 LEU A N 1
ATOM 3294 C CA . LEU A 1 405 ? 53.680 0.879 -33.751 1.00 64.06 405 LEU A CA 1
ATOM 3295 C C . LEU A 1 405 ? 54.312 -0.459 -34.167 1.00 64.06 405 LEU A C 1
ATOM 3297 O O . LEU A 1 405 ? 53.808 -1.513 -33.787 1.00 64.06 405 LEU A O 1
ATOM 3301 N N . GLU A 1 406 ? 55.463 -0.432 -34.848 1.00 65.62 406 GLU A N 1
ATOM 3302 C CA . GLU A 1 406 ? 56.241 -1.630 -35.203 1.00 65.62 406 GLU A CA 1
ATOM 3303 C C . GLU A 1 406 ? 56.736 -2.412 -33.976 1.00 65.62 406 GLU A C 1
ATOM 3305 O O . GLU A 1 406 ? 56.794 -3.640 -34.019 1.00 65.62 406 GLU A O 1
ATOM 3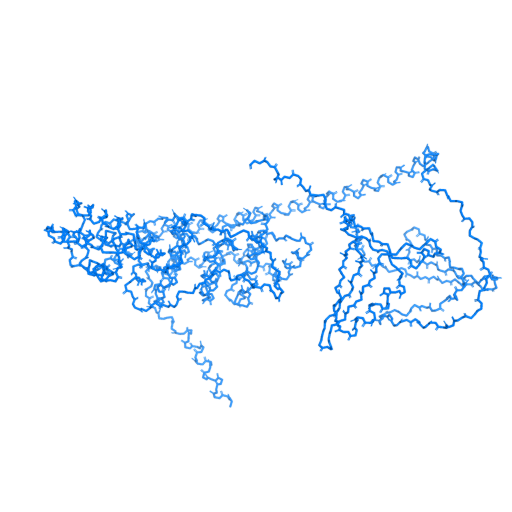310 N N . MET A 1 407 ? 57.037 -1.731 -32.866 1.00 63.28 407 MET A N 1
ATOM 3311 C CA . MET A 1 407 ? 57.456 -2.366 -31.611 1.00 63.28 407 MET A CA 1
ATOM 3312 C C . MET A 1 407 ? 56.297 -3.066 -30.871 1.00 63.28 407 MET A C 1
ATOM 3314 O O . MET A 1 407 ? 56.533 -4.008 -30.115 1.00 63.28 407 MET A O 1
ATOM 3318 N N . LEU A 1 408 ? 55.054 -2.618 -31.089 1.00 64.94 408 LEU A N 1
ATOM 3319 C CA . LEU A 1 408 ? 53.830 -3.189 -30.505 1.00 64.94 408 LEU A CA 1
ATOM 3320 C C . LEU A 1 408 ? 53.243 -4.345 -31.330 1.00 64.94 408 LEU A C 1
ATOM 3322 O O . LEU A 1 408 ? 52.392 -5.083 -30.831 1.00 64.94 408 LEU A O 1
ATOM 3326 N N . LEU A 1 409 ? 53.694 -4.538 -32.574 1.00 56.34 409 LEU A N 1
ATOM 3327 C CA . LEU A 1 409 ? 53.319 -5.697 -33.378 1.00 56.34 409 LEU A CA 1
ATOM 3328 C C . LEU A 1 409 ? 53.938 -6.973 -32.771 1.00 56.34 409 LEU A C 1
ATOM 3330 O O . LEU A 1 409 ? 55.163 -7.097 -32.729 1.00 56.34 409 LEU A O 1
ATOM 3334 N N . PRO A 1 410 ? 53.133 -7.963 -32.330 1.00 55.59 410 PRO A N 1
ATOM 3335 C CA . PRO A 1 410 ? 53.675 -9.222 -31.841 1.00 55.59 410 PRO A CA 1
ATOM 3336 C C . PRO A 1 410 ? 54.455 -9.914 -32.960 1.00 55.59 410 PRO A C 1
ATOM 3338 O O . PRO A 1 410 ? 53.984 -9.997 -34.095 1.00 55.59 410 PRO A O 1
ATOM 3341 N N . ASP A 1 411 ? 55.645 -10.405 -32.612 1.00 49.28 411 ASP A N 1
ATOM 3342 C CA . ASP A 1 411 ? 56.668 -10.988 -33.485 1.00 49.28 411 ASP A CA 1
ATOM 3343 C C . ASP A 1 411 ? 56.066 -11.924 -34.561 1.00 49.28 411 ASP A C 1
ATOM 3345 O O . ASP A 1 411 ? 55.878 -13.132 -34.370 1.00 49.28 411 ASP A O 1
ATOM 3349 N N . ARG A 1 412 ? 55.736 -11.380 -35.741 1.00 49.66 412 ARG A N 1
ATOM 3350 C CA . ARG A 1 412 ? 55.224 -12.155 -36.884 1.00 49.66 412 ARG A CA 1
ATOM 3351 C C . ARG A 1 412 ? 56.382 -12.869 -37.583 1.00 49.66 412 ARG A C 1
ATOM 3353 O O . ARG A 1 412 ? 56.704 -12.611 -38.739 1.00 49.66 412 ARG A O 1
ATOM 3360 N N . LYS A 1 413 ? 56.998 -13.830 -36.894 1.00 44.44 413 LYS A N 1
ATOM 3361 C CA . LYS A 1 413 ? 57.889 -14.835 -37.494 1.00 44.44 413 LYS A CA 1
ATOM 3362 C C . LYS A 1 413 ? 57.492 -16.248 -37.075 1.00 44.44 413 LYS A C 1
ATOM 3364 O O . LYS A 1 413 ? 58.247 -16.960 -36.424 1.00 44.44 413 LYS A O 1
ATOM 3369 N N . LYS A 1 414 ? 56.343 -16.719 -37.561 1.00 37.69 414 LYS A N 1
ATOM 3370 C CA . LYS A 1 414 ? 56.129 -18.154 -37.804 1.00 37.69 414 LYS A CA 1
ATOM 3371 C C . LYS A 1 414 ? 55.640 -18.349 -39.236 1.00 37.69 414 LYS A C 1
ATOM 3373 O O . LYS A 1 414 ? 54.458 -18.239 -39.531 1.00 37.69 414 LYS A O 1
ATOM 3378 N N . ARG A 1 415 ? 56.587 -18.621 -40.140 1.00 36.34 415 ARG A N 1
ATOM 3379 C CA . ARG A 1 415 ? 56.294 -19.144 -41.480 1.00 36.34 415 ARG A CA 1
ATOM 3380 C C . ARG A 1 415 ? 55.722 -20.552 -41.317 1.00 36.34 415 ARG A C 1
ATOM 3382 O O . ARG A 1 415 ? 56.432 -21.448 -40.860 1.00 36.34 415 ARG A O 1
ATOM 3389 N N . TYR A 1 416 ? 54.453 -20.734 -41.660 1.00 35.84 416 TYR A N 1
ATOM 3390 C CA . TYR A 1 416 ? 53.808 -22.042 -41.687 1.00 35.84 416 TYR A CA 1
ATOM 3391 C C . TYR A 1 416 ? 54.129 -22.730 -43.020 1.00 35.84 416 TYR A C 1
ATOM 3393 O O . TYR A 1 416 ? 53.754 -22.237 -44.079 1.00 35.84 416 TYR A O 1
ATOM 3401 N N . TYR A 1 417 ? 54.846 -23.855 -42.975 1.00 36.09 417 TYR A N 1
ATOM 3402 C CA . TYR A 1 417 ? 54.989 -24.752 -44.125 1.00 36.09 417 TYR A CA 1
ATOM 3403 C C . TYR A 1 417 ? 53.962 -25.882 -43.990 1.00 36.09 417 TYR A C 1
ATOM 3405 O O . TYR A 1 417 ? 53.919 -26.515 -42.929 1.00 36.09 417 TYR A O 1
ATOM 3413 N N . PRO A 1 418 ? 53.172 -26.198 -45.031 1.00 36.06 418 PRO A N 1
ATOM 3414 C CA . PRO A 1 418 ? 52.224 -27.299 -44.964 1.00 36.06 418 PRO A CA 1
ATOM 3415 C C . PRO A 1 418 ? 52.982 -28.630 -44.880 1.00 36.06 418 PRO A C 1
ATOM 3417 O O . PRO A 1 418 ? 53.738 -29.004 -45.781 1.00 36.06 418 PRO A O 1
ATOM 3420 N N . LYS A 1 419 ? 52.799 -29.364 -43.776 1.00 36.31 419 LYS A N 1
ATOM 3421 C CA . LYS A 1 419 ? 53.270 -30.749 -43.665 1.00 36.31 419 LYS A CA 1
ATOM 3422 C C . LYS A 1 419 ? 52.308 -31.677 -44.415 1.00 36.31 419 LYS A C 1
ATOM 3424 O O . LYS A 1 419 ? 51.095 -31.527 -44.363 1.00 36.31 419 LYS A O 1
ATOM 3429 N N . LYS A 1 420 ? 52.919 -32.618 -45.136 1.00 36.44 420 LYS A N 1
ATOM 3430 C CA . LYS A 1 420 ? 52.350 -33.636 -46.032 1.00 36.44 420 LYS A CA 1
ATOM 3431 C C . LYS A 1 420 ? 51.031 -34.279 -45.566 1.00 36.44 420 LYS A C 1
ATOM 3433 O O . LYS A 1 420 ? 50.848 -34.575 -44.391 1.00 36.44 420 LYS A O 1
ATOM 3438 N N . LYS A 1 421 ? 50.208 -34.608 -46.573 1.00 38.53 421 LYS A N 1
ATOM 3439 C CA . LYS A 1 421 ? 48.982 -35.423 -46.531 1.00 38.53 421 LYS A CA 1
ATOM 3440 C C . LYS A 1 421 ? 49.120 -36.670 -45.647 1.00 38.53 421 LYS A C 1
ATOM 3442 O O . LYS A 1 421 ? 49.981 -37.512 -45.899 1.00 38.53 421 LYS A O 1
ATOM 3447 N N . SER A 1 422 ? 48.186 -36.821 -44.711 1.00 36.09 422 SER A N 1
ATOM 3448 C CA . SER A 1 422 ? 47.795 -38.112 -44.148 1.00 36.09 422 SER A CA 1
ATOM 3449 C C . SER A 1 422 ? 46.584 -38.633 -44.922 1.00 36.09 422 SER A C 1
ATOM 3451 O O . SER A 1 422 ? 45.540 -37.988 -44.997 1.00 36.09 422 SER A O 1
ATOM 3453 N N . LEU A 1 423 ? 46.781 -39.785 -45.553 1.00 43.22 423 LEU A N 1
ATOM 3454 C CA . LEU A 1 423 ? 45.762 -40.644 -46.136 1.00 43.22 423 LEU A CA 1
ATOM 3455 C C . LEU A 1 423 ? 44.994 -41.340 -44.998 1.00 43.22 423 LEU A C 1
ATOM 3457 O O . LEU A 1 423 ? 45.615 -41.820 -44.057 1.00 43.22 423 LEU A O 1
ATOM 3461 N N . ILE A 1 424 ? 43.678 -41.503 -45.193 1.00 39.00 424 ILE A N 1
ATOM 3462 C CA . ILE A 1 424 ? 42.742 -42.343 -44.414 1.00 39.00 424 ILE A CA 1
ATOM 3463 C C . ILE A 1 424 ? 42.099 -41.621 -43.211 1.00 39.00 424 ILE A C 1
ATOM 3465 O O . ILE A 1 424 ? 42.662 -41.581 -42.128 1.00 39.00 424 ILE A O 1
ATOM 3469 N N . PHE A 1 425 ? 40.893 -41.063 -43.406 1.00 32.97 425 PHE A N 1
ATOM 3470 C CA . PHE A 1 425 ? 39.645 -41.431 -42.700 1.00 32.97 425 PHE A CA 1
ATOM 3471 C C . PHE A 1 425 ? 38.500 -40.441 -43.018 1.00 32.97 425 PHE A C 1
ATOM 3473 O O . PHE A 1 425 ? 38.570 -39.263 -42.693 1.00 32.97 425 PHE A O 1
ATOM 3480 N N . GLY A 1 426 ? 37.420 -40.975 -43.607 1.00 36.41 426 GLY A N 1
ATOM 3481 C CA . GLY A 1 426 ? 36.022 -40.625 -43.307 1.00 36.41 426 GLY A CA 1
ATOM 3482 C C . GLY A 1 426 ? 35.479 -39.243 -43.694 1.00 36.41 426 GLY A C 1
ATOM 3483 O O . GLY A 1 426 ? 35.651 -38.269 -42.969 1.00 36.41 426 GLY A O 1
ATOM 3484 N N . LYS A 1 427 ? 34.667 -39.209 -44.762 1.00 40.38 427 LYS A N 1
ATOM 3485 C CA . LYS A 1 427 ? 33.722 -38.121 -45.079 1.00 40.38 427 LYS A CA 1
ATOM 3486 C C . LYS A 1 427 ? 32.903 -37.715 -43.839 1.00 40.38 427 LYS A C 1
ATOM 3488 O O . LYS A 1 427 ? 32.241 -38.565 -43.247 1.00 40.38 427 LYS A O 1
ATOM 3493 N N . LYS A 1 428 ? 32.863 -36.419 -43.514 1.00 37.44 428 LYS A N 1
ATOM 3494 C CA . LYS A 1 428 ? 31.831 -35.819 -42.650 1.00 37.44 428 LYS A CA 1
ATOM 3495 C C . LYS A 1 428 ? 30.866 -35.014 -43.520 1.00 37.44 428 LYS A C 1
ATOM 3497 O O . LYS A 1 428 ? 31.308 -34.201 -44.323 1.00 37.44 428 LYS A O 1
ATOM 3502 N N . GLN A 1 429 ? 29.567 -35.271 -43.375 1.00 40.69 429 GLN A N 1
ATOM 3503 C CA . GLN A 1 429 ? 28.510 -34.484 -44.015 1.00 40.69 429 GLN A CA 1
ATOM 3504 C C . GLN A 1 429 ? 28.294 -33.159 -43.262 1.00 40.69 429 GLN A C 1
ATOM 3506 O O . GLN A 1 429 ? 28.323 -33.179 -42.025 1.00 40.69 429 GLN A O 1
ATOM 3511 N N . PRO A 1 430 ? 28.042 -32.032 -43.952 1.00 38.22 430 PRO A N 1
ATOM 3512 C CA . PRO A 1 430 ? 27.585 -30.819 -43.298 1.00 38.22 430 PRO A CA 1
ATOM 3513 C C . PRO A 1 430 ? 26.099 -30.898 -42.929 1.00 38.22 430 PRO A C 1
ATOM 3515 O O . PRO A 1 430 ? 25.283 -31.543 -43.586 1.00 38.22 430 PRO A O 1
ATOM 3518 N N . ARG A 1 431 ? 25.803 -30.249 -41.804 1.00 39.22 431 ARG A N 1
ATOM 3519 C CA . ARG A 1 431 ? 24.516 -30.149 -41.114 1.00 39.22 431 ARG A CA 1
ATOM 3520 C C . ARG A 1 431 ? 23.562 -29.219 -41.871 1.00 39.22 431 ARG A C 1
ATOM 3522 O O . ARG A 1 431 ? 24.015 -28.292 -42.534 1.00 39.22 431 ARG A O 1
ATOM 3529 N N . LYS A 1 432 ? 22.252 -29.444 -41.715 1.00 35.97 432 LYS A N 1
ATOM 3530 C CA . LYS A 1 432 ? 21.204 -28.509 -42.152 1.00 35.97 432 LYS A CA 1
ATOM 3531 C C . LYS A 1 432 ? 21.363 -27.175 -41.416 1.00 35.97 432 LYS A C 1
ATOM 3533 O O . LYS A 1 432 ? 21.420 -27.169 -40.188 1.00 35.97 432 LYS A O 1
ATOM 3538 N N . VAL A 1 433 ? 21.440 -26.097 -42.187 1.00 37.91 433 VAL A N 1
ATOM 3539 C CA . VAL A 1 433 ? 21.357 -24.696 -41.758 1.00 37.91 433 VAL A CA 1
ATOM 3540 C C . VAL A 1 433 ? 20.075 -24.129 -42.374 1.00 37.91 433 VAL A C 1
ATOM 3542 O O . VAL A 1 433 ? 19.659 -24.597 -43.435 1.00 37.91 433 VAL A O 1
ATOM 3545 N N . ASP A 1 434 ? 19.441 -23.208 -41.654 1.00 35.06 434 ASP A N 1
ATOM 3546 C CA . ASP A 1 434 ? 18.088 -22.681 -41.84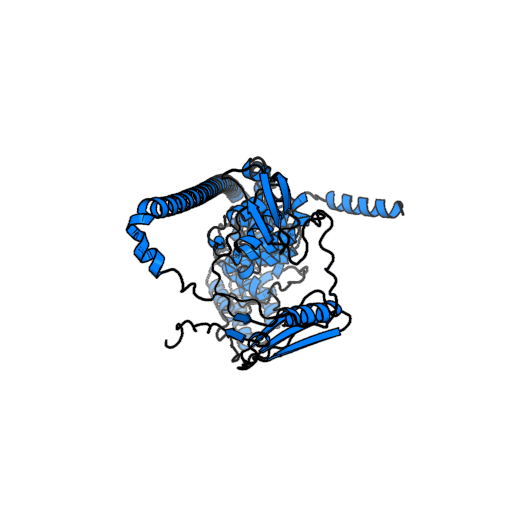4 1.00 35.06 434 ASP A CA 1
ATOM 3547 C C . ASP A 1 434 ? 17.675 -22.333 -43.288 1.00 35.06 434 ASP A C 1
ATOM 3549 O O . ASP A 1 434 ? 18.454 -21.854 -44.116 1.00 35.06 434 ASP A O 1
ATOM 3553 N N . GLU A 1 435 ? 16.393 -22.575 -43.571 1.00 46.62 435 GLU A N 1
ATOM 3554 C CA . GLU A 1 435 ? 15.714 -22.309 -44.840 1.00 46.62 435 GLU A CA 1
ATOM 3555 C C . GLU A 1 435 ? 15.627 -20.797 -45.110 1.00 46.62 435 GLU A C 1
ATOM 3557 O O . GLU A 1 435 ? 14.755 -20.107 -44.590 1.00 46.62 435 GLU A O 1
ATOM 3562 N N . GLY A 1 436 ? 16.520 -20.265 -45.948 1.00 46.03 436 GLY A N 1
ATOM 3563 C CA . GLY A 1 436 ? 16.398 -18.878 -46.415 1.00 46.03 436 GLY A CA 1
ATOM 3564 C C . GLY A 1 436 ? 17.521 -18.348 -47.302 1.00 46.03 436 GLY A C 1
ATOM 3565 O O . GLY A 1 436 ? 17.341 -17.322 -47.950 1.00 46.03 436 GLY A O 1
ATOM 3566 N N . TYR A 1 437 ? 18.660 -19.035 -47.387 1.00 47.09 437 TYR A N 1
ATOM 3567 C CA . TYR A 1 437 ? 19.740 -18.670 -48.300 1.00 47.09 437 TYR A CA 1
ATOM 3568 C C . TYR A 1 437 ? 20.569 -19.915 -48.616 1.00 47.09 437 TYR A C 1
ATOM 3570 O O . TYR A 1 437 ? 21.175 -20.495 -47.721 1.00 47.09 437 TYR A O 1
ATOM 3578 N N . ILE A 1 438 ? 20.569 -20.355 -49.876 1.00 44.31 438 ILE A N 1
ATOM 3579 C CA . ILE A 1 438 ? 21.483 -21.397 -50.359 1.00 44.31 438 ILE A CA 1
ATOM 3580 C C . ILE A 1 438 ? 22.717 -20.654 -50.876 1.00 44.31 438 ILE A C 1
ATOM 3582 O O . ILE A 1 438 ? 22.614 -20.006 -51.922 1.00 44.31 438 ILE A O 1
ATOM 3586 N N . PRO A 1 439 ? 23.864 -20.691 -50.170 1.00 47.62 439 PRO A N 1
ATOM 3587 C CA . PRO A 1 439 ? 25.081 -20.089 -50.680 1.00 47.62 439 PRO A CA 1
ATOM 3588 C C . PRO A 1 439 ? 25.459 -20.795 -51.988 1.00 47.62 439 PRO A C 1
ATOM 3590 O O . PRO A 1 439 ? 25.393 -22.026 -52.048 1.00 47.62 439 PRO A O 1
ATOM 3593 N N . PRO A 1 440 ? 25.861 -20.063 -53.033 1.00 56.62 440 PRO A N 1
ATOM 3594 C CA . PRO A 1 440 ? 26.400 -20.684 -54.233 1.00 56.62 440 PRO A CA 1
ATOM 3595 C C . PRO A 1 440 ? 27.607 -21.570 -53.875 1.00 56.62 440 PRO A C 1
ATOM 3597 O O . PRO A 1 440 ? 28.561 -21.094 -53.256 1.00 56.62 440 PRO A O 1
ATOM 3600 N N . GLU A 1 441 ? 27.597 -22.853 -54.256 1.00 59.97 441 GLU A N 1
ATOM 3601 C CA . GLU A 1 441 ? 28.777 -23.731 -54.166 1.00 59.97 441 GLU A CA 1
ATOM 3602 C C . GLU A 1 441 ? 29.810 -23.306 -55.227 1.00 59.97 441 GLU A C 1
ATOM 3604 O O . GLU A 1 441 ? 29.957 -23.923 -56.282 1.00 59.97 441 GLU A O 1
ATOM 3609 N N . CYS A 1 442 ? 30.491 -22.187 -54.979 1.00 66.75 442 CYS A N 1
ATOM 3610 C CA . CYS A 1 442 ? 31.385 -21.537 -55.941 1.00 66.75 442 CYS A CA 1
ATOM 3611 C C . CYS A 1 442 ? 32.875 -21.850 -55.733 1.00 66.75 442 CYS A C 1
ATOM 3613 O O . CYS A 1 442 ? 33.683 -21.446 -56.570 1.00 66.75 442 CYS A O 1
ATOM 3615 N N . ALA A 1 443 ? 33.228 -22.581 -54.668 1.00 74.25 443 ALA A N 1
ATOM 3616 C CA . ALA A 1 443 ? 34.605 -22.858 -54.253 1.00 74.25 443 ALA A CA 1
ATOM 3617 C C . ALA A 1 443 ? 34.828 -24.343 -53.935 1.00 74.25 443 ALA A C 1
ATOM 3619 O O . ALA A 1 443 ? 33.991 -24.977 -53.289 1.00 74.25 443 ALA A O 1
ATOM 3620 N N . ALA A 1 444 ? 35.975 -24.890 -54.335 1.00 77.50 444 ALA A N 1
ATOM 3621 C CA . ALA A 1 444 ? 36.464 -26.167 -53.827 1.00 77.50 444 ALA A CA 1
ATOM 3622 C C . ALA A 1 444 ? 37.191 -25.981 -52.480 1.00 77.50 444 ALA A C 1
ATOM 3624 O O . ALA A 1 444 ? 37.678 -24.899 -52.166 1.00 77.50 444 ALA A O 1
ATOM 3625 N N . ASN A 1 445 ? 37.313 -27.058 -51.693 1.00 76.25 445 ASN A N 1
ATOM 3626 C CA . ASN A 1 445 ? 37.918 -27.027 -50.349 1.00 76.25 445 ASN A CA 1
ATOM 3627 C C . ASN A 1 445 ? 39.352 -26.466 -50.300 1.00 76.25 445 ASN A C 1
ATOM 3629 O O . ASN A 1 445 ? 39.777 -26.007 -49.244 1.00 76.25 445 ASN A O 1
ATOM 3633 N N . ASP A 1 446 ? 40.087 -26.555 -51.412 1.00 81.50 446 ASP A N 1
ATOM 3634 C CA . ASP A 1 446 ? 41.490 -26.144 -51.511 1.00 81.50 446 ASP A CA 1
ATOM 3635 C C . ASP A 1 446 ? 41.672 -24.828 -52.299 1.00 81.50 446 ASP A C 1
ATOM 3637 O O . ASP A 1 446 ? 42.808 -24.407 -52.502 1.00 81.50 446 ASP A O 1
ATOM 3641 N N . ASP A 1 447 ? 40.597 -24.180 -52.765 1.00 82.50 447 ASP A N 1
ATOM 3642 C CA . ASP A 1 447 ? 40.704 -22.934 -53.536 1.00 82.50 447 ASP A CA 1
ATOM 3643 C C . ASP A 1 447 ? 41.143 -21.758 -52.643 1.00 82.50 447 ASP A C 1
ATOM 3645 O O . ASP A 1 447 ? 40.725 -21.617 -51.491 1.00 82.50 447 ASP A O 1
ATOM 3649 N N . ILE A 1 448 ? 41.974 -20.872 -53.193 1.00 82.50 448 ILE A N 1
ATOM 3650 C CA . ILE A 1 448 ? 42.369 -19.611 -52.564 1.00 82.50 448 ILE A CA 1
ATOM 3651 C C . ILE A 1 448 ? 41.250 -18.597 -52.803 1.00 82.50 448 ILE A C 1
ATOM 3653 O O . ILE A 1 448 ? 40.933 -18.273 -53.947 1.00 82.50 448 ILE A O 1
ATOM 3657 N N . ILE A 1 449 ? 40.665 -18.082 -51.721 1.00 87.38 449 ILE A N 1
ATOM 3658 C CA . ILE A 1 449 ? 39.584 -17.092 -51.771 1.00 87.38 449 ILE A CA 1
ATOM 3659 C C . ILE A 1 449 ? 40.164 -15.699 -51.531 1.00 87.38 449 ILE A C 1
ATOM 3661 O O . ILE A 1 449 ? 40.786 -15.450 -50.499 1.00 87.38 449 ILE A O 1
ATOM 3665 N N . THR A 1 450 ? 39.915 -14.773 -52.453 1.00 84.44 450 THR A N 1
ATOM 3666 C CA . THR A 1 450 ? 40.233 -13.349 -52.302 1.00 84.44 450 THR A CA 1
ATOM 3667 C C . THR A 1 450 ? 38.951 -12.530 -52.353 1.00 84.44 450 THR A C 1
ATOM 3669 O O . THR A 1 450 ? 38.201 -12.610 -53.322 1.00 84.44 450 THR A O 1
ATOM 3672 N N . MET A 1 451 ? 38.715 -11.710 -51.331 1.00 88.50 451 MET A N 1
ATOM 3673 C CA . MET A 1 451 ? 37.587 -10.779 -51.277 1.00 88.50 451 MET A CA 1
ATOM 3674 C C . MET A 1 451 ? 38.079 -9.355 -51.557 1.00 88.50 451 MET A C 1
ATOM 3676 O O . MET A 1 451 ? 39.073 -8.921 -50.976 1.00 88.50 451 MET A O 1
ATOM 3680 N N . LYS A 1 452 ? 37.400 -8.634 -52.453 1.00 84.38 452 LYS A N 1
ATOM 3681 C CA . LYS A 1 452 ? 37.699 -7.243 -52.818 1.00 84.38 452 LYS A CA 1
ATOM 3682 C C . LYS A 1 452 ? 36.436 -6.396 -52.678 1.00 84.38 452 LYS A C 1
ATOM 3684 O O . LYS A 1 452 ? 35.388 -6.766 -53.200 1.00 84.38 452 LYS A O 1
ATOM 3689 N N . ALA A 1 453 ? 36.557 -5.250 -52.023 1.00 87.00 453 ALA A N 1
ATOM 3690 C CA . ALA A 1 453 ? 35.527 -4.218 -51.957 1.00 87.00 453 ALA A CA 1
ATOM 3691 C C . ALA A 1 453 ? 36.207 -2.842 -51.972 1.00 87.00 453 ALA A C 1
ATOM 3693 O O . ALA A 1 453 ? 37.339 -2.711 -51.506 1.00 87.00 453 ALA A O 1
ATOM 3694 N N . GLN A 1 454 ? 35.541 -1.846 -52.553 1.00 84.06 454 GLN A N 1
ATOM 3695 C CA . GLN A 1 454 ? 35.948 -0.440 -52.464 1.00 84.06 454 GLN A CA 1
ATOM 3696 C C . GLN A 1 454 ? 35.336 0.201 -51.207 1.00 84.06 454 GLN A C 1
ATOM 3698 O O . GLN A 1 454 ? 34.362 -0.320 -50.657 1.00 84.06 454 GLN A O 1
ATOM 3703 N N . ASP A 1 455 ? 35.871 1.340 -50.769 1.00 74.38 455 ASP A N 1
ATOM 3704 C CA . ASP A 1 455 ? 35.256 2.127 -49.695 1.00 74.38 455 ASP A CA 1
ATOM 3705 C C . ASP A 1 455 ? 33.864 2.611 -50.146 1.00 74.38 455 ASP A C 1
ATOM 3707 O O . ASP A 1 455 ? 33.728 3.183 -51.227 1.00 74.38 455 ASP A O 1
ATOM 3711 N N . ASN A 1 456 ? 32.827 2.366 -49.333 1.00 72.50 456 ASN A N 1
ATOM 3712 C CA . ASN A 1 456 ? 31.408 2.589 -49.674 1.00 72.50 456 ASN A CA 1
ATOM 3713 C C . ASN A 1 456 ? 30.918 1.827 -50.924 1.00 72.50 456 ASN A C 1
ATOM 3715 O O . ASN A 1 456 ? 30.122 2.353 -51.701 1.00 72.50 456 ASN A O 1
ATOM 3719 N N . ALA A 1 457 ? 31.405 0.605 -51.155 1.00 74.62 457 ALA A N 1
ATOM 3720 C CA . ALA A 1 457 ? 30.983 -0.182 -52.308 1.00 74.62 457 ALA A CA 1
ATOM 3721 C C . ALA A 1 457 ? 29.536 -0.686 -52.191 1.00 74.62 457 ALA A C 1
ATOM 3723 O O . ALA A 1 457 ? 29.121 -1.179 -51.149 1.00 74.62 457 ALA A O 1
ATOM 3724 N N . ASP A 1 458 ? 28.808 -0.664 -53.307 1.00 80.25 458 ASP A N 1
ATOM 3725 C CA . ASP A 1 458 ? 27.502 -1.327 -53.445 1.00 80.25 458 ASP A CA 1
ATOM 3726 C C . ASP A 1 458 ? 27.644 -2.824 -53.787 1.00 80.25 458 ASP A C 1
ATOM 3728 O O . ASP A 1 458 ? 26.663 -3.575 -53.803 1.00 80.25 458 ASP A O 1
ATOM 3732 N N . THR A 1 459 ? 28.864 -3.270 -54.099 1.00 80.75 459 THR A N 1
ATOM 3733 C CA . THR A 1 459 ? 29.187 -4.647 -54.478 1.00 80.75 459 THR A CA 1
ATOM 3734 C C . THR A 1 459 ? 30.465 -5.141 -53.803 1.00 80.75 459 THR A C 1
ATOM 3736 O O . THR A 1 459 ? 31.400 -4.390 -53.532 1.00 80.75 459 THR A O 1
ATOM 3739 N N . VAL A 1 460 ? 30.520 -6.445 -53.544 1.00 87.62 460 VAL A N 1
ATOM 3740 C CA . VAL A 1 460 ? 31.720 -7.171 -53.125 1.00 87.62 460 VAL A CA 1
ATOM 3741 C C . VAL A 1 460 ? 32.088 -8.189 -54.197 1.00 87.62 460 VAL A C 1
ATOM 3743 O O . VAL A 1 460 ? 31.221 -8.845 -54.774 1.00 87.62 460 VAL A O 1
ATOM 3746 N N . THR A 1 461 ? 33.381 -8.322 -54.480 1.00 85.50 461 THR A N 1
ATOM 3747 C CA . THR A 1 461 ? 33.908 -9.304 -55.434 1.00 85.50 461 THR A CA 1
ATOM 3748 C C . THR A 1 461 ? 34.616 -10.434 -54.695 1.00 85.50 461 THR A C 1
ATOM 3750 O O . THR A 1 461 ? 35.521 -10.186 -53.898 1.00 85.50 461 THR A O 1
ATOM 3753 N N . PHE A 1 462 ? 34.242 -11.674 -54.999 1.00 88.31 462 PHE A N 1
ATOM 3754 C CA . PHE A 1 462 ? 34.903 -12.896 -54.552 1.00 88.31 462 PHE A CA 1
ATOM 3755 C C . PHE A 1 462 ? 35.628 -13.553 -55.725 1.00 88.31 462 PHE A C 1
ATOM 3757 O O . PHE A 1 462 ? 35.007 -13.911 -56.724 1.00 88.31 462 PHE A O 1
ATOM 3764 N N . MET A 1 463 ? 36.935 -13.737 -55.583 1.00 84.00 463 MET A N 1
ATOM 3765 C CA . MET A 1 463 ? 37.798 -14.410 -56.550 1.00 84.00 463 MET A CA 1
ATOM 3766 C C . MET A 1 463 ? 38.273 -15.735 -55.954 1.00 84.00 463 MET A C 1
ATOM 3768 O O . MET A 1 463 ? 38.854 -15.751 -54.869 1.00 84.00 463 MET A O 1
ATOM 3772 N N . PHE A 1 464 ? 38.021 -16.834 -56.659 1.00 87.38 464 PHE A N 1
ATOM 3773 C CA . PHE A 1 464 ? 38.409 -18.189 -56.271 1.00 87.38 464 PHE A CA 1
ATOM 3774 C C . PHE A 1 464 ? 39.466 -18.713 -57.233 1.00 87.38 464 PHE A C 1
ATOM 3776 O O . PHE A 1 464 ? 39.202 -18.847 -58.430 1.00 87.38 464 PHE A O 1
ATOM 3783 N N . GLU A 1 465 ? 40.646 -19.034 -56.717 1.00 85.94 465 GLU A N 1
ATOM 3784 C CA . GLU A 1 465 ? 41.761 -19.550 -57.505 1.00 85.94 465 GLU A CA 1
ATOM 3785 C C . GLU A 1 465 ? 42.095 -20.979 -57.089 1.00 85.94 465 GLU A C 1
ATOM 3787 O O . GLU A 1 465 ? 42.382 -21.255 -55.925 1.00 85.94 465 GLU A O 1
ATOM 3792 N N . SER A 1 466 ? 42.122 -21.898 -58.052 1.00 84.94 466 SER A N 1
ATOM 3793 C CA . SER A 1 466 ? 42.639 -23.243 -57.793 1.00 84.94 466 SER A CA 1
ATOM 3794 C C . SER A 1 466 ? 44.123 -23.181 -57.389 1.00 84.94 466 SER A C 1
ATOM 3796 O O . SER A 1 466 ? 44.855 -22.352 -57.938 1.00 84.94 466 SER A O 1
ATOM 3798 N N . PRO A 1 467 ? 44.629 -24.095 -56.539 1.00 79.62 467 PRO A N 1
ATOM 3799 C CA . PRO A 1 467 ? 46.041 -24.123 -56.134 1.00 79.62 467 PRO A CA 1
ATOM 3800 C C . PRO A 1 467 ? 47.043 -24.161 -57.295 1.00 79.62 467 PRO A C 1
ATOM 3802 O O . PRO A 1 467 ? 48.167 -23.681 -57.166 1.00 79.62 467 PRO A O 1
ATOM 3805 N N . ASN A 1 468 ? 46.634 -24.737 -58.428 1.00 84.38 468 ASN A N 1
ATOM 3806 C CA . ASN A 1 468 ? 47.450 -24.861 -59.636 1.00 84.38 468 ASN A CA 1
ATOM 3807 C C . ASN A 1 468 ? 47.288 -23.669 -60.596 1.00 84.38 468 ASN A C 1
ATOM 3809 O O . ASN A 1 468 ? 47.880 -23.681 -61.670 1.00 84.38 468 ASN A O 1
ATOM 3813 N N . GLN A 1 469 ? 46.467 -22.673 -60.242 1.00 74.62 469 GLN A N 1
ATOM 3814 C CA . GLN A 1 469 ? 46.108 -21.505 -61.061 1.00 74.62 469 GLN A CA 1
ATOM 3815 C C . GLN A 1 469 ? 45.439 -21.840 -62.410 1.00 74.62 469 GLN A C 1
ATOM 3817 O O . GLN A 1 469 ? 45.295 -20.975 -63.268 1.00 74.62 469 GLN A O 1
ATOM 3822 N N . GLU A 1 470 ? 44.985 -23.081 -62.607 1.00 78.88 470 GLU A N 1
ATOM 3823 C CA . GLU A 1 470 ? 44.309 -23.522 -63.838 1.00 78.88 470 GLU A CA 1
ATOM 3824 C C . GLU A 1 470 ? 42.894 -22.949 -63.966 1.00 78.88 470 GLU A C 1
ATOM 3826 O O . GLU A 1 470 ? 42.396 -22.735 -65.071 1.00 78.88 470 GLU A O 1
ATOM 3831 N N . LYS A 1 471 ? 42.237 -22.705 -62.829 1.00 77.56 471 LYS A N 1
ATOM 3832 C CA . LYS A 1 471 ? 40.899 -22.128 -62.756 1.00 77.56 471 LYS A CA 1
ATOM 3833 C C . LYS A 1 471 ? 40.910 -20.908 -61.844 1.00 77.56 471 LYS A C 1
ATOM 3835 O O . LYS A 1 471 ? 41.303 -21.012 -60.683 1.00 77.56 471 LYS A O 1
ATOM 3840 N N . VAL A 1 472 ? 40.417 -19.795 -62.377 1.00 84.44 472 VAL A N 1
ATOM 3841 C CA . VAL A 1 472 ? 40.098 -18.566 -61.645 1.00 84.44 472 VAL A CA 1
ATOM 3842 C C . VAL A 1 472 ? 38.622 -18.270 -61.884 1.00 84.44 472 VAL A C 1
ATOM 3844 O O . VAL A 1 472 ? 38.162 -18.328 -63.024 1.00 84.44 472 VAL A O 1
ATOM 3847 N N . SER A 1 473 ? 37.864 -18.042 -60.816 1.00 82.56 473 SER A N 1
ATOM 3848 C CA . SER A 1 473 ? 36.434 -17.723 -60.886 1.00 82.56 473 SER A CA 1
ATOM 3849 C C . SER A 1 473 ? 36.162 -16.428 -60.134 1.00 82.56 473 SER A C 1
ATOM 3851 O O . SER A 1 473 ? 36.401 -16.373 -58.931 1.00 82.56 473 SER A O 1
ATOM 3853 N N . ASP A 1 474 ? 35.643 -15.422 -60.833 1.00 86.56 474 ASP A N 1
ATOM 3854 C CA . ASP A 1 474 ? 35.296 -14.114 -60.277 1.00 86.56 474 ASP A CA 1
ATOM 3855 C C . ASP A 1 474 ? 33.776 -13.966 -60.164 1.00 86.56 474 ASP A C 1
ATOM 3857 O O . ASP A 1 474 ? 33.050 -14.125 -61.149 1.00 86.56 474 ASP A O 1
ATOM 3861 N N . TYR A 1 475 ? 33.295 -13.643 -58.965 1.00 84.00 475 TYR A N 1
ATOM 3862 C CA . TYR A 1 475 ? 31.882 -13.417 -58.677 1.00 84.00 475 TYR A CA 1
ATOM 3863 C C . TYR A 1 475 ? 31.691 -12.064 -58.010 1.00 84.00 475 TYR A C 1
ATOM 3865 O O . TYR A 1 475 ? 32.260 -11.794 -56.956 1.00 84.00 475 TYR A O 1
ATOM 3873 N N . GLU A 1 476 ? 30.846 -11.231 -58.601 1.00 85.25 476 GLU A N 1
ATOM 3874 C CA . GLU A 1 476 ? 30.445 -9.948 -58.035 1.00 85.25 476 GLU A CA 1
ATOM 3875 C C . GLU A 1 476 ? 29.042 -10.066 -57.428 1.00 85.25 476 GLU A C 1
ATOM 3877 O O . GLU A 1 476 ? 28.107 -10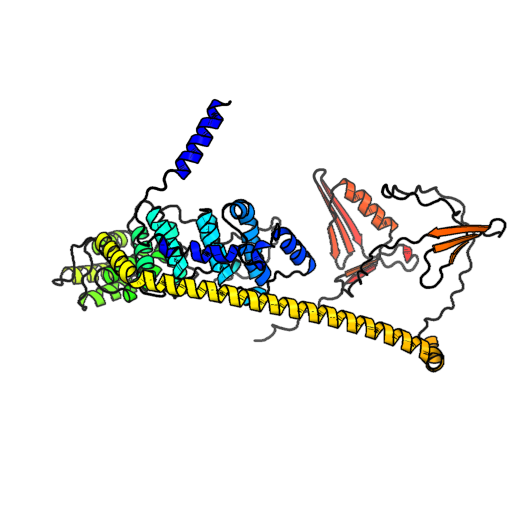.551 -58.068 1.00 85.25 476 GLU A O 1
ATOM 3882 N N . MET A 1 477 ? 28.891 -9.634 -56.178 1.00 81.44 477 MET A N 1
ATOM 3883 C CA . MET A 1 477 ? 27.644 -9.700 -55.421 1.00 81.44 477 MET A CA 1
ATOM 3884 C C . MET A 1 477 ? 27.259 -8.314 -54.924 1.00 81.44 477 MET A C 1
ATOM 3886 O O . MET A 1 477 ? 28.097 -7.598 -54.387 1.00 81.44 477 MET A O 1
ATOM 3890 N N . LYS A 1 478 ? 25.982 -7.943 -55.056 1.00 80.19 478 LYS A N 1
ATOM 3891 C CA . LYS A 1 478 ? 25.465 -6.700 -54.470 1.00 80.19 478 LYS A CA 1
ATOM 3892 C C . LYS A 1 478 ? 25.358 -6.834 -52.957 1.00 80.19 478 LYS A C 1
ATOM 3894 O O . LYS A 1 478 ? 24.831 -7.833 -52.467 1.00 80.19 478 LYS A O 1
ATOM 3899 N N . LEU A 1 479 ? 25.841 -5.824 -52.243 1.00 79.94 479 LEU A N 1
ATOM 3900 C CA . LEU A 1 479 ? 25.660 -5.715 -50.805 1.00 79.94 479 LEU A CA 1
ATOM 3901 C C . LEU A 1 479 ? 24.207 -5.349 -50.496 1.00 79.94 479 LEU A C 1
ATOM 3903 O O . LEU A 1 479 ? 23.519 -4.694 -51.281 1.00 79.94 479 LEU A O 1
ATOM 3907 N N . MET A 1 480 ? 23.734 -5.811 -49.345 1.00 73.00 480 MET A N 1
ATOM 3908 C CA . MET A 1 480 ? 22.426 -5.460 -48.815 1.00 73.00 480 MET A CA 1
ATOM 3909 C C . MET A 1 480 ? 22.636 -4.566 -47.601 1.00 73.00 480 MET A C 1
ATOM 3911 O O . MET A 1 480 ? 23.400 -4.919 -46.705 1.00 73.00 480 MET A O 1
ATOM 3915 N N . ASN A 1 481 ? 21.933 -3.436 -47.566 1.00 62.69 481 ASN A N 1
ATOM 3916 C CA . ASN A 1 481 ? 21.879 -2.599 -46.376 1.00 62.69 481 ASN A CA 1
ATOM 3917 C C . ASN A 1 481 ? 21.025 -3.313 -45.328 1.00 62.69 481 ASN A C 1
ATOM 3919 O O . ASN A 1 481 ? 19.798 -3.338 -45.417 1.00 62.69 481 ASN A O 1
ATOM 3923 N N . LEU A 1 482 ? 21.703 -3.954 -44.383 1.00 64.31 482 LEU A N 1
ATOM 3924 C CA . LEU A 1 482 ? 21.121 -4.477 -43.158 1.00 64.31 482 LEU A CA 1
ATOM 3925 C C . LEU A 1 482 ? 21.409 -3.456 -42.062 1.00 64.31 482 LEU A C 1
ATOM 3927 O O . LEU A 1 482 ? 22.567 -3.091 -41.862 1.00 64.31 482 LEU A O 1
ATOM 3931 N N . ASP A 1 483 ? 20.371 -3.021 -41.353 1.00 56.59 483 ASP A N 1
ATOM 3932 C CA . ASP A 1 483 ? 20.503 -2.186 -40.160 1.00 56.59 483 ASP A CA 1
ATOM 3933 C C . ASP A 1 483 ? 21.138 -3.027 -39.039 1.00 56.59 483 ASP A C 1
ATOM 3935 O O . ASP A 1 483 ? 20.460 -3.599 -38.185 1.00 56.59 483 ASP A O 1
ATOM 3939 N N . GLN A 1 484 ? 22.459 -3.197 -39.088 1.00 54.56 484 GLN A N 1
ATOM 3940 C CA . GLN A 1 484 ? 23.221 -3.835 -38.025 1.00 54.56 484 GLN A CA 1
ATOM 3941 C C . GLN A 1 484 ? 23.538 -2.788 -36.964 1.00 54.56 484 GLN A C 1
ATOM 3943 O O . GLN A 1 484 ? 24.502 -2.032 -37.069 1.00 54.56 484 GLN A O 1
ATOM 3948 N N . GLU A 1 485 ? 22.736 -2.773 -35.903 1.00 57.53 485 GLU A N 1
ATOM 3949 C CA . GLU A 1 485 ? 23.189 -2.236 -34.626 1.00 57.53 485 GLU A CA 1
ATOM 3950 C C . GLU A 1 485 ? 24.441 -3.024 -34.222 1.00 57.53 485 GLU A C 1
ATOM 3952 O O . GLU A 1 485 ? 24.382 -4.233 -33.978 1.00 57.53 485 GLU A O 1
ATOM 3957 N N . HIS A 1 486 ? 25.597 -2.360 -34.200 1.00 51.91 486 HIS A N 1
ATOM 3958 C CA . HIS A 1 486 ? 26.822 -2.945 -33.672 1.00 51.91 486 HIS A CA 1
ATOM 3959 C C . HIS A 1 486 ? 26.613 -3.228 -32.179 1.00 51.91 486 HIS A C 1
ATOM 3961 O O . HIS A 1 486 ? 26.817 -2.368 -31.324 1.00 51.91 486 HIS A O 1
ATOM 3967 N N . LEU A 1 487 ? 26.189 -4.452 -31.863 1.00 53.50 487 LEU A N 1
ATOM 3968 C CA . LEU A 1 487 ? 26.205 -4.987 -30.510 1.00 53.50 487 LEU A CA 1
ATOM 3969 C C . LEU A 1 487 ? 27.672 -5.135 -30.104 1.00 53.50 487 LEU A C 1
ATOM 3971 O O . LEU A 1 487 ? 28.316 -6.147 -30.382 1.00 53.50 487 LEU A O 1
ATOM 3975 N N . GLY A 1 488 ? 28.224 -4.090 -29.490 1.00 53.25 488 GLY A N 1
ATOM 3976 C CA . GLY A 1 488 ? 29.486 -4.202 -28.776 1.00 53.25 488 GLY A CA 1
ATOM 3977 C C . GLY A 1 488 ? 29.335 -5.283 -27.712 1.00 53.25 488 GLY A C 1
ATOM 3978 O O . GLY A 1 488 ? 28.395 -5.245 -26.919 1.00 53.25 488 GLY A O 1
ATOM 3979 N N . ILE A 1 489 ? 30.228 -6.271 -27.712 1.00 62.31 489 ILE A N 1
ATOM 3980 C CA . ILE A 1 489 ? 30.295 -7.231 -26.612 1.00 62.31 489 ILE A CA 1
ATOM 3981 C C . ILE A 1 489 ? 30.918 -6.467 -25.438 1.00 62.31 489 ILE A C 1
ATOM 3983 O O . ILE A 1 489 ? 32.062 -6.030 -25.570 1.00 62.31 489 ILE A O 1
ATOM 3987 N N . PRO A 1 490 ? 30.200 -6.252 -24.322 1.00 62.06 490 PRO A N 1
ATOM 3988 C CA . PRO A 1 490 ? 30.782 -5.584 -23.169 1.00 62.06 490 PRO A CA 1
ATOM 3989 C C . PRO A 1 490 ? 31.939 -6.423 -22.621 1.00 62.06 490 PRO A C 1
ATOM 3991 O O . PRO A 1 490 ? 31.825 -7.650 -22.525 1.00 62.06 490 PRO A O 1
ATOM 3994 N N . GLU A 1 491 ? 33.036 -5.771 -22.230 1.00 60.53 491 GLU A N 1
ATOM 3995 C CA . GLU A 1 491 ? 34.095 -6.414 -21.449 1.00 60.53 491 GLU A CA 1
ATOM 3996 C C . GLU A 1 491 ? 33.481 -6.882 -20.125 1.00 60.53 491 GLU A C 1
ATOM 3998 O O . GLU A 1 491 ? 33.190 -6.093 -19.230 1.00 60.53 491 GLU A O 1
ATOM 4003 N N . THR A 1 492 ? 33.166 -8.174 -20.060 1.00 67.38 492 THR A N 1
ATOM 4004 C CA . THR A 1 492 ? 32.490 -8.795 -18.924 1.00 67.38 492 THR A CA 1
ATOM 4005 C C . THR A 1 492 ? 33.489 -9.691 -18.221 1.00 67.38 492 THR A C 1
ATOM 4007 O O . THR A 1 492 ? 34.041 -10.606 -18.835 1.00 67.38 492 THR A O 1
ATOM 4010 N N . ASP A 1 493 ? 33.698 -9.455 -16.931 1.00 75.19 493 ASP A N 1
ATOM 4011 C CA . ASP A 1 493 ? 34.478 -10.353 -16.090 1.00 75.19 493 ASP A CA 1
ATOM 4012 C C . ASP A 1 493 ? 33.697 -11.655 -15.871 1.00 75.19 493 ASP A C 1
ATOM 4014 O O . ASP A 1 493 ? 32.671 -11.699 -15.186 1.00 75.19 493 ASP A O 1
ATOM 4018 N N . TYR A 1 494 ? 34.163 -12.735 -16.495 1.00 79.44 494 TYR A N 1
ATOM 4019 C CA . TYR A 1 494 ? 33.561 -14.054 -16.343 1.00 79.44 494 TYR A CA 1
ATOM 4020 C C . TYR A 1 494 ? 34.125 -14.752 -15.105 1.00 79.44 494 TYR A C 1
ATOM 4022 O O . TYR A 1 494 ? 35.328 -14.982 -15.001 1.00 79.44 494 TYR A O 1
ATOM 4030 N N . ALA A 1 495 ? 33.238 -15.201 -14.212 1.00 81.56 495 ALA A N 1
ATOM 4031 C CA . ALA A 1 495 ? 33.616 -15.951 -13.010 1.00 81.56 495 ALA A CA 1
ATOM 4032 C C . ALA A 1 495 ? 34.454 -17.214 -13.313 1.00 81.56 495 ALA A C 1
ATOM 4034 O O . ALA A 1 495 ? 35.232 -17.674 -12.472 1.00 81.56 495 ALA A O 1
ATOM 4035 N N . CYS A 1 496 ? 34.300 -17.791 -14.511 1.00 84.12 496 CYS A N 1
ATOM 4036 C CA . CYS A 1 496 ? 35.108 -18.906 -14.982 1.00 84.12 496 CYS A CA 1
ATOM 4037 C C . CYS A 1 496 ? 35.236 -18.915 -16.514 1.00 84.12 496 CYS A C 1
ATOM 4039 O O . CYS A 1 496 ? 34.256 -18.694 -17.224 1.00 84.12 496 CYS A O 1
ATOM 4041 N N . VAL A 1 497 ? 36.432 -19.243 -17.009 1.00 86.25 497 VAL A N 1
ATOM 4042 C CA . VAL A 1 497 ? 36.736 -19.492 -18.421 1.00 86.25 497 VAL A CA 1
ATOM 4043 C C . VAL A 1 497 ? 37.143 -20.956 -18.589 1.00 86.25 497 VAL A C 1
ATOM 4045 O O . VAL A 1 497 ? 38.098 -21.427 -17.971 1.00 86.25 497 VAL A O 1
ATOM 4048 N N . ILE A 1 498 ? 36.416 -21.690 -19.434 1.00 88.81 498 ILE A N 1
ATOM 4049 C CA . ILE A 1 498 ? 36.645 -23.118 -19.698 1.00 88.81 498 ILE A CA 1
ATOM 4050 C C . ILE A 1 498 ? 37.104 -23.280 -21.146 1.00 88.81 498 ILE A C 1
ATOM 4052 O O . ILE A 1 498 ? 36.386 -22.919 -22.077 1.00 88.81 498 ILE A O 1
ATOM 4056 N N . LYS A 1 499 ? 38.282 -23.871 -21.346 1.00 87.75 499 LYS A N 1
ATOM 4057 C CA . LYS A 1 499 ? 38.801 -24.261 -22.663 1.00 87.75 499 LYS A CA 1
ATOM 4058 C C . LYS A 1 499 ? 38.749 -25.782 -22.762 1.00 87.75 499 LYS A C 1
ATOM 4060 O O . LYS A 1 499 ? 39.349 -26.472 -21.941 1.00 87.75 499 LYS A O 1
ATOM 4065 N N . LEU A 1 500 ? 38.015 -26.303 -23.744 1.00 89.56 500 LEU A N 1
ATOM 4066 C CA . LEU A 1 500 ? 37.900 -27.739 -24.002 1.00 89.56 500 LEU A CA 1
ATOM 4067 C C . LEU A 1 500 ? 37.847 -28.036 -25.510 1.00 89.56 500 LEU A C 1
ATOM 4069 O O . LEU A 1 500 ? 37.496 -27.147 -26.294 1.00 89.56 500 LEU A O 1
ATOM 4073 N N . PRO A 1 501 ? 38.124 -29.280 -25.939 1.00 90.31 501 PRO A N 1
ATOM 4074 C CA . PRO A 1 501 ? 38.029 -29.657 -27.343 1.00 90.31 501 PRO A CA 1
ATOM 4075 C C . PRO A 1 501 ? 36.600 -29.487 -27.881 1.00 90.31 501 PRO A C 1
ATOM 4077 O O . PRO A 1 501 ? 35.651 -30.103 -27.387 1.00 90.31 501 PRO A O 1
ATOM 4080 N N . SER A 1 502 ? 36.437 -28.701 -28.949 1.00 89.44 502 SER A N 1
ATOM 4081 C CA . SER A 1 502 ? 35.121 -28.409 -29.547 1.00 89.44 502 SER A CA 1
ATOM 4082 C C . SER A 1 502 ? 34.384 -29.670 -30.013 1.00 89.44 502 SER A C 1
ATOM 4084 O O . SER A 1 502 ? 33.157 -29.753 -29.936 1.00 89.44 502 SER A O 1
ATOM 4086 N N . GLY A 1 503 ? 35.129 -30.688 -30.457 1.00 89.56 503 GLY A N 1
ATOM 4087 C CA . GLY A 1 503 ? 34.582 -31.989 -30.834 1.00 89.56 503 GLY A CA 1
ATOM 4088 C C . GLY A 1 503 ? 33.937 -32.734 -29.665 1.00 89.56 503 GLY A C 1
ATOM 4089 O O . GLY A 1 503 ? 32.900 -33.370 -29.864 1.00 89.56 503 GLY A O 1
ATOM 4090 N N . GLU A 1 504 ? 34.516 -32.622 -28.468 1.00 89.69 504 GLU A N 1
ATOM 4091 C CA . GLU A 1 504 ? 34.000 -33.242 -27.247 1.00 89.69 504 GLU A CA 1
ATOM 4092 C C . GLU A 1 504 ? 32.794 -32.468 -26.715 1.00 89.69 504 GLU A C 1
ATOM 4094 O O . GLU A 1 504 ? 31.741 -33.060 -26.486 1.00 89.69 504 GLU A O 1
ATOM 4099 N N . PHE A 1 505 ? 32.877 -31.134 -26.670 1.00 92.06 505 PHE A N 1
ATOM 4100 C CA . PHE A 1 505 ? 31.733 -30.282 -26.333 1.00 92.06 505 PHE A CA 1
ATOM 4101 C C . PHE A 1 505 ? 30.522 -30.566 -27.235 1.00 92.06 505 PHE A C 1
ATOM 4103 O O . PHE A 1 505 ? 29.405 -30.782 -26.768 1.00 92.06 505 PHE A O 1
ATOM 4110 N N . ALA A 1 506 ? 30.749 -30.670 -28.547 1.00 90.12 506 ALA A N 1
ATOM 4111 C CA . ALA A 1 506 ? 29.692 -30.969 -29.502 1.00 90.12 506 ALA A CA 1
ATOM 4112 C C . ALA A 1 506 ? 29.099 -32.379 -29.345 1.00 90.12 506 ALA A C 1
ATOM 4114 O O . ALA A 1 506 ? 27.992 -32.601 -29.838 1.00 90.12 506 ALA A O 1
ATOM 4115 N N . ARG A 1 507 ? 29.830 -33.354 -28.784 1.00 92.44 507 ARG A N 1
ATOM 4116 C CA . ARG A 1 507 ? 29.281 -34.682 -28.445 1.00 92.44 507 ARG A CA 1
ATOM 4117 C C . ARG A 1 507 ? 28.405 -34.582 -27.206 1.00 92.44 507 ARG A C 1
ATOM 4119 O O . ARG A 1 507 ? 27.244 -34.952 -27.291 1.00 92.44 507 ARG A O 1
ATOM 4126 N N . ILE A 1 508 ? 28.915 -33.957 -26.145 1.00 93.69 508 ILE A N 1
ATOM 4127 C CA . ILE A 1 508 ? 28.188 -33.724 -24.890 1.00 93.69 508 ILE A CA 1
ATOM 4128 C C . ILE A 1 508 ? 26.829 -33.069 -25.154 1.00 93.69 508 ILE A C 1
ATOM 4130 O O . ILE A 1 508 ? 25.812 -33.578 -24.693 1.00 93.69 508 ILE A O 1
ATOM 4134 N N . CYS A 1 509 ? 26.777 -32.002 -25.959 1.00 92.00 509 CYS A N 1
ATOM 4135 C CA . CYS A 1 509 ? 25.506 -31.347 -26.282 1.00 92.00 509 CYS A CA 1
ATOM 4136 C C . CYS A 1 509 ? 24.531 -32.262 -27.045 1.00 92.00 509 CYS A C 1
ATOM 4138 O O . CYS A 1 509 ? 23.337 -32.213 -26.779 1.00 92.00 509 CYS A O 1
ATOM 4140 N N . ARG A 1 510 ? 25.021 -33.104 -27.969 1.00 92.31 510 ARG A N 1
ATOM 4141 C CA . ARG A 1 510 ? 24.190 -34.056 -28.739 1.00 92.31 510 ARG A CA 1
ATOM 4142 C C . ARG A 1 510 ? 23.678 -35.224 -27.901 1.00 92.31 510 ARG A C 1
ATOM 4144 O O . ARG A 1 510 ? 22.604 -35.751 -28.183 1.00 92.31 510 ARG A O 1
ATOM 4151 N N . ASP A 1 511 ? 24.461 -35.657 -26.924 1.00 92.44 511 ASP A N 1
ATOM 4152 C CA . ASP A 1 511 ? 24.084 -36.754 -26.040 1.00 92.44 511 ASP A CA 1
ATOM 4153 C C . ASP A 1 511 ? 23.064 -36.257 -25.008 1.00 92.44 511 ASP A C 1
ATOM 4155 O O . ASP A 1 511 ? 22.028 -36.885 -24.810 1.00 92.44 511 ASP A O 1
ATOM 4159 N N . LEU A 1 512 ? 23.297 -35.082 -24.413 1.00 92.06 512 LEU A N 1
ATOM 4160 C CA . LEU A 1 512 ? 22.400 -34.497 -23.414 1.00 92.06 512 LEU A CA 1
ATOM 4161 C C . LEU A 1 512 ? 21.090 -33.959 -24.004 1.00 92.06 512 LEU A C 1
ATOM 4163 O O . LEU A 1 512 ? 20.066 -34.029 -23.326 1.00 92.06 512 LEU A O 1
ATOM 4167 N N . SER A 1 513 ? 21.075 -33.513 -25.268 1.00 89.81 513 SER A N 1
ATOM 4168 C CA . SER A 1 513 ? 19.842 -33.075 -25.943 1.00 89.81 513 SER A CA 1
ATOM 4169 C C . SER A 1 513 ? 18.809 -34.193 -26.119 1.00 89.81 513 SER A C 1
ATOM 4171 O O . SER A 1 513 ? 17.656 -33.916 -26.425 1.00 89.81 513 SER A O 1
ATOM 4173 N N . GLN A 1 514 ? 19.207 -35.460 -25.960 1.00 88.44 514 GLN A N 1
ATOM 4174 C CA . GLN A 1 514 ? 18.277 -36.596 -25.971 1.00 88.44 514 GLN A CA 1
ATOM 4175 C C . GLN A 1 514 ? 17.515 -36.745 -24.647 1.00 88.44 514 GLN A C 1
ATOM 4177 O O . GLN A 1 514 ? 16.476 -37.398 -24.620 1.00 88.44 514 GLN A O 1
ATOM 4182 N N . PHE A 1 515 ? 18.031 -36.168 -23.555 1.00 89.88 515 PHE A N 1
ATOM 4183 C CA . PHE A 1 515 ? 17.468 -36.297 -22.208 1.00 89.88 515 PHE A CA 1
ATOM 4184 C C . PHE A 1 515 ? 16.671 -35.069 -21.775 1.00 89.88 515 PHE A C 1
ATOM 4186 O O . PHE A 1 515 ? 15.733 -35.217 -20.999 1.00 89.88 515 PHE A O 1
ATOM 4193 N N . GLY A 1 516 ? 17.018 -33.874 -22.256 1.00 86.62 516 GLY A N 1
ATOM 4194 C CA . GLY A 1 516 ? 16.290 -32.653 -21.927 1.00 86.62 516 GLY A CA 1
ATOM 4195 C C . GLY A 1 516 ? 16.598 -31.498 -22.874 1.00 86.62 516 GLY A C 1
ATOM 4196 O O . GLY A 1 516 ? 17.632 -31.473 -23.539 1.00 86.62 516 GLY A O 1
ATOM 4197 N N . GLU A 1 517 ? 15.691 -30.524 -22.908 1.00 88.12 517 GLU A N 1
ATOM 4198 C CA . GLU A 1 517 ? 15.813 -29.310 -23.729 1.00 88.12 517 GLU A CA 1
ATOM 4199 C C . GLU A 1 517 ? 16.816 -28.301 -23.144 1.00 88.12 517 GLU A C 1
ATOM 4201 O O . GLU A 1 517 ? 17.316 -27.428 -23.849 1.00 88.12 517 GLU A O 1
ATOM 4206 N N . SER A 1 518 ? 17.129 -28.428 -21.850 1.00 89.19 518 SER A N 1
ATOM 4207 C CA . SER A 1 518 ? 18.052 -27.555 -21.121 1.00 89.19 518 SER A CA 1
ATOM 4208 C C . SER A 1 518 ? 19.257 -28.331 -20.590 1.00 89.19 518 SER A C 1
ATOM 4210 O O . SER A 1 518 ? 19.108 -29.392 -19.981 1.00 89.19 518 SER A O 1
ATOM 4212 N N . ILE A 1 519 ? 20.455 -27.768 -20.780 1.00 91.62 519 ILE A N 1
ATOM 4213 C CA . ILE A 1 519 ? 21.718 -28.297 -20.251 1.00 91.62 519 ILE A CA 1
ATOM 4214 C C . ILE A 1 519 ? 22.247 -27.337 -19.185 1.00 91.62 519 ILE A C 1
ATOM 4216 O O . ILE A 1 519 ? 22.467 -26.158 -19.450 1.00 91.62 519 ILE A O 1
ATOM 4220 N N . VAL A 1 520 ? 22.499 -27.859 -17.988 1.00 92.12 520 VAL A N 1
ATOM 4221 C CA . VAL A 1 520 ? 23.128 -27.135 -16.879 1.00 92.12 520 VAL A CA 1
ATOM 4222 C C . VAL A 1 520 ? 24.630 -27.413 -16.889 1.00 92.12 520 VAL A C 1
ATOM 4224 O O . VAL A 1 520 ? 25.046 -28.574 -16.863 1.00 92.12 520 VAL A O 1
ATOM 4227 N N . ILE A 1 521 ? 25.441 -26.351 -16.910 1.00 93.75 521 ILE A N 1
ATOM 4228 C CA . ILE A 1 521 ? 26.908 -26.413 -16.849 1.00 93.75 521 ILE A CA 1
ATOM 4229 C C . ILE A 1 521 ? 27.353 -25.905 -15.478 1.00 93.75 521 ILE A C 1
ATOM 4231 O O . ILE A 1 521 ? 27.188 -24.730 -15.162 1.00 93.75 521 ILE A O 1
ATOM 4235 N N . ALA A 1 522 ? 27.929 -26.784 -14.664 1.00 90.62 522 ALA A N 1
ATOM 4236 C CA . ALA A 1 522 ? 28.450 -26.458 -13.342 1.00 90.62 522 ALA A CA 1
ATOM 4237 C C . ALA A 1 522 ? 29.971 -26.635 -13.322 1.00 90.62 522 ALA A C 1
ATOM 4239 O O . ALA A 1 522 ? 30.477 -27.725 -13.591 1.00 90.62 522 ALA A O 1
ATOM 4240 N N . CYS A 1 523 ? 30.709 -25.578 -12.985 1.00 87.75 523 CYS A N 1
ATOM 4241 C CA . CYS A 1 523 ? 32.166 -25.620 -12.916 1.00 87.75 523 CYS A CA 1
ATOM 4242 C C . CYS A 1 523 ? 32.656 -25.640 -11.466 1.00 87.75 523 CYS A C 1
ATOM 4244 O O . CYS A 1 523 ? 32.185 -24.880 -10.624 1.00 87.75 523 CYS A O 1
ATOM 4246 N N . THR A 1 524 ? 33.631 -26.498 -11.178 1.00 85.44 524 THR A N 1
ATOM 4247 C CA . THR A 1 524 ? 34.301 -26.621 -9.874 1.00 85.44 524 THR A CA 1
ATOM 4248 C C . THR A 1 524 ? 35.816 -26.641 -10.076 1.00 85.44 524 THR A C 1
ATOM 4250 O O . THR A 1 524 ? 36.276 -26.854 -11.197 1.00 85.44 524 THR A O 1
ATOM 4253 N N . LYS A 1 525 ? 36.604 -26.484 -9.002 1.00 77.31 525 LYS A N 1
ATOM 4254 C CA . LYS A 1 525 ? 38.075 -26.601 -9.076 1.00 77.31 525 LYS A CA 1
ATOM 4255 C C . LYS A 1 525 ? 38.555 -27.969 -9.587 1.00 77.31 525 LYS A C 1
ATOM 4257 O O . LYS A 1 525 ? 39.679 -28.085 -10.048 1.00 77.31 525 LYS A O 1
ATOM 4262 N N . GLU A 1 526 ? 37.722 -29.005 -9.494 1.00 75.62 526 GLU A N 1
ATOM 4263 C CA . GLU A 1 526 ? 38.060 -30.362 -9.938 1.00 75.62 526 GLU A CA 1
ATOM 4264 C C . GLU A 1 526 ? 37.714 -30.632 -11.410 1.00 75.62 526 GLU A C 1
ATOM 4266 O O . GLU A 1 526 ? 38.146 -31.640 -11.971 1.00 75.62 526 GLU A O 1
ATOM 4271 N N . GLY A 1 527 ? 36.882 -29.793 -12.033 1.00 86.88 527 GLY A N 1
ATOM 4272 C CA . GLY A 1 527 ? 36.333 -30.076 -13.354 1.00 86.88 527 GLY A CA 1
ATOM 4273 C C . GLY A 1 527 ? 35.001 -29.389 -13.644 1.00 86.88 527 GLY A C 1
ATOM 4274 O O . GLY A 1 527 ? 34.387 -28.765 -12.772 1.00 86.88 527 GLY A O 1
ATOM 4275 N N . VAL A 1 528 ? 34.526 -29.576 -14.873 1.00 92.69 528 VAL A N 1
ATOM 4276 C CA . VAL A 1 528 ? 33.222 -29.111 -15.359 1.00 92.69 528 VAL A CA 1
ATOM 4277 C C . VAL A 1 528 ? 32.238 -30.278 -15.445 1.00 92.69 528 VAL A C 1
ATOM 4279 O O . VAL A 1 528 ? 32.579 -31.369 -15.902 1.00 92.69 528 VAL A O 1
ATOM 4282 N N . LYS A 1 529 ? 31.004 -30.061 -14.994 1.00 93.69 529 LYS A N 1
ATOM 4283 C CA . LYS A 1 529 ? 29.894 -31.013 -15.050 1.00 93.69 529 LYS A CA 1
ATOM 4284 C C . LYS A 1 529 ? 28.794 -30.468 -15.958 1.00 93.69 529 LYS A C 1
ATOM 4286 O O . LYS A 1 529 ? 28.328 -29.354 -15.756 1.00 93.69 529 LYS A O 1
ATOM 4291 N N . PHE A 1 530 ? 28.349 -31.286 -16.899 1.00 95.50 530 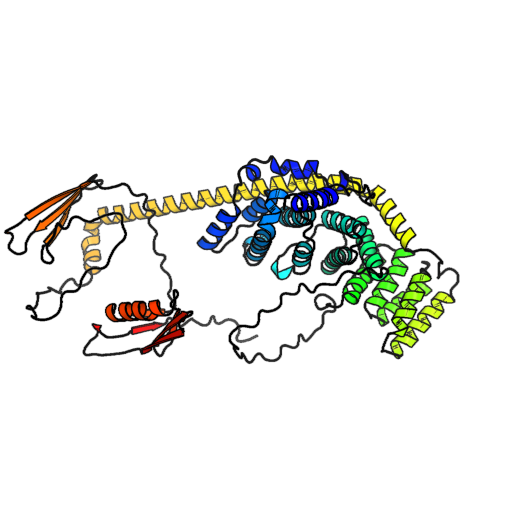PHE A N 1
ATOM 4292 C CA . PHE A 1 530 ? 27.203 -31.045 -17.766 1.00 95.50 530 PHE A CA 1
ATOM 4293 C C . PHE A 1 530 ? 26.068 -31.975 -17.348 1.00 95.50 530 PHE A C 1
ATOM 4295 O O . PHE A 1 530 ? 26.286 -33.179 -17.192 1.00 95.50 530 PHE A O 1
ATOM 4302 N N . SER A 1 531 ? 24.866 -31.442 -17.162 1.00 94.94 531 SER A N 1
ATOM 4303 C CA . SER A 1 531 ? 23.702 -32.243 -16.786 1.00 94.94 531 SER A CA 1
ATOM 4304 C C . SER A 1 531 ? 22.444 -31.823 -17.524 1.00 94.94 531 SER A C 1
ATOM 4306 O O . SER A 1 531 ? 22.224 -30.635 -17.732 1.00 94.94 531 SER A O 1
ATOM 4308 N N . ALA A 1 532 ? 21.607 -32.796 -17.870 1.00 95.00 532 ALA A N 1
ATOM 4309 C CA . ALA A 1 532 ? 20.275 -32.580 -18.424 1.00 95.00 532 ALA A CA 1
ATOM 4310 C C . ALA A 1 532 ? 19.270 -33.480 -17.699 1.00 95.00 532 ALA A C 1
ATOM 4312 O O . ALA A 1 532 ? 19.599 -34.607 -17.316 1.00 95.00 532 ALA A O 1
ATOM 4313 N N . ALA A 1 533 ? 18.059 -32.971 -17.498 1.00 91.12 533 ALA A N 1
ATOM 4314 C CA . ALA A 1 533 ? 16.953 -33.687 -16.879 1.00 91.12 533 ALA A CA 1
ATOM 4315 C C . ALA A 1 533 ? 15.695 -33.493 -17.726 1.00 91.12 533 ALA A C 1
ATOM 4317 O O . ALA A 1 533 ? 15.399 -32.373 -18.140 1.00 91.12 533 ALA A O 1
ATOM 4318 N N . GLY A 1 534 ? 14.962 -34.576 -17.957 1.00 88.44 534 GLY A N 1
ATOM 4319 C CA . GLY A 1 534 ? 13.678 -34.556 -18.645 1.00 88.44 534 GLY A CA 1
ATOM 4320 C C . GLY A 1 534 ? 12.910 -35.851 -18.416 1.00 88.44 534 GLY A C 1
ATOM 4321 O O . GLY A 1 534 ? 13.292 -36.673 -17.581 1.00 88.44 534 GLY A O 1
ATOM 4322 N N . ASP A 1 535 ? 11.829 -36.041 -19.167 1.00 81.62 535 ASP A N 1
ATOM 4323 C CA . ASP A 1 535 ? 10.856 -37.118 -18.928 1.00 81.62 535 ASP A CA 1
ATOM 4324 C C . ASP A 1 535 ? 11.451 -38.528 -19.066 1.00 81.62 535 ASP A C 1
ATOM 4326 O O . ASP A 1 535 ? 10.987 -39.477 -18.435 1.00 81.62 535 ASP A O 1
ATOM 4330 N N . ILE A 1 536 ? 12.504 -38.670 -19.878 1.00 84.31 536 ILE A N 1
ATOM 4331 C CA . ILE A 1 536 ? 13.206 -39.940 -20.118 1.00 84.31 536 ILE A CA 1
ATOM 4332 C C . ILE A 1 536 ? 14.189 -40.265 -18.977 1.00 84.31 536 ILE A C 1
ATOM 4334 O O . ILE A 1 536 ? 14.537 -41.429 -18.768 1.00 84.31 536 ILE A O 1
ATOM 4338 N N . GLY A 1 537 ? 14.627 -39.263 -18.209 1.00 87.38 537 GLY A N 1
ATOM 4339 C CA . GLY A 1 537 ? 15.543 -39.430 -17.086 1.00 87.38 537 GLY A CA 1
ATOM 4340 C C . GLY A 1 537 ? 16.547 -38.288 -16.950 1.00 87.38 537 GLY A C 1
ATOM 4341 O O . GLY A 1 537 ? 16.388 -37.205 -17.513 1.00 87.38 537 GLY A O 1
ATOM 4342 N N . THR A 1 538 ? 17.609 -38.538 -16.184 1.00 90.62 538 THR A N 1
ATOM 4343 C CA . THR A 1 538 ? 18.681 -37.567 -15.941 1.00 90.62 538 THR A CA 1
ATOM 4344 C C . THR A 1 538 ? 20.018 -38.085 -16.464 1.00 90.62 538 THR A C 1
ATOM 4346 O O . THR A 1 538 ? 20.368 -39.251 -16.277 1.00 90.62 538 THR A O 1
ATOM 4349 N N . ALA A 1 539 ? 20.787 -37.212 -17.113 1.00 92.81 539 ALA A N 1
ATOM 4350 C CA . ALA A 1 539 ? 22.109 -37.512 -17.651 1.00 92.81 539 ALA A CA 1
ATOM 4351 C C . ALA A 1 539 ? 23.147 -36.540 -17.084 1.00 92.81 539 ALA A C 1
ATOM 4353 O O . ALA A 1 539 ? 22.883 -35.348 -16.938 1.00 92.81 539 ALA A O 1
ATOM 4354 N N . ASN A 1 540 ? 24.329 -37.057 -16.739 1.00 92.62 540 ASN A N 1
ATOM 4355 C CA . ASN A 1 540 ? 25.410 -36.294 -16.119 1.00 92.62 540 ASN A CA 1
ATOM 4356 C C . ASN A 1 540 ? 26.760 -36.692 -16.734 1.00 92.62 540 ASN A C 1
ATOM 4358 O O . ASN A 1 540 ? 27.115 -37.869 -16.719 1.00 92.62 540 ASN A O 1
ATOM 4362 N N . ILE A 1 541 ? 27.531 -35.715 -17.212 1.00 93.00 541 ILE A N 1
ATOM 4363 C CA . ILE A 1 541 ? 28.871 -35.902 -17.787 1.00 93.00 541 ILE A CA 1
ATOM 4364 C C . ILE A 1 541 ? 29.840 -34.961 -17.064 1.00 93.00 541 ILE A C 1
ATOM 4366 O O . ILE A 1 541 ? 29.620 -33.753 -17.046 1.00 93.00 541 ILE A O 1
ATOM 4370 N N . LYS A 1 542 ? 30.909 -35.488 -16.452 1.00 91.94 542 LYS A N 1
ATOM 4371 C CA . LYS A 1 542 ? 31.947 -34.693 -15.766 1.00 91.94 542 LYS A CA 1
ATOM 4372 C C . LYS A 1 542 ? 33.267 -34.808 -16.530 1.00 91.94 542 LYS A C 1
ATOM 4374 O O . LYS A 1 542 ? 33.740 -35.919 -16.752 1.00 91.94 542 LYS A O 1
ATOM 4379 N N . LEU A 1 543 ? 33.866 -33.673 -16.884 1.00 90.06 543 LEU A N 1
ATOM 4380 C CA . LEU A 1 543 ? 35.228 -33.583 -17.408 1.00 90.06 543 LEU A CA 1
ATOM 4381 C C . LEU A 1 543 ? 36.139 -33.028 -16.314 1.00 90.06 543 LEU A C 1
ATOM 4383 O O . LEU A 1 543 ? 35.896 -31.939 -15.793 1.00 90.06 543 LEU A O 1
ATOM 4387 N N . ALA A 1 544 ? 37.174 -33.783 -15.955 1.00 87.50 544 ALA A N 1
ATOM 4388 C CA . ALA A 1 544 ? 38.204 -33.315 -15.035 1.00 87.50 544 ALA A CA 1
ATOM 4389 C C . ALA A 1 544 ? 39.179 -32.374 -15.753 1.00 87.50 544 ALA A C 1
ATOM 4391 O O . ALA A 1 544 ? 39.389 -32.499 -16.961 1.00 87.50 544 ALA A O 1
ATOM 4392 N N . GLN A 1 545 ? 39.794 -31.459 -15.005 1.00 83.62 545 GLN A N 1
ATOM 4393 C CA . GLN A 1 545 ? 40.890 -30.648 -15.531 1.00 83.62 545 GLN A CA 1
ATOM 4394 C C . GLN A 1 545 ? 42.083 -31.552 -15.870 1.00 83.62 545 GLN A C 1
ATOM 4396 O O . GLN A 1 545 ? 42.516 -32.356 -15.042 1.00 83.62 545 GLN A O 1
ATOM 4401 N N . THR A 1 546 ? 42.615 -31.429 -17.084 1.00 80.06 546 THR A N 1
ATOM 4402 C CA . THR A 1 546 ? 43.725 -32.256 -17.571 1.00 80.06 546 THR A CA 1
ATOM 4403 C C . THR A 1 546 ? 44.876 -31.380 -18.049 1.00 80.06 546 THR A C 1
ATOM 4405 O O . THR A 1 546 ? 44.690 -30.458 -18.837 1.00 80.06 546 THR A O 1
ATOM 4408 N N . SER A 1 547 ? 46.090 -31.685 -17.590 1.00 63.69 547 SER A N 1
ATOM 4409 C CA . SER A 1 547 ? 47.337 -31.110 -18.099 1.00 63.69 547 SER A CA 1
ATOM 4410 C C . SER A 1 547 ? 48.132 -32.208 -18.808 1.00 63.69 547 SER A C 1
ATOM 4412 O O . SER A 1 547 ? 48.792 -33.028 -18.176 1.00 63.69 547 SER A O 1
ATOM 4414 N N . SER A 1 548 ? 48.037 -32.270 -20.138 1.00 55.22 548 SER A N 1
ATOM 4415 C CA . SER A 1 548 ? 48.870 -33.166 -20.950 1.00 55.22 548 SER A CA 1
ATOM 4416 C C . SER A 1 548 ? 49.912 -32.346 -21.703 1.00 55.22 548 SER A C 1
ATOM 4418 O O . SER A 1 548 ? 49.554 -31.499 -22.514 1.00 55.22 548 SER A O 1
ATOM 4420 N N . VAL A 1 549 ? 51.196 -32.601 -21.431 1.00 54.38 549 VAL A N 1
ATOM 4421 C CA . VAL A 1 549 ? 52.335 -31.917 -22.077 1.00 54.38 549 VAL A CA 1
ATOM 4422 C C . VAL A 1 549 ? 52.517 -32.375 -23.533 1.00 54.38 549 VAL A C 1
ATOM 4424 O O . VAL A 1 549 ? 53.062 -31.641 -24.350 1.00 54.38 549 VAL A O 1
ATOM 4427 N N . ASP A 1 550 ? 52.013 -33.562 -23.884 1.00 62.12 550 ASP A N 1
ATOM 4428 C CA . ASP A 1 550 ? 52.225 -34.169 -25.203 1.00 62.12 550 ASP A CA 1
ATOM 4429 C C . ASP A 1 550 ? 51.107 -33.856 -26.217 1.00 62.12 550 ASP A C 1
ATOM 4431 O O . ASP A 1 550 ? 51.299 -34.048 -27.420 1.00 62.12 550 ASP A O 1
ATOM 4435 N N . LYS A 1 551 ? 49.932 -33.387 -25.761 1.00 66.69 551 LYS A N 1
ATOM 4436 C CA . LYS A 1 551 ? 48.760 -33.104 -26.611 1.00 66.69 551 LYS A CA 1
ATOM 4437 C C . LYS A 1 551 ? 47.878 -31.976 -26.064 1.00 66.69 551 LYS A C 1
ATOM 4439 O O . LYS A 1 551 ? 46.800 -32.213 -25.518 1.00 66.69 551 LYS A O 1
ATOM 4444 N N . GLU A 1 552 ? 48.310 -30.737 -26.265 1.00 66.25 552 GLU A N 1
ATOM 4445 C CA . GLU A 1 552 ? 47.576 -29.541 -25.819 1.00 66.25 552 GLU A CA 1
ATOM 4446 C C . GLU A 1 552 ? 46.157 -29.431 -26.419 1.00 66.25 552 GLU A C 1
ATOM 4448 O O . GLU A 1 552 ? 45.249 -28.935 -25.759 1.00 66.25 552 GLU A O 1
ATOM 4453 N N . GLU A 1 553 ? 45.925 -29.955 -27.631 1.00 68.44 553 GLU A N 1
ATOM 4454 C CA . GLU A 1 553 ? 44.616 -29.909 -28.314 1.00 68.44 553 GLU A CA 1
ATOM 4455 C C . GLU A 1 553 ? 43.528 -30.783 -27.659 1.00 68.44 553 GLU A C 1
ATOM 4457 O O . GLU A 1 553 ? 42.342 -30.600 -27.934 1.00 68.44 553 GLU A O 1
ATOM 4462 N N . GLU A 1 554 ? 43.914 -31.736 -26.803 1.00 74.25 554 GLU A N 1
ATOM 4463 C CA . GLU A 1 554 ? 42.998 -32.629 -26.075 1.00 74.25 554 GLU A CA 1
ATOM 4464 C C . GLU A 1 554 ? 42.783 -32.177 -24.612 1.00 74.25 554 GLU A C 1
ATOM 4466 O O . GLU A 1 554 ? 42.029 -32.813 -23.872 1.00 74.25 554 GLU A O 1
ATOM 4471 N N . ALA A 1 555 ? 43.435 -31.093 -24.176 1.00 80.44 555 ALA A N 1
ATOM 4472 C CA . ALA A 1 555 ? 43.418 -30.644 -22.787 1.00 80.44 555 ALA A CA 1
ATOM 4473 C C . ALA A 1 555 ? 42.128 -29.894 -22.411 1.00 80.44 555 ALA A C 1
ATOM 4475 O O . ALA A 1 555 ? 41.554 -29.148 -23.206 1.00 80.44 555 ALA A O 1
ATOM 4476 N N . VAL A 1 556 ? 41.702 -30.064 -21.156 1.00 85.50 556 VAL A N 1
ATOM 4477 C CA . VAL A 1 556 ? 40.621 -29.288 -20.539 1.00 85.50 556 VAL A CA 1
ATOM 4478 C C . VAL A 1 556 ? 41.240 -28.346 -19.515 1.00 85.50 556 VAL A C 1
ATOM 4480 O O . VAL A 1 556 ? 41.733 -28.791 -18.476 1.00 85.50 556 VAL A O 1
ATOM 4483 N N . VAL A 1 557 ? 41.208 -27.046 -19.807 1.00 83.88 557 VAL A N 1
ATOM 4484 C CA . VAL A 1 557 ? 41.760 -25.985 -18.953 1.00 83.88 557 VAL A CA 1
ATOM 4485 C C . VAL A 1 557 ? 40.615 -25.182 -18.353 1.00 83.88 557 VAL A C 1
ATOM 4487 O O . VAL A 1 557 ? 39.701 -24.762 -19.060 1.00 83.88 557 VAL A O 1
ATOM 4490 N N . ILE A 1 558 ? 40.668 -24.978 -17.040 1.00 86.12 558 ILE A N 1
ATOM 4491 C CA . ILE A 1 558 ? 39.660 -24.245 -16.278 1.00 86.12 558 ILE A CA 1
ATOM 4492 C C . ILE A 1 558 ? 40.373 -23.110 -15.550 1.00 86.12 558 ILE A C 1
ATOM 4494 O O . ILE A 1 558 ? 41.236 -23.351 -14.708 1.00 86.12 558 ILE A O 1
ATOM 4498 N N . GLU A 1 559 ? 40.011 -21.878 -15.882 1.00 83.00 559 GLU A N 1
ATOM 4499 C CA . GLU A 1 559 ? 40.485 -20.662 -15.227 1.00 83.00 559 GLU A CA 1
ATOM 4500 C C . GLU A 1 559 ? 39.318 -20.111 -14.397 1.00 83.00 559 GLU A C 1
ATOM 4502 O O . GLU A 1 559 ? 38.274 -19.754 -14.938 1.00 83.00 559 GLU A O 1
ATOM 4507 N N . MET A 1 560 ? 39.449 -20.107 -13.070 1.00 79.44 560 MET A N 1
ATOM 4508 C CA . MET A 1 560 ? 38.460 -19.516 -12.161 1.00 79.44 560 MET A CA 1
ATOM 4509 C C . MET A 1 560 ? 39.018 -18.208 -11.612 1.00 79.44 560 MET A C 1
ATOM 4511 O O . MET A 1 560 ? 40.120 -18.213 -11.061 1.00 79.44 560 MET A O 1
ATOM 4515 N N . GLN A 1 561 ? 38.270 -17.109 -11.717 1.00 71.75 561 GLN A N 1
ATOM 4516 C CA . GLN A 1 561 ? 38.607 -15.897 -10.972 1.00 71.75 561 GLN A CA 1
ATOM 4517 C C . GLN A 1 561 ? 38.273 -16.127 -9.492 1.00 71.75 561 GLN A C 1
ATOM 4519 O O . GLN A 1 561 ? 37.164 -16.541 -9.145 1.00 71.75 561 GLN A O 1
ATOM 4524 N N . GLU A 1 562 ? 39.234 -15.881 -8.598 1.00 56.03 562 GLU A N 1
ATOM 4525 C CA . GLU A 1 562 ? 38.926 -15.801 -7.173 1.00 56.03 562 GLU A CA 1
ATOM 4526 C C . GLU A 1 562 ? 38.023 -14.587 -6.954 1.00 56.03 562 GLU A C 1
ATOM 4528 O O . GLU A 1 562 ? 38.442 -13.450 -7.154 1.00 56.03 562 GLU A O 1
ATOM 4533 N N . LEU A 1 563 ? 36.778 -14.828 -6.533 1.00 48.56 563 LEU A N 1
ATOM 4534 C CA . LEU A 1 563 ? 35.941 -13.786 -5.947 1.00 48.56 563 LEU A CA 1
ATOM 4535 C C . LEU A 1 563 ? 36.708 -13.228 -4.748 1.00 48.56 563 LEU A C 1
ATOM 4537 O O . LEU A 1 563 ? 36.801 -13.880 -3.702 1.00 48.56 563 LEU A O 1
ATOM 4541 N N . SER A 1 564 ? 37.291 -12.041 -4.910 1.00 38.28 564 SER A N 1
ATOM 4542 C CA . SER A 1 564 ? 37.855 -11.296 -3.800 1.00 38.28 564 SER A CA 1
ATOM 4543 C C . SER A 1 564 ? 36.741 -11.126 -2.774 1.00 38.28 564 SER A C 1
ATOM 4545 O O . SER A 1 564 ? 35.708 -10.503 -3.016 1.00 38.28 564 SER A O 1
ATOM 4547 N N . ARG A 1 565 ? 36.913 -11.757 -1.611 1.00 38.31 565 ARG A N 1
ATOM 4548 C CA . ARG A 1 565 ? 36.099 -11.431 -0.445 1.00 38.31 565 ARG A CA 1
ATOM 4549 C C . ARG A 1 565 ? 36.274 -9.936 -0.217 1.00 38.31 565 ARG A C 1
ATOM 4551 O O . ARG A 1 565 ? 37.377 -9.497 0.098 1.00 38.31 565 ARG A O 1
ATOM 4558 N N . SER A 1 566 ? 35.205 -9.170 -0.382 1.00 33.25 566 SER A N 1
ATOM 4559 C CA . SER A 1 566 ? 35.134 -7.800 0.110 1.00 33.25 566 SER A CA 1
ATOM 4560 C C . SER A 1 566 ? 35.509 -7.805 1.600 1.00 33.25 566 SER A C 1
ATOM 4562 O O . SER A 1 566 ? 34.846 -8.503 2.375 1.00 33.25 566 SER A O 1
ATOM 4564 N N . PRO A 1 567 ? 36.560 -7.085 2.029 1.00 39.34 567 PRO A N 1
ATOM 4565 C CA . PRO A 1 567 ? 36.938 -6.997 3.429 1.00 39.34 567 PRO A CA 1
ATOM 4566 C C . PRO A 1 567 ? 36.068 -5.932 4.096 1.00 39.34 567 PRO A C 1
ATOM 4568 O O . PRO A 1 567 ? 36.517 -4.824 4.357 1.00 39.34 567 PRO A O 1
ATOM 4571 N N . LEU A 1 568 ? 34.802 -6.246 4.341 1.00 38.25 568 LEU A N 1
ATOM 4572 C CA . LEU A 1 568 ? 33.973 -5.494 5.276 1.00 38.25 568 LEU A CA 1
ATOM 4573 C C . LEU A 1 568 ? 33.192 -6.512 6.101 1.00 38.25 568 LEU A C 1
ATOM 4575 O O . LEU A 1 568 ? 32.515 -7.368 5.538 1.00 38.25 568 LEU A O 1
ATOM 4579 N N . LEU A 1 569 ? 33.315 -6.381 7.424 1.00 42.56 569 LEU A N 1
ATOM 4580 C CA . LEU A 1 569 ? 32.815 -7.255 8.497 1.00 42.56 569 LEU A CA 1
ATOM 4581 C C . LEU A 1 569 ? 33.794 -8.327 9.009 1.00 42.56 569 LEU A C 1
ATOM 4583 O O . LEU A 1 569 ? 33.422 -9.471 9.264 1.00 42.56 569 LEU A O 1
ATOM 4587 N N . ALA A 1 570 ? 35.036 -7.916 9.264 1.00 37.69 570 ALA A N 1
ATOM 4588 C CA . ALA A 1 570 ? 35.719 -8.341 10.483 1.00 37.69 570 ALA A CA 1
ATOM 4589 C C . ALA A 1 570 ? 36.000 -7.083 11.319 1.00 37.69 570 ALA A C 1
ATOM 4591 O O . ALA A 1 570 ? 36.512 -6.101 10.787 1.00 37.69 570 ALA A O 1
ATOM 4592 N N . ASP A 1 571 ? 35.619 -7.148 12.593 1.00 38.09 571 ASP A N 1
ATOM 4593 C CA . ASP A 1 571 ? 35.810 -6.164 13.665 1.00 38.09 571 ASP A CA 1
ATOM 4594 C C . ASP A 1 571 ? 34.982 -4.865 13.591 1.00 38.09 571 ASP A C 1
ATOM 4596 O O . ASP A 1 571 ? 35.451 -3.807 13.177 1.00 38.09 571 ASP A O 1
ATOM 4600 N N . THR A 1 572 ? 33.734 -4.928 14.068 1.00 35.62 572 THR A N 1
ATOM 4601 C CA . THR A 1 572 ? 33.265 -4.210 15.279 1.00 35.62 572 THR A CA 1
ATOM 4602 C C . THR A 1 572 ? 31.869 -4.660 15.685 1.00 35.62 572 THR A C 1
ATOM 4604 O O . THR A 1 572 ? 31.029 -4.877 14.784 1.00 35.62 572 THR A O 1
#

Secondary structure (DSSP, 8-state):
-HHHHHHHHHHHHHHTS-------SS-GGGG-HHHHHHGGGSHHHHT-SSHHHHHHHHHHHHS---HHHHHHHHHH--HHHHGGGHHHHHHHHHHHHTSGGGGG--HHHHHHHHHHHHHHT-HHHHHHHHH-HHHH-----HHHHHHHHHHHHHHT-HHHHHHHHHHHHHTT---SHHHHHHHHHHHHHHHH-S-PPP----SPP----SS-----------S---SSSS---HHHHHHHHHHHHHHHH-HHHHHHHHHHHHHHTT-HHHHHHHHHHHHHSS--EEHHHHHHHHHHHHT-S-HHHHHHHHHHHHHHHTSTT-EE---HHHHHHHHHHHHHHHHHHHHHHHHHHHHHHHHHHHHHHHHHHHHHHHHHHHHHHHHHHHHHHHHHHHHHSTTTSHHHHHHHS-------PPP---------PPPP--TT--------TTPEEEEE--TT-SEEEEEEE-TTSS-EEEEEEE----------------SEEEE--HHHHHHHHHHHTTT-S-EEEEEETTEEEEEEEETTEEEEEEEE----SS-GGG--EEEE--------SS--